Protein 4EGE (pdb70)

Structure (mmCIF, N/CA/C/O backbone):
data_4EGE
#
_entry.id   4EGE
#
_cell.length_a   120.420
_cell.length_b   120.420
_cell.length_c   58.240
_cell.angle_alpha   90.000
_cell.angle_beta   90.000
_cell.angle_gamma   90.000
#
_symmetry.space_group_name_H-M   'P 41 21 2'
#
loop_
_entity.id
_entity.type
_entity.pdbx_description
1 polymer 'Dipeptidase PepE'
2 non-polymer 1,2-ETHANEDIOL
3 non-polymer 'ZINC ION'
4 non-polymer 'UNKNOWN ATOM OR ION'
5 water water
#
loop_
_atom_site.group_PDB
_atom_site.id
_atom_site.type_symbol
_atom_site.label_atom_id
_atom_site.label_alt_id
_atom_site.label_comp_id
_atom_site.label_asym_id
_atom_site.label_entity_id
_atom_site.label_seq_id
_atom_site.pdbx_PDB_ins_code
_atom_site.Cartn_x
_atom_site.Cartn_y
_atom_site.Cartn_z
_atom_site.occupancy
_atom_site.B_iso_or_equiv
_atom_site.auth_seq_id
_atom_site.auth_comp_id
_atom_site.auth_asym_id
_atom_site.auth_atom_id
_atom_site.pdbx_PDB_model_num
ATOM 1 N N . GLY A 1 8 ? 15.401 20.675 -18.222 1.00 26.88 4 GLY A N 1
ATOM 2 C CA . GLY A 1 8 ? 16.534 20.940 -17.290 1.00 26.66 4 GLY A CA 1
ATOM 3 C C . GLY A 1 8 ? 17.176 22.305 -17.488 1.00 27.78 4 GLY A C 1
ATOM 4 O O . GLY A 1 8 ? 17.555 22.963 -16.516 1.00 27.91 4 GLY A O 1
ATOM 5 N N . ARG A 1 9 ? 17.297 22.735 -18.748 1.00 26.64 5 ARG A N 1
ATOM 6 C CA . ARG A 1 9 ? 17.961 24.009 -19.089 1.00 25.15 5 ARG A CA 1
ATOM 7 C C . ARG A 1 9 ? 17.407 24.627 -20.381 1.00 22.54 5 ARG A C 1
ATOM 8 O O . ARG A 1 9 ? 16.626 23.998 -21.085 1.00 22.48 5 ARG A O 1
ATOM 16 N N . PHE A 1 10 ? 17.807 25.859 -20.683 1.00 21.01 6 PHE A N 1
ATOM 17 C CA . PHE A 1 10 ? 17.349 26.538 -21.891 1.00 19.03 6 PHE A CA 1
ATOM 18 C C . PHE A 1 10 ? 18.181 26.094 -23.093 1.00 18.06 6 PHE A C 1
ATOM 19 O O . PHE A 1 10 ? 19.225 25.456 -22.929 1.00 17.29 6 PHE A O 1
ATOM 27 N N . ASP A 1 11 ? 17.728 26.440 -24.294 1.00 17.64 7 ASP A N 1
ATOM 28 C CA . ASP A 1 11 ? 18.535 26.223 -25.501 1.00 18.38 7 ASP A CA 1
ATOM 29 C C . ASP A 1 11 ? 19.836 27.012 -25.384 1.00 16.77 7 ASP A C 1
ATOM 30 O O . ASP A 1 11 ? 19.914 28.066 -24.721 1.00 15.46 7 ASP A O 1
ATOM 35 N N . THR A 1 12 ? 20.863 26.456 -26.006 1.00 15.73 8 THR A N 1
ATOM 36 C CA . THR A 1 12 ? 22.212 26.981 -25.956 1.00 14.87 8 THR A CA 1
ATOM 37 C C . THR A 1 12 ? 22.270 28.480 -26.330 1.00 14.49 8 THR A C 1
ATOM 38 O O . THR A 1 12 ? 23.073 29.223 -25.773 1.00 14.46 8 THR A O 1
ATOM 42 N N . ALA A 1 13 ? 21.399 28.910 -27.246 1.00 13.99 9 ALA A N 1
ATOM 43 C CA . ALA A 1 13 ? 21.366 30.285 -27.728 1.00 13.86 9 ALA A CA 1
ATOM 44 C C . ALA A 1 13 ? 21.101 31.270 -26.602 1.00 13.62 9 ALA A C 1
ATOM 45 O O . ALA A 1 13 ? 21.688 32.362 -26.565 1.00 13.63 9 ALA A O 1
ATOM 47 N N . VAL A 1 14 ? 20.237 30.872 -25.676 1.00 13.43 10 VAL A N 1
ATOM 48 C CA . VAL A 1 14 ? 19.929 31.695 -24.497 1.00 13.28 10 VAL A CA 1
ATOM 49 C C . VAL A 1 14 ? 21.193 31.994 -23.681 1.00 13.10 10 VAL A C 1
ATOM 50 O O . VAL A 1 14 ? 21.399 33.134 -23.261 1.00 13.54 10 VAL A O 1
ATOM 54 N N . TYR A 1 15 ? 22.022 30.971 -23.468 1.00 12.84 11 TYR A N 1
ATOM 55 C CA . TYR A 1 15 ? 23.283 31.093 -22.721 1.00 13.20 11 TYR A CA 1
ATOM 56 C C . TYR A 1 15 ? 24.360 31.837 -23.494 1.00 13.23 11 TYR A C 1
ATOM 57 O O . TYR A 1 15 ? 25.070 32.664 -22.907 1.00 13.55 11 TYR A O 1
ATOM 66 N N . ALA A 1 16 ? 24.481 31.569 -24.796 1.00 12.60 12 ALA A N 1
ATOM 67 C CA . ALA A 1 16 ? 25.397 32.357 -25.641 1.00 13.15 12 ALA A CA 1
ATOM 68 C C . ALA A 1 16 ? 25.113 33.854 -25.446 1.00 13.79 12 ALA A C 1
ATOM 69 O O . ALA A 1 16 ? 26.035 34.661 -25.323 1.00 13.36 12 ALA A O 1
ATOM 71 N N . ARG A 1 17 ? 23.829 34.212 -25.396 1.00 14.54 13 ARG A N 1
ATOM 72 C CA . ARG A 1 17 ? 23.437 35.618 -25.294 1.00 16.01 13 ARG A CA 1
ATOM 73 C C . ARG A 1 17 ? 23.689 36.167 -23.878 1.00 15.40 13 ARG A C 1
ATOM 74 O O . ARG A 1 17 ? 24.081 37.314 -23.710 1.00 15.27 13 ARG A O 1
ATOM 82 N N . ARG A 1 18 ? 23.484 35.342 -22.858 1.00 14.86 14 ARG A N 1
ATOM 83 C CA . ARG A 1 18 ? 23.786 35.786 -21.497 1.00 14.33 14 ARG A CA 1
ATOM 84 C C . ARG A 1 18 ? 25.296 35.969 -21.327 1.00 14.30 14 ARG A C 1
ATOM 85 O O . ARG A 1 18 ? 25.745 36.935 -20.698 1.00 13.84 14 ARG A O 1
ATOM 93 N N . LEU A 1 19 ? 26.077 35.073 -21.922 1.00 13.76 15 LEU A N 1
ATOM 94 C CA . LEU A 1 19 ? 27.526 35.172 -21.811 1.00 14.17 15 LEU A CA 1
ATOM 95 C C . LEU A 1 19 ? 28.066 36.447 -22.463 1.00 13.99 15 LEU A C 1
ATOM 96 O O . LEU A 1 19 ? 28.906 37.127 -21.870 1.00 13.93 15 LEU A O 1
ATOM 101 N N . ALA A 1 20 ? 27.598 36.757 -23.673 1.00 13.41 16 ALA A N 1
ATOM 102 C CA . ALA A 1 20 ? 27.989 38.003 -24.361 1.00 13.42 16 ALA A CA 1
ATOM 103 C C . ALA A 1 20 ? 27.564 39.203 -23.515 1.00 13.52 16 ALA A C 1
ATOM 104 O O . ALA A 1 20 ? 28.382 40.103 -23.270 1.00 13.55 16 ALA A O 1
ATOM 106 N N . ALA A 1 21 ? 26.313 39.213 -23.032 1.00 12.86 17 ALA A N 1
ATOM 107 C CA . ALA A 1 21 ? 25.851 40.397 -22.281 1.00 13.01 17 ALA A CA 1
ATOM 108 C C . ALA A 1 21 ? 26.659 40.588 -20.977 1.00 12.78 17 ALA A C 1
ATOM 109 O O . ALA A 1 21 ? 26.978 41.722 -20.580 1.00 13.09 17 ALA A O 1
ATOM 111 N N . ALA A 1 22 ? 27.013 39.470 -20.335 1.00 12.30 18 ALA A N 1
ATOM 112 C CA . ALA A 1 22 ? 27.831 39.483 -19.115 1.00 11.87 18 ALA A CA 1
ATOM 113 C C . ALA A 1 22 ? 29.264 39.983 -19.392 1.00 11.54 18 ALA A C 1
ATOM 114 O O . ALA A 1 22 ? 29.803 40.801 -18.630 1.00 11.60 18 ALA A O 1
ATOM 116 N N . ALA A 1 23 ? 29.869 39.514 -20.484 1.00 11.07 19 ALA A N 1
ATOM 117 C CA . ALA A 1 23 ? 31.178 40.042 -20.918 1.00 11.68 19 ALA A CA 1
ATOM 118 C C . ALA A 1 23 ? 31.171 41.534 -21.191 1.00 11.30 19 ALA A C 1
ATOM 119 O O . ALA A 1 23 ? 32.118 42.214 -20.821 1.00 11.90 19 ALA A O 1
ATOM 121 N N . ALA A 1 24 ? 30.134 42.028 -21.866 1.00 11.28 20 ALA A N 1
ATOM 122 C CA . ALA A 1 24 ? 30.017 43.448 -22.218 1.00 11.51 20 ALA A CA 1
ATOM 123 C C . ALA A 1 24 ? 29.916 44.349 -20.982 1.00 11.62 20 ALA A C 1
ATOM 124 O O . ALA A 1 24 ? 30.541 45.423 -20.907 1.00 12.17 20 ALA A O 1
ATOM 126 N N . ALA A 1 25 ? 29.127 43.908 -20.019 1.00 11.69 21 ALA A N 1
ATOM 127 C CA . ALA A 1 25 ? 28.945 44.650 -18.762 1.00 12.14 21 ALA A CA 1
ATOM 128 C C . ALA A 1 25 ? 30.210 44.626 -17.892 1.00 12.41 21 ALA A C 1
ATOM 129 O O . ALA A 1 25 ? 30.504 45.611 -17.205 1.00 13.38 21 ALA A O 1
ATOM 131 N N . THR A 1 26 ? 30.946 43.511 -17.940 1.00 12.34 22 THR A N 1
ATOM 132 C CA . THR A 1 26 ? 32.248 43.365 -17.276 1.00 12.42 22 THR A CA 1
ATOM 133 C C . THR A 1 26 ? 33.292 44.329 -17.847 1.00 12.60 22 THR A C 1
ATOM 134 O O . THR A 1 26 ? 34.057 44.946 -17.100 1.00 12.54 22 THR A O 1
ATOM 138 N N . GLU A 1 27 ? 33.318 44.437 -19.169 1.00 12.99 23 GLU A N 1
ATOM 139 C CA . GLU A 1 27 ? 34.163 45.393 -19.861 1.00 13.76 23 GLU A CA 1
ATOM 140 C C . GLU A 1 27 ? 33.739 46.828 -19.514 1.00 14.00 23 GLU A C 1
ATOM 141 O O . GLU A 1 27 ? 34.589 47.680 -19.296 1.00 12.91 23 GLU A O 1
ATOM 147 N N . GLN A 1 28 ? 32.432 47.084 -19.473 1.00 14.60 24 GLN A N 1
ATOM 148 C CA . GLN A 1 28 ? 31.913 48.417 -19.147 1.00 16.08 24 GLN A CA 1
ATOM 149 C C . GLN A 1 28 ? 32.231 48.782 -17.695 1.00 16.08 24 GLN A C 1
ATOM 150 O O . GLN A 1 28 ? 32.318 49.960 -17.343 1.00 16.48 24 GLN A O 1
ATOM 156 N N . ALA A 1 29 ? 32.422 47.769 -16.850 1.00 15.46 25 ALA A N 1
ATOM 157 C CA . ALA A 1 29 ? 32.797 48.024 -15.465 1.00 15.04 25 ALA A CA 1
ATOM 158 C C . ALA A 1 29 ? 34.318 48.116 -15.313 1.00 14.40 25 ALA A C 1
ATOM 159 O O . ALA A 1 29 ? 34.813 48.287 -14.204 1.00 14.80 25 ALA A O 1
ATOM 161 N N . GLY A 1 30 ? 35.047 48.001 -16.423 1.00 13.72 26 GLY A N 1
ATOM 162 C CA . GLY A 1 30 ? 36.517 48.089 -16.420 1.00 13.40 26 GLY A CA 1
ATOM 163 C C . GLY A 1 30 ? 37.286 46.920 -15.799 1.00 13.12 26 GLY A C 1
ATOM 164 O O . GLY A 1 30 ? 38.449 47.053 -15.443 1.00 12.29 26 GLY A O 1
ATOM 165 N N . LEU A 1 31 ? 36.643 45.762 -15.684 1.00 13.28 27 LEU A N 1
ATOM 166 C CA . LEU A 1 31 ? 37.282 44.595 -15.079 1.00 12.74 27 LEU A CA 1
ATOM 167 C C . LEU A 1 31 ? 37.892 43.737 -16.176 1.00 12.51 27 LEU A C 1
ATOM 168 O O . LEU A 1 31 ? 37.435 43.803 -17.307 1.00 12.52 27 LEU A O 1
ATOM 173 N N . ALA A 1 32 ? 38.914 42.936 -15.859 1.00 12.37 28 ALA A N 1
ATOM 174 C CA . ALA A 1 32 ? 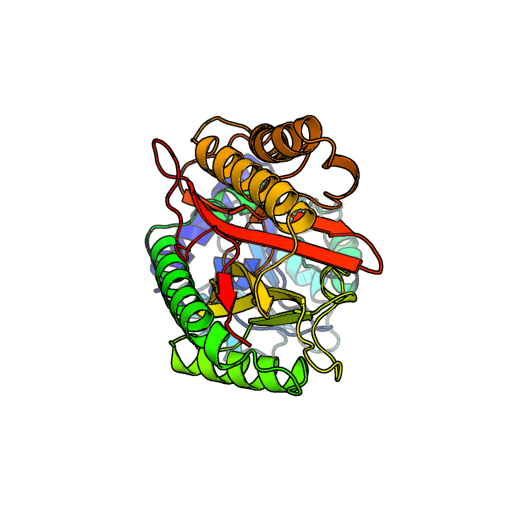39.464 41.990 -16.845 1.00 12.54 28 ALA A CA 1
ATOM 175 C C . ALA A 1 32 ? 38.506 40.808 -17.085 1.00 12.54 28 ALA A C 1
ATOM 176 O O . ALA A 1 32 ? 38.521 40.172 -18.143 1.00 12.52 28 ALA A O 1
ATOM 178 N N . GLY A 1 33 ? 37.669 40.521 -16.103 1.00 12.42 29 GLY A N 1
ATOM 179 C CA . GLY A 1 33 ? 36.768 39.385 -16.233 1.00 13.15 29 GLY A CA 1
ATOM 180 C C . GLY A 1 33 ? 36.008 38.991 -14.990 1.00 13.34 29 GLY A C 1
ATOM 181 O O . GLY A 1 33 ? 36.189 39.579 -13.912 1.00 12.84 29 GLY A O 1
ATOM 182 N N . LEU A 1 34 ? 35.133 37.999 -15.166 1.00 13.64 30 LEU A N 1
ATOM 183 C CA . LEU A 1 34 ? 34.359 37.424 -14.062 1.00 13.96 30 LEU A CA 1
ATOM 184 C C . LEU A 1 34 ? 34.826 36.024 -13.762 1.00 13.80 30 LEU A C 1
ATOM 185 O O . LEU A 1 34 ? 35.285 35.323 -14.652 1.00 13.84 30 LEU A O 1
ATOM 190 N N . VAL A 1 35 ? 34.690 35.608 -12.510 1.00 13.66 31 VAL A N 1
ATOM 191 C CA . VAL A 1 35 ? 35.021 34.237 -12.135 1.00 13.04 31 VAL A CA 1
ATOM 192 C C . VAL A 1 35 ? 33.824 33.671 -11.393 1.00 12.86 31 VAL A C 1
ATOM 193 O O . VAL A 1 35 ? 33.496 34.133 -10.297 1.00 12.51 31 VAL A O 1
ATOM 197 N N . ILE A 1 36 ? 33.192 32.660 -11.998 1.00 12.36 32 ILE A N 1
ATOM 198 C CA . ILE A 1 36 ? 31.955 32.100 -11.495 1.00 11.97 32 ILE A CA 1
ATOM 199 C C . ILE A 1 36 ? 32.196 30.651 -11.072 1.00 12.44 32 ILE A C 1
ATOM 200 O O . ILE A 1 36 ? 32.403 29.771 -11.920 1.00 12.33 32 ILE A O 1
ATOM 205 N N . THR A 1 37 ? 32.177 30.410 -9.765 1.00 11.94 33 THR A N 1
ATOM 206 C CA . THR A 1 37 ? 32.227 29.061 -9.225 1.00 11.68 33 THR A CA 1
ATOM 207 C C . THR A 1 37 ? 30.790 28.513 -9.192 1.00 12.12 33 THR A C 1
ATOM 208 O O . THR A 1 37 ? 29.854 29.257 -9.477 1.00 11.76 33 THR A O 1
ATOM 212 N N . PRO A 1 38 ? 30.609 27.202 -8.889 1.00 12.43 34 PRO A N 1
ATOM 213 C CA . PRO A 1 38 ? 29.257 26.642 -8.977 1.00 12.89 34 PRO A CA 1
ATOM 214 C C . PRO A 1 38 ? 28.225 27.322 -8.066 1.00 12.85 34 PRO A C 1
ATOM 215 O O . PRO A 1 38 ? 28.529 27.696 -6.936 1.00 12.27 34 PRO A O 1
ATOM 219 N N . GLY A 1 39 ? 27.023 27.480 -8.600 1.00 13.32 35 GLY A N 1
ATOM 220 C CA . GLY A 1 39 ? 25.852 27.956 -7.877 1.00 14.41 35 GLY A CA 1
ATOM 221 C C . GLY A 1 39 ? 24.946 28.591 -8.932 1.00 15.37 35 GLY A C 1
ATOM 222 O O . GLY A 1 39 ? 25.018 28.247 -10.121 1.00 15.10 35 GLY A O 1
ATOM 223 N N . TYR A 1 40 ? 24.129 29.547 -8.509 1.00 15.71 36 TYR A N 1
ATOM 224 C CA . TYR A 1 40 ? 23.045 30.046 -9.341 1.00 16.42 36 TYR A CA 1
ATOM 225 C C . TYR A 1 40 ? 23.492 30.964 -10.499 1.00 15.87 36 TYR A C 1
ATOM 226 O O . TYR A 1 40 ? 22.868 30.956 -11.561 1.00 15.24 36 TYR A O 1
ATOM 235 N N . ASP A 1 41 ? 24.544 31.756 -10.295 1.00 15.42 37 ASP A N 1
ATOM 236 C CA . ASP A 1 41 ? 25.149 32.500 -11.423 1.00 15.92 37 ASP A CA 1
ATOM 237 C C . ASP A 1 41 ? 25.689 31.572 -12.492 1.00 14.50 37 ASP A C 1
ATOM 238 O O . ASP A 1 41 ? 25.559 31.872 -13.648 1.00 14.59 37 ASP A O 1
ATOM 243 N N . LEU A 1 42 ? 26.272 30.442 -12.103 1.00 13.81 38 LEU A N 1
ATOM 244 C CA . LEU A 1 42 ? 26.758 29.487 -13.093 1.00 13.62 38 LEU A CA 1
ATOM 245 C C . LEU A 1 42 ? 25.587 28.855 -13.877 1.00 13.80 38 LEU A C 1
ATOM 246 O O . LEU A 1 42 ? 25.638 28.700 -15.094 1.00 13.69 38 LEU A O 1
ATOM 251 N N . ARG A 1 43 ? 24.552 28.467 -13.149 1.00 14.36 39 ARG A N 1
ATOM 252 C CA . ARG A 1 43 ? 23.342 27.899 -13.732 1.00 14.61 39 ARG A CA 1
ATOM 253 C C . ARG A 1 43 ? 22.700 28.870 -14.707 1.00 13.86 39 ARG A C 1
ATOM 254 O O . ARG A 1 43 ? 22.259 28.473 -15.764 1.00 14.12 39 ARG A O 1
ATOM 262 N N . TYR A 1 44 ? 22.649 30.137 -14.326 1.00 13.14 40 TYR A N 1
ATOM 263 C CA . TYR A 1 44 ? 22.123 31.195 -15.168 1.00 13.31 40 TYR A CA 1
ATOM 264 C C . TYR A 1 44 ? 22.994 31.398 -16.412 1.00 13.30 40 TYR A C 1
ATOM 265 O O . TYR A 1 44 ? 22.496 31.601 -17.513 1.00 12.40 40 TYR A O 1
ATOM 274 N N . LEU A 1 45 ? 24.309 31.349 -16.225 1.00 13.76 41 LEU A N 1
ATOM 275 C CA . LEU A 1 45 ? 25.213 31.709 -17.322 1.00 14.32 41 LEU A CA 1
ATOM 276 C C . LEU A 1 45 ? 25.438 30.612 -18.349 1.00 14.39 41 LEU A C 1
ATOM 277 O O . LEU A 1 45 ? 25.561 30.907 -19.545 1.00 14.41 41 LEU A O 1
ATOM 282 N N . ILE A 1 46 ? 25.514 29.361 -17.895 1.00 14.14 42 ILE A N 1
ATOM 283 C CA . ILE A 1 46 ? 25.799 28.260 -18.821 1.00 14.88 42 ILE A CA 1
ATOM 284 C C . ILE A 1 46 ? 24.924 27.056 -18.544 1.00 15.80 42 ILE A C 1
ATOM 285 O O . ILE A 1 46 ? 25.128 26.015 -19.157 1.00 15.95 42 ILE A O 1
ATOM 290 N N . GLY A 1 47 ? 23.975 27.181 -17.616 1.00 15.60 43 GLY A N 1
ATOM 291 C CA . GLY A 1 47 ? 23.059 26.084 -17.353 1.00 16.72 43 GLY A CA 1
ATOM 292 C C . GLY A 1 47 ? 23.669 24.913 -16.596 1.00 18.14 43 GLY A C 1
ATOM 293 O O . GLY A 1 47 ? 23.065 23.844 -16.541 1.00 17.93 43 GLY A O 1
ATOM 294 N N . SER A 1 48 ? 24.846 25.105 -15.993 1.00 18.10 44 SER A N 1
ATOM 295 C CA . SER A 1 48 ? 25.490 24.016 -15.252 1.00 19.23 44 SER A CA 1
ATOM 296 C C . SER A 1 48 ? 24.936 23.862 -13.842 1.00 20.01 44 SER A C 1
ATOM 297 O O . SER A 1 48 ? 24.866 24.837 -13.080 1.00 20.40 44 SER A O 1
ATOM 300 N N . ARG A 1 49 ? 24.559 22.635 -13.497 1.00 20.38 45 ARG A N 1
ATOM 301 C CA . ARG A 1 49 ? 24.197 22.301 -12.125 1.00 21.53 45 ARG A CA 1
ATOM 302 C C . ARG A 1 49 ? 25.373 21.653 -11.410 1.00 21.50 45 ARG A C 1
ATOM 303 O O . ARG A 1 49 ? 25.191 21.066 -10.361 1.00 21.11 45 ARG A O 1
ATOM 311 N N . ALA A 1 50 ? 26.575 21.761 -11.978 1.00 22.74 46 ALA A N 1
ATOM 312 C CA . ALA A 1 50 ? 27.767 21.204 -11.337 1.00 24.00 46 ALA A CA 1
ATOM 313 C C . ALA A 1 50 ? 27.857 21.779 -9.953 1.00 25.02 46 ALA A C 1
ATOM 314 O O . ALA A 1 50 ? 27.433 22.909 -9.727 1.00 27.24 46 ALA A O 1
ATOM 316 N N . ASP A 1 51 ? 28.339 20.984 -9.014 1.00 24.69 47 ASP A N 1
ATOM 317 C CA . ASP A 1 51 ? 28.995 21.535 -7.844 1.00 25.77 47 ASP A CA 1
ATOM 318 C C . ASP A 1 51 ? 30.026 20.516 -7.382 1.00 25.11 47 ASP A C 1
ATOM 319 O O . ASP A 1 51 ? 29.719 19.439 -6.847 1.00 24.67 47 ASP A O 1
ATOM 324 N N . THR A 1 52 ? 31.266 20.861 -7.685 1.00 23.04 48 THR A N 1
ATOM 325 C CA . THR A 1 52 ? 32.396 20.336 -6.980 1.00 21.30 48 THR A CA 1
ATOM 326 C C . THR A 1 52 ? 32.409 21.207 -5.705 1.00 20.35 48 THR A C 1
ATOM 327 O O . THR A 1 52 ? 31.634 22.161 -5.558 1.00 19.80 48 THR A O 1
ATOM 331 N N . PHE A 1 53 ? 33.212 20.890 -4.728 1.00 18.73 49 PHE A N 1
ATOM 332 C CA . PHE A 1 53 ? 33.078 21.738 -3.554 1.00 16.59 49 PHE A CA 1
ATOM 333 C C . PHE A 1 53 ? 34.440 22.307 -3.243 1.00 14.79 49 PHE A C 1
ATOM 334 O O . PHE A 1 53 ? 34.750 23.401 -3.724 1.00 14.27 49 PHE A O 1
ATOM 336 N N . GLU A 1 54 ? 35.263 21.547 -2.520 1.00 13.23 50 GLU A N 1
ATOM 337 C CA . GLU A 1 54 ? 36.633 21.991 -2.225 1.00 12.78 50 GLU A CA 1
ATOM 338 C C . GLU A 1 54 ? 37.512 21.997 -3.472 1.00 11.84 50 GLU A C 1
ATOM 339 O O . GLU A 1 54 ? 38.492 22.717 -3.521 1.00 12.23 50 GLU A O 1
ATOM 345 N N . ARG A 1 55 ? 37.148 21.223 -4.486 1.00 10.72 51 ARG A N 1
ATOM 346 C CA . ARG A 1 55 ? 37.842 21.311 -5.761 1.00 10.34 51 ARG A CA 1
ATOM 347 C C . ARG A 1 55 ? 37.218 22.395 -6.623 1.00 10.50 51 ARG A C 1
ATOM 348 O O . ARG A 1 55 ? 35.981 22.473 -6.776 1.00 10.98 51 ARG A O 1
ATOM 356 N N . LEU A 1 56 ? 38.083 23.241 -7.158 1.00 10.18 52 LEU A N 1
ATOM 357 C CA . LEU A 1 56 ? 37.671 24.395 -7.897 1.00 10.82 52 LEU A CA 1
ATOM 358 C C . LEU A 1 56 ? 37.128 24.043 -9.282 1.00 10.80 52 LEU A C 1
ATOM 359 O O . LEU A 1 56 ? 37.815 23.443 -10.083 1.00 11.14 52 LEU A O 1
ATOM 364 N N . THR A 1 57 ? 35.871 24.394 -9.526 1.00 11.39 53 THR A N 1
ATOM 365 C CA . THR A 1 57 ? 35.323 24.523 -10.870 1.00 11.35 53 THR A CA 1
ATOM 366 C C . THR A 1 57 ? 34.986 25.990 -11.059 1.00 11.24 53 THR A C 1
ATOM 367 O O . THR A 1 57 ? 34.347 26.592 -10.208 1.00 11.18 53 THR A O 1
ATOM 371 N N . ALA A 1 58 ? 35.401 26.584 -12.172 1.00 10.80 54 ALA A N 1
ATOM 372 C CA . ALA A 1 58 ? 35.054 27.993 -12.374 1.00 10.33 54 ALA A CA 1
ATOM 373 C C . ALA A 1 58 ? 34.903 28.319 -13.839 1.00 10.05 54 ALA A C 1
ATOM 374 O O . ALA A 1 58 ? 35.677 27.842 -14.693 1.00 10.14 54 ALA A O 1
ATOM 376 N N . LEU A 1 59 ? 33.906 29.133 -14.138 1.00 9.95 5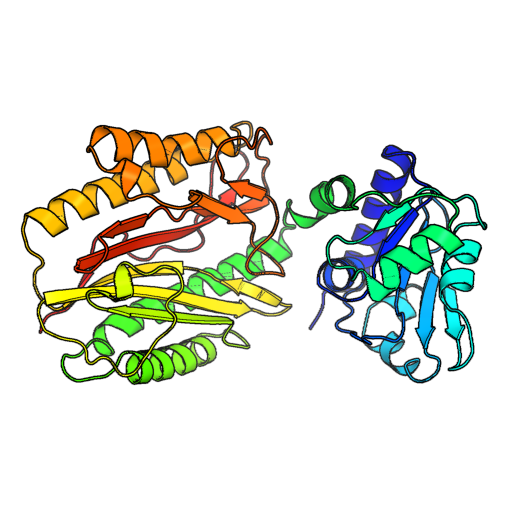5 LEU A N 1
ATOM 377 C CA . LEU A 1 59 ? 33.804 29.724 -15.452 1.00 9.75 55 LEU A CA 1
ATOM 378 C C . LEU A 1 59 ? 34.557 31.040 -15.376 1.00 9.92 55 LEU A C 1
ATOM 379 O O . LEU A 1 59 ? 34.325 31.856 -14.474 1.00 9.67 55 LEU A O 1
ATOM 384 N N . VAL A 1 60 ? 35.481 31.224 -16.309 1.00 10.15 56 VAL A N 1
ATOM 385 C CA . VAL A 1 60 ? 36.281 32.425 -16.375 1.00 10.36 56 VAL A CA 1
ATOM 386 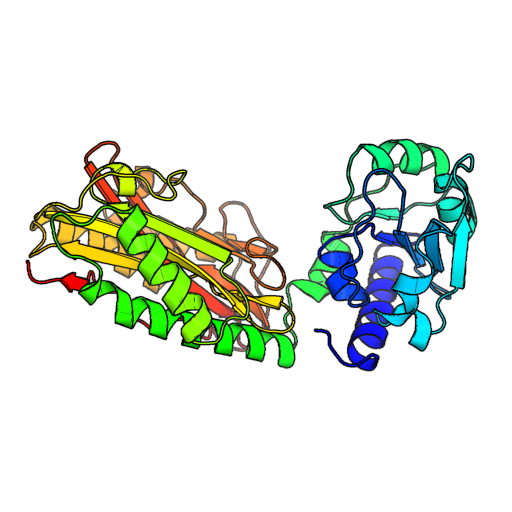C C . VAL A 1 60 ? 35.811 33.150 -17.624 1.00 10.88 56 VAL A C 1
ATOM 387 O O . VAL A 1 60 ? 36.020 32.670 -18.752 1.00 10.51 56 VAL A O 1
ATOM 391 N N . LEU A 1 61 ? 35.174 34.306 -17.420 1.00 11.39 57 LEU A N 1
ATOM 392 C CA . LEU A 1 61 ? 34.533 35.046 -18.501 1.00 12.21 57 LEU A CA 1
ATOM 393 C C . LEU A 1 61 ? 35.267 36.364 -18.669 1.00 13.07 57 LEU A C 1
ATOM 394 O O . LEU A 1 61 ? 34.976 37.332 -17.940 1.00 14.05 57 LEU A O 1
ATOM 399 N N . PRO A 1 62 ? 36.224 36.421 -19.615 1.00 13.26 58 PRO A N 1
ATOM 400 C CA . PRO A 1 62 ? 36.988 37.664 -19.783 1.00 13.13 58 PRO A CA 1
ATOM 401 C C . PRO A 1 62 ? 36.125 38.768 -20.373 1.00 13.23 58 PRO A C 1
ATOM 402 O O . PRO A 1 62 ? 35.124 38.501 -21.024 1.00 13.09 58 PRO A O 1
ATOM 406 N N . ALA A 1 63 ? 36.505 40.011 -20.128 1.00 13.69 59 ALA A N 1
ATOM 407 C CA . ALA A 1 63 ? 35.780 41.145 -20.669 1.00 13.62 59 ALA A CA 1
ATOM 408 C C . ALA A 1 63 ? 35.800 41.055 -22.188 1.00 14.50 59 ALA A C 1
ATOM 409 O O . ALA A 1 63 ? 34.920 41.619 -22.871 1.00 14.39 59 ALA A O 1
ATOM 411 N N . SER A 1 64 ? 36.803 40.333 -22.698 1.00 14.35 60 SER A N 1
ATOM 412 C CA . SER A 1 64 ? 37.050 40.206 -24.116 1.00 15.26 60 SER A CA 1
ATOM 413 C C . SER A 1 64 ? 37.795 38.903 -24.437 1.00 15.44 60 SER A C 1
ATOM 414 O O . SER A 1 64 ? 38.847 38.632 -23.861 1.00 15.44 60 SER A O 1
ATOM 417 N N . GLY A 1 65 ? 37.252 38.105 -25.358 1.00 15.55 61 GLY A N 1
ATOM 418 C CA . GLY A 1 65 ? 37.859 36.825 -25.746 1.00 15.29 61 GLY A CA 1
ATOM 419 C C . GLY A 1 65 ? 37.062 35.633 -25.234 1.00 15.73 61 GLY A C 1
ATOM 420 O O . GLY A 1 65 ? 36.060 35.809 -24.540 1.00 15.95 61 GLY A O 1
ATOM 421 N N . VAL A 1 66 ? 37.512 34.421 -25.563 1.00 15.13 62 VAL A N 1
ATOM 422 C CA . VAL A 1 66 ? 36.730 33.201 -25.315 1.00 14.92 62 VAL A CA 1
ATOM 423 C C . VAL A 1 66 ? 36.714 32.847 -23.822 1.00 14.44 62 VAL A C 1
ATOM 424 O O . VAL A 1 66 ? 37.731 32.962 -23.132 1.00 14.25 62 VAL A O 1
ATOM 428 N N . PRO A 1 67 ? 35.549 32.449 -23.300 1.00 13.54 63 PRO A N 1
ATOM 429 C CA . PRO A 1 67 ? 35.600 32.037 -21.899 1.00 13.32 63 PRO A CA 1
ATOM 430 C C . PRO A 1 67 ? 36.338 30.701 -21.723 1.00 13.28 63 PRO A C 1
ATOM 431 O O . PRO A 1 67 ? 36.567 29.976 -22.694 1.00 13.10 63 PRO A O 1
ATOM 435 N N . THR A 1 68 ? 36.743 30.410 -20.492 1.00 13.75 64 THR A N 1
ATOM 436 C CA . THR A 1 68 ? 37.425 29.173 -20.140 1.00 13.53 64 THR A CA 1
ATOM 437 C C . THR A 1 68 ? 36.713 28.580 -18.947 1.00 13.68 64 THR A C 1
ATOM 438 O O . THR A 1 68 ? 36.273 29.319 -18.061 1.00 13.54 64 THR A O 1
ATOM 442 N N . ILE A 1 69 ? 36.596 27.254 -18.917 1.00 13.71 65 ILE A N 1
ATOM 443 C CA . ILE A 1 69 ? 36.115 26.540 -17.734 1.00 13.98 65 ILE A CA 1
ATOM 444 C C . ILE A 1 69 ? 37.339 25.892 -17.109 1.00 14.06 65 ILE A C 1
ATOM 445 O O . ILE A 1 69 ? 38.055 25.145 -17.778 1.00 14.55 65 ILE A O 1
ATOM 450 N N . VAL A 1 70 ? 37.617 26.200 -15.848 1.00 13.56 66 VAL A N 1
ATOM 451 C CA . VAL A 1 70 ? 38.666 25.487 -15.116 1.00 13.09 66 VAL A CA 1
ATOM 452 C C . VAL A 1 70 ? 37.982 24.434 -14.243 1.00 13.47 66 VAL A C 1
ATOM 453 O O . VAL A 1 70 ? 37.091 24.764 -13.450 1.00 13.86 66 VAL A O 1
ATOM 457 N N . LEU A 1 71 ? 38.371 23.173 -14.376 1.00 13.67 67 LEU A N 1
ATOM 458 C CA . LEU A 1 71 ? 37.734 22.140 -13.563 1.00 13.74 67 LEU A CA 1
ATOM 459 C C . LEU A 1 71 ? 38.582 20.891 -13.372 1.00 14.10 67 LEU A C 1
ATOM 460 O O . LEU A 1 71 ? 39.522 20.688 -14.119 1.00 14.59 67 LEU A O 1
ATOM 465 N N . PRO A 1 72 ? 38.244 20.047 -12.369 1.00 14.11 68 PRO A N 1
ATOM 466 C CA . PRO A 1 72 ? 38.998 18.813 -12.148 1.00 14.56 68 PRO A CA 1
ATOM 467 C C . PRO A 1 72 ? 38.897 17.894 -13.360 1.00 15.01 68 PRO A C 1
ATOM 468 O O . PRO A 1 72 ? 37.817 17.755 -13.951 1.00 14.49 68 PRO A O 1
ATOM 472 N N . ARG A 1 73 ? 40.004 17.265 -13.731 1.00 16.86 69 ARG A N 1
ATOM 473 C CA . ARG A 1 73 ? 39.964 16.273 -14.806 1.00 17.63 69 ARG A CA 1
ATOM 474 C C . ARG A 1 73 ? 38.917 15.194 -14.536 1.00 17.39 69 ARG A C 1
ATOM 475 O O . ARG A 1 73 ? 38.242 14.754 -15.453 1.00 16.62 69 ARG A O 1
ATOM 483 N N . LEU A 1 74 ? 38.764 14.787 -13.280 1.00 18.26 70 LEU A N 1
ATOM 484 C CA . LEU A 1 74 ? 37.815 13.716 -12.945 1.00 20.24 70 LEU A CA 1
ATOM 485 C C . LEU A 1 74 ? 36.349 14.114 -13.206 1.00 19.71 70 LEU A C 1
ATOM 486 O O . LEU A 1 74 ? 35.466 13.255 -13.204 1.00 19.02 70 LEU A O 1
ATOM 491 N N . GLU A 1 75 ? 36.116 15.404 -13.462 1.00 19.35 71 GLU A N 1
ATOM 492 C CA . GLU A 1 75 ? 34.775 15.939 -13.721 1.00 20.43 71 GLU A CA 1
ATOM 493 C C . GLU A 1 75 ? 34.506 16.218 -15.186 1.00 19.49 71 GLU A C 1
ATOM 494 O O . GLU A 1 75 ? 33.479 16.818 -15.509 1.00 19.82 71 GLU A O 1
ATOM 500 N N . LEU A 1 76 ? 35.414 15.811 -16.069 1.00 18.90 72 LEU A N 1
ATOM 501 C CA . LEU A 1 76 ? 35.307 16.147 -17.501 1.00 19.17 72 LEU A CA 1
ATOM 502 C C . LEU A 1 76 ? 33.970 15.876 -18.167 1.00 20.25 72 LEU A C 1
ATOM 503 O O . LEU A 1 76 ? 33.568 16.633 -19.061 1.00 21.15 72 LEU A O 1
ATOM 508 N N . ALA A 1 77 ? 33.295 14.798 -17.754 1.00 19.39 73 ALA A N 1
ATOM 509 C CA . ALA A 1 77 ? 32.049 14.388 -18.390 1.00 20.40 73 ALA A CA 1
ATOM 510 C C . ALA A 1 77 ? 30.889 15.349 -18.114 1.00 20.99 73 ALA A C 1
ATOM 511 O O . ALA A 1 77 ? 29.909 15.372 -18.858 1.00 19.96 73 ALA A O 1
ATOM 513 N N . SER A 1 78 ? 31.001 16.151 -17.054 1.00 22.41 74 SER A N 1
ATOM 514 C CA . SER A 1 78 ? 29.967 17.147 -16.748 1.00 22.61 74 SER A CA 1
ATOM 515 C C . SER A 1 78 ? 29.784 18.211 -17.858 1.00 22.81 74 SER A C 1
ATOM 516 O O . SER A 1 78 ? 28.728 18.827 -17.936 1.00 23.63 74 SER A O 1
ATOM 519 N N . LEU A 1 79 ? 30.786 18.399 -18.721 1.00 23.48 75 LEU A N 1
ATOM 520 C CA . LEU A 1 79 ? 30.728 19.433 -19.790 1.00 24.20 75 LEU A CA 1
ATOM 521 C C . LEU A 1 79 ? 29.631 19.200 -20.838 1.00 24.48 75 LEU A C 1
ATOM 522 O O . LEU A 1 79 ? 29.067 20.164 -21.386 1.00 25.26 75 LEU A O 1
ATOM 527 N N . LYS A 1 80 ? 29.345 17.929 -21.109 1.00 24.23 76 LYS A N 1
ATOM 528 C CA . LYS A 1 80 ? 28.266 17.534 -22.019 1.00 24.85 76 LYS A CA 1
ATOM 529 C C . LYS A 1 80 ? 26.880 17.836 -21.427 1.00 25.80 76 LYS A C 1
ATOM 530 O O . LYS A 1 80 ? 25.908 17.965 -22.167 1.00 25.96 76 LYS A O 1
ATOM 532 N N . GLU A 1 81 ? 26.808 17.972 -20.097 1.00 27.00 77 GLU A N 1
ATOM 533 C CA . GLU A 1 81 ? 25.551 18.236 -19.367 1.00 27.46 77 GLU A CA 1
ATOM 534 C C . GLU A 1 81 ? 25.009 19.672 -19.534 1.00 28.32 77 GLU A C 1
ATOM 535 O O . GLU A 1 81 ? 23.803 19.861 -19.768 1.00 30.81 77 GLU A O 1
ATOM 537 N N . SER A 1 82 ? 25.896 20.664 -19.404 1.00 28.04 78 SER A N 1
ATOM 538 C CA . SER A 1 82 ? 25.586 22.093 -19.628 1.00 25.73 78 SER A CA 1
ATOM 539 C C . SER A 1 82 ? 25.857 22.536 -21.091 1.00 23.94 78 SER A C 1
ATOM 540 O O . SER A 1 82 ? 26.152 21.707 -21.956 1.00 23.85 78 SER A O 1
ATOM 543 N N . ALA A 1 83 ? 25.772 23.844 -21.344 1.00 22.21 79 ALA A N 1
ATOM 544 C CA . ALA A 1 83 ? 25.980 24.425 -22.683 1.00 20.93 79 ALA A CA 1
ATOM 545 C C . ALA A 1 83 ? 27.460 24.653 -23.052 1.00 20.48 79 ALA A C 1
ATOM 546 O O . ALA A 1 83 ? 27.769 25.037 -24.183 1.00 20.29 79 ALA A O 1
ATOM 548 N N . ALA A 1 84 ? 28.352 24.448 -22.089 1.00 19.74 80 ALA A N 1
ATOM 549 C CA . ALA A 1 84 ? 29.784 24.699 -22.255 1.00 20.07 80 ALA A CA 1
ATOM 550 C C . ALA A 1 84 ? 30.387 24.004 -23.481 1.00 20.09 80 ALA A C 1
ATOM 551 O O . ALA A 1 84 ? 31.073 24.641 -24.302 1.00 19.56 80 ALA A O 1
ATOM 553 N N . SER A 1 85 ? 30.129 22.705 -23.601 1.00 19.64 81 SER A N 1
ATOM 554 C CA . SER A 1 85 ? 30.669 21.918 -24.706 1.00 19.67 81 SER A CA 1
ATOM 555 C C . SER A 1 85 ? 30.171 22.423 -26.096 1.00 20.21 81 SER A C 1
ATOM 556 O O . SER A 1 85 ? 30.966 22.551 -27.043 1.00 20.38 81 SER A O 1
ATOM 559 N N . ASP A 1 86 ? 28.879 22.729 -26.204 1.00 18.68 82 ASP A N 1
ATOM 560 C CA . ASP A 1 86 ? 28.315 23.220 -27.452 1.00 19.34 82 ASP A CA 1
ATOM 561 C C . ASP A 1 86 ? 28.940 24.553 -27.881 1.00 19.39 82 ASP A C 1
ATOM 562 O O . ASP A 1 86 ? 29.150 24.786 -29.073 1.00 20.02 82 ASP A O 1
ATOM 567 N N . LEU A 1 87 ? 29.244 25.420 -26.922 1.00 18.24 83 LEU A N 1
ATOM 568 C CA . LEU A 1 87 ? 29.784 26.743 -27.242 1.00 17.98 83 LEU A CA 1
ATOM 569 C C . LEU A 1 87 ? 31.307 26.743 -27.464 1.00 18.14 83 LEU A C 1
ATOM 570 O O . LEU A 1 87 ? 31.903 27.801 -27.710 1.00 18.25 83 LEU A O 1
ATOM 575 N N . GLY A 1 88 ? 31.923 25.560 -27.375 1.00 17.11 84 GLY A N 1
ATOM 576 C CA . GLY A 1 88 ? 33.370 25.420 -27.452 1.00 16.80 84 GLY A CA 1
ATOM 577 C C . GLY A 1 88 ? 34.144 26.368 -26.536 1.00 17.09 84 GLY A C 1
ATOM 578 O O . GLY A 1 88 ? 35.057 27.038 -26.979 1.00 16.77 84 GLY A O 1
ATOM 579 N N . VAL A 1 89 ? 33.787 26.449 -25.260 1.00 16.61 85 VAL A N 1
ATOM 580 C CA . VAL A 1 89 ? 34.609 27.241 -24.356 1.00 17.35 85 VAL A CA 1
ATOM 581 C C . VAL A 1 89 ? 35.936 26.503 -24.181 1.00 17.37 85 VAL A C 1
ATOM 582 O O . VAL A 1 89 ? 35.984 25.274 -24.321 1.00 16.68 85 VAL A O 1
ATOM 586 N N . CYS A 1 90 ? 37.018 27.228 -23.904 1.00 18.32 86 CYS A N 1
ATOM 587 C CA . CYS A 1 90 ? 38.292 26.545 -23.629 1.00 18.95 86 CYS A CA 1
ATOM 588 C C . CYS A 1 90 ? 38.156 25.778 -22.315 1.00 17.17 86 CYS A C 1
ATOM 589 O O . CYS A 1 90 ? 37.510 26.246 -21.394 1.00 17.41 86 CYS A O 1
ATOM 592 N N . VAL A 1 91 ? 38.771 24.603 -22.247 1.00 17.35 87 VAL A N 1
ATOM 593 C CA . VAL A 1 91 ? 38.775 23.768 -21.040 1.00 18.30 87 VAL A CA 1
ATOM 594 C C . VAL A 1 91 ? 40.202 23.658 -20.502 1.00 18.80 87 VAL A C 1
ATOM 595 O O . VAL A 1 91 ? 41.116 23.331 -21.257 1.00 19.37 87 VAL A O 1
ATOM 599 N N . ARG A 1 92 ? 40.387 23.907 -19.207 1.00 17.39 88 ARG A N 1
ATOM 600 C CA . ARG A 1 92 ? 41.643 23.622 -18.551 1.00 16.90 88 ARG A CA 1
ATOM 601 C C . ARG A 1 92 ? 41.335 22.686 -17.399 1.00 17.04 88 ARG A C 1
ATOM 602 O O . ARG A 1 92 ? 40.893 23.109 -16.343 1.00 16.96 88 ARG A O 1
ATOM 610 N N . ASP A 1 93 ? 41.530 21.397 -17.610 1.00 18.37 89 ASP A N 1
ATOM 611 C CA . ASP A 1 93 ? 41.304 20.450 -16.538 1.00 18.60 89 ASP A CA 1
ATOM 612 C C . ASP A 1 93 ? 42.616 20.332 -15.768 1.00 18.03 89 ASP A C 1
ATOM 613 O O . ASP A 1 93 ? 43.671 20.586 -16.324 1.00 17.41 89 ASP A O 1
ATOM 618 N N . TRP A 1 94 ? 42.527 20.012 -14.481 1.00 16.73 90 TRP A N 1
ATOM 619 C CA . TRP A 1 94 ? 43.695 19.928 -13.607 1.00 15.45 90 TRP A CA 1
ATOM 620 C C . TRP A 1 94 ? 43.551 18.714 -12.738 1.00 15.06 90 TRP A C 1
ATOM 621 O O . TRP A 1 94 ? 42.454 18.161 -12.602 1.00 14.98 90 TRP A O 1
ATOM 632 N N . VAL A 1 95 ? 44.662 18.272 -12.161 1.00 14.73 91 VAL A N 1
ATOM 633 C CA . VAL A 1 95 ? 44.683 17.026 -11.392 1.00 14.34 91 VAL A CA 1
ATOM 634 C C . VAL A 1 95 ? 44.986 17.338 -9.936 1.00 13.91 91 VAL A C 1
ATOM 635 O O . VAL A 1 95 ? 45.608 18.357 -9.643 1.00 13.53 91 VAL A O 1
ATOM 639 N N . ASP A 1 96 ? 44.527 16.478 -9.029 1.00 13.43 92 ASP A N 1
ATOM 640 C CA . ASP A 1 96 ? 44.831 16.616 -7.607 1.00 13.44 92 ASP A CA 1
ATOM 641 C C . ASP A 1 96 ? 46.342 16.771 -7.418 1.00 13.06 92 ASP A C 1
ATOM 642 O O . ASP A 1 96 ? 47.108 15.987 -7.926 1.00 12.69 92 ASP A O 1
ATOM 647 N N . GLY A 1 97 ? 46.762 17.824 -6.733 1.00 13.57 93 GLY A N 1
ATOM 648 C CA . GLY A 1 97 ? 48.190 18.145 -6.638 1.00 13.51 93 GLY A CA 1
ATOM 649 C C . GLY A 1 97 ? 48.480 19.480 -7.291 1.00 14.40 93 GLY A C 1
ATOM 650 O O . GLY A 1 97 ? 49.493 20.116 -6.972 1.00 14.42 93 GLY A O 1
ATOM 651 N N . ASP A 1 98 ? 47.609 19.894 -8.223 1.00 14.37 94 ASP A N 1
ATOM 652 C CA . ASP A 1 98 ? 47.765 21.171 -8.964 1.00 14.35 94 ASP A CA 1
ATOM 653 C C . ASP A 1 98 ? 47.108 22.294 -8.201 1.00 15.00 94 ASP A C 1
ATOM 654 O O . ASP A 1 98 ? 46.180 22.065 -7.416 1.00 14.96 94 ASP A O 1
ATOM 659 N N . ASP A 1 99 ? 47.576 23.512 -8.462 1.00 15.78 95 ASP A N 1
ATOM 660 C CA . ASP A 1 99 ? 46.984 24.721 -7.928 1.00 16.23 95 ASP A CA 1
ATOM 661 C C . ASP A 1 99 ? 46.118 25.310 -9.053 1.00 16.43 95 ASP A C 1
ATOM 662 O O . ASP A 1 99 ? 46.625 25.967 -9.970 1.00 16.74 95 ASP A O 1
ATOM 667 N N . PRO A 1 100 ? 44.805 25.041 -9.004 1.00 15.12 96 PRO A N 1
ATOM 668 C CA . PRO A 1 100 ? 43.931 25.494 -10.076 1.00 15.22 96 PRO A CA 1
ATOM 669 C C . PRO A 1 100 ? 43.740 27.022 -10.125 1.00 15.50 96 PRO A C 1
ATOM 670 O O . PRO A 1 100 ? 43.332 27.548 -11.166 1.00 14.33 96 PRO A O 1
ATOM 674 N N . TYR A 1 101 ? 44.043 27.727 -9.023 1.00 15.57 97 TYR A N 1
ATOM 675 C CA . TYR A 1 101 ? 43.972 29.197 -9.022 1.00 15.30 97 TYR A CA 1
ATOM 676 C C . TYR A 1 101 ? 44.919 29.817 -10.028 1.00 14.76 97 TYR A C 1
ATOM 677 O O . TYR A 1 101 ? 44.606 30.841 -10.602 1.00 14.50 97 TYR A O 1
ATOM 686 N N . GLN A 1 102 ? 46.064 29.179 -10.266 1.00 15.63 98 GLN A N 1
ATOM 687 C CA . GLN A 1 102 ? 47.024 29.674 -11.276 1.00 16.13 98 GLN A CA 1
ATOM 688 C C . GLN A 1 102 ? 46.480 29.596 -12.720 1.00 16.28 98 GLN A C 1
ATOM 689 O O . GLN A 1 102 ? 46.788 30.456 -13.563 1.00 15.88 98 GLN A O 1
ATOM 695 N N . LEU A 1 103 ? 45.664 28.574 -12.979 1.00 16.08 99 LEU A N 1
ATOM 696 C CA . LEU A 1 103 ? 44.955 28.423 -14.261 1.00 15.75 99 LEU A CA 1
ATOM 697 C C . LEU A 1 103 ? 43.936 29.548 -14.489 1.00 14.95 99 LEU A C 1
ATOM 698 O O . LEU A 1 103 ? 43.820 30.071 -15.598 1.00 15.26 99 LEU A O 1
ATOM 703 N N . VAL A 1 104 ? 43.219 29.934 -13.431 1.00 15.08 100 VAL A N 1
ATOM 704 C CA . VAL A 1 104 ? 42.245 31.037 -13.506 1.00 14.65 100 VAL A CA 1
ATOM 705 C C . VAL A 1 104 ? 42.963 32.332 -13.863 1.00 14.54 100 VAL A C 1
ATOM 706 O O . VAL A 1 104 ? 42.477 33.077 -14.718 1.00 14.42 100 VAL A O 1
ATOM 710 N N . ALA A 1 105 ? 44.124 32.574 -13.238 1.00 13.97 101 ALA A N 1
ATOM 711 C CA . ALA A 1 105 ? 44.902 33.803 -13.469 1.00 13.90 101 ALA A CA 1
ATOM 712 C C . ALA A 1 105 ? 45.346 33.905 -14.926 1.00 14.44 101 ALA A C 1
ATOM 713 O O . ALA A 1 105 ? 45.202 34.937 -15.577 1.00 14.99 101 ALA A O 1
ATOM 715 N N . VAL A 1 106 ? 45.900 32.814 -15.418 1.00 14.85 102 VAL A N 1
ATOM 716 C CA . VAL A 1 106 ? 46.379 32.712 -16.771 1.00 15.85 102 VAL A CA 1
ATOM 717 C C . VAL A 1 106 ? 45.223 32.884 -17.782 1.00 16.57 102 VAL A C 1
ATOM 718 O O . VAL A 1 106 ? 45.354 33.628 -18.755 1.00 17.52 102 VAL A O 1
ATOM 722 N N . ALA A 1 107 ? 44.084 32.245 -17.541 1.00 16.48 103 ALA A N 1
ATOM 723 C CA . ALA A 1 107 ? 42.936 32.401 -18.461 1.00 17.13 103 ALA A CA 1
ATOM 724 C C . ALA A 1 107 ? 42.480 33.864 -18.572 1.00 17.61 103 ALA A C 1
ATOM 725 O O . ALA A 1 107 ? 41.825 34.247 -19.535 1.00 17.29 103 ALA A O 1
ATOM 727 N N . LEU A 1 108 ? 42.833 34.674 -17.580 1.00 17.52 104 LEU A N 1
ATOM 728 C CA . LEU A 1 108 ? 42.521 36.094 -17.633 1.00 18.48 104 LEU A CA 1
ATOM 729 C C . LEU A 1 108 ? 43.649 36.939 -18.186 1.00 19.03 104 LEU A C 1
ATOM 730 O O . LEU A 1 108 ? 43.604 38.150 -18.068 1.00 20.28 104 LEU A O 1
ATOM 735 N N . GLY A 1 109 ? 44.673 36.306 -18.765 1.00 20.29 105 GLY A N 1
ATOM 736 C CA . GLY A 1 109 ? 45.841 37.028 -19.254 1.00 19.35 105 GLY A CA 1
ATOM 737 C C . GLY A 1 109 ? 46.992 37.076 -18.239 1.00 20.42 105 GLY A C 1
ATOM 738 O O . GLY A 1 109 ? 48.030 37.679 -18.514 1.00 19.89 105 GLY A O 1
ATOM 739 N N . GLY A 1 110 ? 46.817 36.465 -17.066 1.00 18.21 106 GLY A N 1
ATOM 740 C CA . GLY A 1 110 ? 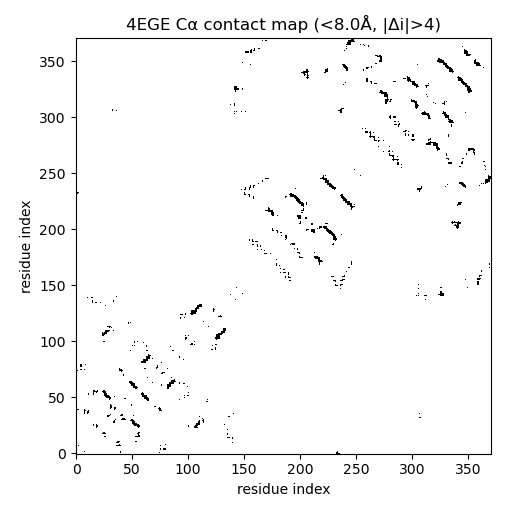47.866 36.474 -16.051 1.00 18.77 106 GLY A CA 1
ATOM 741 C C . GLY A 1 110 ? 47.784 37.591 -15.020 1.00 18.54 106 GLY A C 1
ATOM 742 O O . GLY A 1 110 ? 47.236 38.661 -15.306 1.00 19.03 106 GLY A O 1
ATOM 743 N N . ALA A 1 111 ? 48.319 37.354 -13.815 1.00 17.70 107 ALA A N 1
ATOM 744 C CA . ALA A 1 111 ? 48.339 38.413 -12.777 1.00 17.37 107 ALA A CA 1
ATOM 745 C C . ALA A 1 111 ? 49.242 39.566 -13.262 1.00 17.46 107 ALA A C 1
ATOM 746 O O . ALA A 1 111 ? 50.224 39.308 -13.960 1.00 16.87 107 ALA A O 1
ATOM 748 N N . PRO A 1 112 ? 48.924 40.827 -12.885 1.00 16.88 108 PRO A N 1
ATOM 749 C CA . PRO A 1 112 ? 47.752 41.236 -12.082 1.00 16.33 108 PRO A CA 1
ATOM 750 C C . PRO A 1 112 ? 46.459 41.302 -12.914 1.00 15.75 108 PRO A C 1
ATOM 751 O O . PRO A 1 112 ? 46.482 41.806 -14.045 1.00 15.12 108 PRO A O 1
ATOM 755 N N . ALA A 1 113 ? 45.357 40.765 -12.370 1.00 15.65 109 ALA A N 1
ATOM 756 C CA . ALA A 1 113 ? 44.030 40.850 -13.025 1.00 15.83 109 ALA A CA 1
ATOM 757 C C . ALA A 1 113 ? 42.911 41.294 -12.066 1.00 15.49 109 ALA A C 1
ATOM 758 O O . ALA A 1 113 ? 42.702 40.697 -11.004 1.00 14.42 109 ALA A O 1
ATOM 760 N N . ALA A 1 114 ? 42.205 42.351 -12.462 1.00 15.11 110 ALA A N 1
ATOM 761 C CA . ALA A 1 114 ? 41.097 42.879 -11.673 1.00 15.06 110 ALA A CA 1
ATOM 762 C C . ALA A 1 114 ? 39.841 42.168 -12.110 1.00 14.85 110 ALA A C 1
ATOM 763 O O . ALA A 1 114 ? 39.478 42.221 -13.279 1.00 14.67 110 ALA A O 1
ATOM 765 N N . THR A 1 115 ? 39.197 41.467 -11.176 1.00 15.44 111 THR A N 1
ATOM 766 C CA . THR A 1 115 ? 37.974 40.740 -11.479 1.00 14.92 111 THR A CA 1
ATOM 767 C C . THR A 1 115 ? 36.836 41.006 -10.503 1.00 15.90 111 THR A C 1
ATOM 768 O O . THR A 1 115 ? 37.003 41.670 -9.463 1.00 16.14 111 THR A O 1
ATOM 772 N N . ALA A 1 116 ? 35.677 40.460 -10.859 1.00 15.36 112 ALA A N 1
ATOM 773 C CA . ALA A 1 116 ? 34.553 40.311 -9.959 1.00 14.79 112 ALA A CA 1
ATOM 774 C C . ALA A 1 116 ? 34.219 38.830 -9.844 1.00 14.93 112 ALA A C 1
ATOM 775 O O . ALA A 1 116 ? 34.410 38.060 -10.800 1.00 15.12 112 ALA A O 1
ATOM 777 N N . VAL A 1 117 ? 33.717 38.432 -8.679 1.00 14.91 113 VAL A N 1
ATOM 778 C CA . VAL A 1 117 ? 33.362 37.031 -8.433 1.00 14.77 113 VAL A CA 1
ATOM 779 C C . VAL A 1 117 ? 31.894 36.874 -8.079 1.00 14.59 113 VAL A C 1
ATOM 780 O O . VAL A 1 117 ? 31.261 37.815 -7.565 1.00 14.40 113 VAL A O 1
ATOM 784 N N . THR A 1 118 ? 31.341 35.706 -8.392 1.00 13.55 114 THR A N 1
ATOM 785 C CA . THR A 1 118 ? 29.970 35.400 -7.988 1.00 13.55 114 THR A CA 1
ATOM 786 C C . THR A 1 118 ? 29.867 35.552 -6.476 1.00 14.06 114 THR A C 1
ATOM 787 O O . THR A 1 118 ? 30.771 35.164 -5.739 1.00 13.99 114 THR A O 1
ATOM 791 N N . ASP A 1 119 ? 28.771 36.128 -6.006 1.00 15.38 115 ASP A N 1
ATOM 792 C CA . ASP A 1 119 ? 28.639 36.372 -4.577 1.00 16.36 115 ASP A CA 1
ATOM 793 C C . ASP A 1 119 ? 28.560 35.099 -3.733 1.00 15.90 115 ASP A C 1
ATOM 794 O O . ASP A 1 119 ? 28.723 35.131 -2.525 1.00 16.70 115 ASP A O 1
ATOM 799 N N . SER A 1 120 ? 28.377 33.958 -4.385 1.00 15.36 116 SER A N 1
ATOM 800 C CA . SER A 1 120 ? 28.311 32.697 -3.693 1.00 14.71 116 SER A CA 1
ATOM 801 C C . SER A 1 120 ? 29.696 32.061 -3.516 1.00 14.53 116 SER A C 1
ATOM 802 O O . SER A 1 120 ? 29.817 31.021 -2.887 1.00 14.89 116 SER A O 1
ATOM 805 N N . MET A 1 121 ? 30.745 32.647 -4.082 1.00 14.41 117 MET A N 1
ATOM 806 C CA . MET A 1 121 ? 32.057 31.962 -4.046 1.00 14.33 117 MET A CA 1
ATOM 807 C C . MET A 1 121 ? 32.553 31.846 -2.602 1.00 13.72 117 MET A C 1
ATOM 808 O O . MET A 1 121 ? 32.576 32.839 -1.898 1.00 13.20 117 MET A O 1
ATOM 813 N N . PRO A 1 122 ? 32.957 30.638 -2.164 1.00 13.99 118 PRO A N 1
ATOM 814 C CA . PRO A 1 122 ? 33.316 30.551 -0.749 1.00 13.66 118 PRO A CA 1
ATOM 815 C C . PRO A 1 122 ? 34.713 31.080 -0.498 1.00 13.72 118 PRO A C 1
ATOM 816 O O . PRO A 1 122 ? 35.543 31.101 -1.408 1.00 13.41 118 PRO A O 1
ATOM 820 N N . ALA A 1 123 ? 34.959 31.501 0.734 1.00 13.53 119 ALA A N 1
ATOM 821 C CA . ALA A 1 123 ? 36.271 32.002 1.127 1.00 14.62 119 ALA A CA 1
ATOM 822 C C . ALA A 1 123 ? 37.405 31.036 0.728 1.00 14.43 119 ALA A C 1
ATOM 823 O O . ALA A 1 123 ? 38.514 31.460 0.401 1.00 14.33 119 ALA A O 1
ATOM 825 N N . LEU A 1 124 ? 37.113 29.744 0.834 1.00 15.10 120 LEU A N 1
ATOM 826 C CA . LEU A 1 124 ? 38.029 28.660 0.489 1.00 15.91 120 LEU A CA 1
ATOM 827 C C . LEU A 1 124 ? 38.709 28.878 -0.859 1.00 15.45 120 LEU A C 1
ATOM 828 O O . LEU A 1 124 ? 39.908 28.625 -1.008 1.00 15.32 120 LEU A O 1
ATOM 833 N N . HIS A 1 125 ? 37.918 29.298 -1.844 1.00 14.71 121 HIS A N 1
ATOM 834 C CA . HIS A 1 125 ? 38.424 29.680 -3.160 1.00 15.45 121 HIS A CA 1
ATOM 835 C C . HIS A 1 125 ? 38.754 31.141 -3.314 1.00 15.79 121 HIS A C 1
ATOM 836 O O . HIS A 1 125 ? 39.709 31.494 -4.008 1.00 15.29 121 HIS A O 1
ATOM 843 N N . LEU A 1 126 ? 37.950 32.026 -2.717 1.00 16.71 122 LEU A N 1
ATOM 844 C CA . LEU A 1 126 ? 38.149 33.472 -2.964 1.00 16.72 122 LEU A CA 1
ATOM 845 C C . LEU A 1 126 ? 39.513 33.981 -2.476 1.00 16.81 122 LEU A C 1
ATOM 846 O O . LEU A 1 126 ? 40.208 34.694 -3.207 1.00 18.12 122 LEU A O 1
ATOM 851 N N . LEU A 1 127 ? 39.891 33.620 -1.259 1.00 15.91 123 LEU A N 1
ATOM 852 C CA . LEU A 1 127 ? 41.164 34.092 -0.674 1.00 16.94 123 LEU A CA 1
ATOM 853 C C . LEU A 1 127 ? 42.446 33.619 -1.431 1.00 17.32 123 LEU A C 1
ATOM 854 O O . LEU A 1 127 ? 43.315 34.441 -1.733 1.00 18.04 123 LEU A O 1
ATOM 859 N N . PRO A 1 128 ? 42.568 32.316 -1.748 1.00 16.86 124 PRO A N 1
ATOM 860 C CA . PRO A 1 128 ? 43.672 31.964 -2.670 1.00 17.40 124 PRO A CA 1
ATOM 861 C C . PRO A 1 128 ? 43.522 32.536 -4.103 1.00 17.63 124 PRO A C 1
ATOM 862 O O . PRO A 1 128 ? 44.522 32.832 -4.748 1.00 17.01 124 PRO A O 1
ATOM 866 N N . LEU A 1 129 ? 42.297 32.683 -4.609 1.00 17.57 125 LEU A N 1
ATOM 867 C CA . LEU A 1 129 ? 42.129 33.338 -5.913 1.00 18.13 125 LEU A CA 1
ATOM 868 C C . LEU A 1 129 ? 42.696 34.777 -5.901 1.00 18.46 125 LEU A C 1
ATOM 869 O O . LEU A 1 129 ? 43.447 35.167 -6.795 1.00 18.66 125 LEU A O 1
ATOM 874 N N . ALA A 1 130 ? 42.348 35.546 -4.870 1.00 18.16 126 ALA A N 1
ATOM 875 C CA . ALA A 1 130 ? 42.869 36.901 -4.683 1.00 19.15 126 ALA A CA 1
ATOM 876 C C . ALA A 1 130 ? 44.382 37.022 -4.767 1.00 20.25 126 ALA A C 1
ATOM 877 O O . ALA A 1 130 ? 44.878 37.985 -5.368 1.00 19.74 126 ALA A O 1
ATOM 879 N N . ASP A 1 131 ? 45.101 36.088 -4.126 1.00 21.21 127 ASP A N 1
ATOM 880 C CA . ASP A 1 131 ? 46.572 36.015 -4.206 1.00 22.38 127 ASP A CA 1
ATOM 881 C C . ASP A 1 131 ? 47.051 35.676 -5.617 1.00 20.17 127 ASP A C 1
ATOM 882 O O . ASP A 1 131 ? 47.952 36.313 -6.126 1.00 19.54 127 ASP A O 1
ATOM 887 N N . ALA A 1 132 ? 46.453 34.655 -6.238 1.00 18.26 128 ALA A N 1
ATOM 888 C CA . ALA A 1 132 ? 46.794 34.274 -7.610 1.00 17.32 128 ALA A CA 1
ATOM 889 C C . ALA A 1 132 ? 46.543 35.412 -8.625 1.00 17.12 128 ALA A C 1
ATOM 890 O O . ALA A 1 132 ? 47.279 35.545 -9.605 1.00 16.94 128 ALA A O 1
ATOM 892 N N . LEU A 1 133 ? 45.513 36.223 -8.387 1.00 17.17 129 LEU A N 1
ATOM 893 C CA . LEU A 1 133 ? 45.139 37.283 -9.334 1.00 17.33 129 LEU A CA 1
ATOM 894 C C . LEU A 1 133 ? 45.935 38.565 -9.147 1.00 17.99 129 LEU A C 1
ATOM 895 O O . LEU A 1 133 ? 46.042 39.358 -10.089 1.00 17.04 129 LEU A O 1
ATOM 900 N N . GLY A 1 134 ? 46.475 38.769 -7.940 1.00 18.02 130 GLY A N 1
ATOM 901 C CA . GLY A 1 134 ? 47.301 39.957 -7.645 1.00 17.86 130 GLY A CA 1
ATOM 902 C C . GLY A 1 134 ? 46.438 41.155 -7.293 1.00 18.53 130 GLY A C 1
ATOM 903 O O . GLY A 1 134 ? 46.952 42.239 -7.010 1.00 19.37 130 GLY A O 1
ATOM 904 N N . VAL A 1 135 ? 45.117 40.964 -7.347 1.00 18.18 131 VAL A N 1
ATOM 905 C CA . VAL A 1 135 ? 44.141 42.032 -7.133 1.00 17.64 131 VAL A CA 1
ATOM 906 C C . VAL A 1 135 ? 42.922 41.465 -6.392 1.00 17.46 131 VAL A C 1
ATOM 907 O O . VAL A 1 135 ? 42.393 40.413 -6.755 1.00 17.50 131 VAL A O 1
ATOM 911 N N . LEU A 1 136 ? 42.474 42.168 -5.357 1.00 16.71 132 LEU A N 1
ATOM 912 C CA . LEU A 1 136 ? 41.286 41.733 -4.640 1.00 17.07 132 LEU A CA 1
ATOM 913 C C . LEU A 1 136 ? 40.076 41.833 -5.560 1.00 16.10 132 LEU A C 1
ATOM 914 O O . LEU A 1 136 ? 39.806 42.903 -6.086 1.00 15.81 132 LEU A O 1
ATOM 919 N N . PRO A 1 137 ? 39.347 40.721 -5.747 1.00 15.52 133 PRO A N 1
ATOM 920 C CA . PRO A 1 137 ? 38.130 40.778 -6.531 1.00 14.91 133 PRO A CA 1
ATOM 921 C C . PRO A 1 137 ? 37.084 41.626 -5.853 1.00 14.69 133 PRO A C 1
ATOM 922 O O . PRO A 1 137 ? 37.144 41.801 -4.630 1.00 14.21 133 PRO A O 1
ATOM 926 N N . VAL A 1 138 ? 36.153 42.160 -6.647 1.00 14.54 134 VAL A N 1
ATOM 927 C CA . VAL A 1 138 ? 34.956 42.833 -6.127 1.00 15.08 134 VAL A CA 1
ATOM 928 C C . VAL A 1 138 ? 33.768 41.890 -6.403 1.00 15.17 134 VAL A C 1
ATOM 929 O O . VAL A 1 138 ? 33.920 40.872 -7.084 1.00 14.91 134 VAL A O 1
ATOM 933 N N . LEU A 1 139 ? 32.617 42.175 -5.822 1.00 14.65 135 LEU A N 1
ATOM 934 C CA . LEU A 1 139 ? 31.454 41.341 -6.064 1.00 15.40 135 LEU A CA 1
ATOM 935 C C . LEU A 1 139 ? 30.948 41.547 -7.503 1.00 15.86 135 LEU A C 1
ATOM 936 O O . LEU A 1 139 ? 30.941 42.690 -8.030 1.00 15.13 135 LEU A O 1
ATOM 941 N N . ALA A 1 140 ? 30.537 40.445 -8.125 1.00 15.68 136 ALA A N 1
ATOM 942 C CA . ALA A 1 140 ? 29.962 40.484 -9.479 1.00 15.98 136 ALA A CA 1
ATOM 943 C C . ALA A 1 140 ? 28.508 40.941 -9.493 1.00 16.43 136 ALA A C 1
ATOM 944 O O . ALA A 1 140 ? 27.920 41.091 -10.559 1.00 16.35 136 ALA A O 1
ATOM 946 N N . THR A 1 141 ? 27.935 41.177 -8.312 1.00 16.82 137 THR A N 1
ATOM 947 C CA . THR A 1 141 ? 26.488 41.402 -8.185 1.00 17.56 137 THR A CA 1
ATOM 948 C C . THR A 1 141 ? 26.012 42.619 -8.987 1.00 17.98 137 THR A C 1
ATOM 949 O O . THR A 1 141 ? 24.965 42.555 -9.643 1.00 18.13 137 THR A O 1
ATOM 953 N N . ASP A 1 142 ? 26.784 43.707 -8.951 1.00 17.86 138 ASP A N 1
ATOM 954 C CA . ASP A 1 142 ? 26.484 44.898 -9.738 1.00 18.18 138 ASP A CA 1
ATOM 955 C C . ASP A 1 142 ? 26.509 44.617 -11.259 1.00 18.69 138 ASP A C 1
ATOM 956 O O . ASP A 1 142 ? 25.649 45.137 -11.988 1.00 18.91 138 ASP A O 1
ATOM 958 N N . VAL A 1 143 ? 27.452 43.784 -11.732 1.00 17.92 139 VAL A N 1
ATOM 959 C CA . VAL A 1 143 ? 27.470 43.355 -13.151 1.00 17.26 139 VAL A CA 1
ATOM 960 C C . VAL A 1 143 ? 26.330 42.387 -13.542 1.00 17.50 139 VAL A C 1
ATOM 961 O O . VAL A 1 143 ? 25.563 42.663 -14.471 1.00 17.24 139 VAL A O 1
ATOM 965 N N . LEU A 1 144 ? 26.219 41.268 -12.827 1.00 17.26 140 LEU A N 1
ATOM 966 C CA . LEU A 1 144 ? 25.291 40.187 -13.187 1.00 18.29 140 LEU A CA 1
ATOM 967 C C . LEU A 1 144 ? 23.842 40.501 -12.861 1.00 18.94 140 LEU A C 1
ATOM 968 O O . LEU A 1 144 ? 22.943 39.969 -13.498 1.00 18.72 140 LEU A O 1
ATOM 973 N N . ARG A 1 145 ? 23.640 41.323 -11.829 1.00 19.76 141 ARG A N 1
ATOM 974 C CA . ARG A 1 145 ? 22.360 41.973 -11.521 1.00 21.06 141 ARG A CA 1
ATOM 975 C C . ARG A 1 145 ? 21.618 42.473 -12.764 1.00 20.97 141 ARG A C 1
ATOM 976 O O . ARG A 1 145 ? 20.428 42.191 -12.946 1.00 21.71 141 ARG A O 1
ATOM 984 N N . GLN A 1 146 ? 22.315 43.254 -13.587 1.00 20.37 142 GLN A N 1
ATOM 985 C CA . GLN A 1 146 ? 21.708 43.917 -14.753 1.00 20.34 142 GLN A CA 1
ATOM 986 C C . GLN A 1 146 ? 21.070 42.869 -15.664 1.00 20.10 142 GLN A C 1
ATOM 987 O O . GLN A 1 146 ? 20.129 43.158 -16.425 1.00 20.19 142 GLN A O 1
ATOM 993 N N . LEU A 1 147 ? 21.608 41.652 -15.594 1.00 18.85 143 LEU A N 1
ATOM 994 C CA . LEU A 1 147 ? 21.101 40.546 -16.391 1.00 18.47 143 LEU A CA 1
ATOM 995 C C . LEU A 1 147 ? 19.999 39.828 -15.630 1.00 17.94 143 LEU A C 1
ATOM 996 O O . LEU A 1 147 ? 18.842 39.836 -16.047 1.00 17.38 143 LEU A O 1
ATOM 1001 N N . ARG A 1 148 ? 20.378 39.251 -14.491 1.00 16.72 144 ARG A N 1
ATOM 1002 C CA . ARG A 1 148 ? 19.576 38.260 -13.794 1.00 16.66 144 ARG A CA 1
ATOM 1003 C C . ARG A 1 148 ? 18.322 38.802 -13.087 1.00 16.56 144 ARG A C 1
ATOM 1004 O O . ARG A 1 148 ? 17.314 38.072 -12.936 1.00 16.22 144 ARG A O 1
ATOM 1012 N N . MET A 1 149 ? 18.360 40.060 -12.652 1.00 17.00 145 MET A N 1
ATOM 1013 C CA . MET A 1 149 ? 17.165 40.618 -12.014 1.00 18.74 145 MET A CA 1
ATOM 1014 C C . MET A 1 149 ? 16.109 41.100 -13.001 1.00 18.34 145 MET A C 1
ATOM 1015 O O . MET A 1 149 ? 14.980 41.355 -12.594 1.00 18.44 145 MET A O 1
ATOM 1020 N N . VAL A 1 150 ? 16.476 41.186 -14.288 1.00 16.59 146 VAL A N 1
ATOM 1021 C CA . VAL A 1 150 ? 15.546 41.547 -15.352 1.00 16.45 146 VAL A CA 1
ATOM 1022 C C . VAL A 1 150 ? 15.196 40.239 -16.061 1.00 15.86 146 VAL A C 1
ATOM 1023 O O . VAL A 1 150 ? 15.998 39.709 -16.818 1.00 15.82 146 VAL A O 1
ATOM 1027 N N . LYS A 1 151 ? 14.009 39.713 -15.794 1.00 14.89 147 LYS A N 1
ATOM 1028 C CA . LYS A 1 151 ? 13.662 38.382 -16.266 1.00 14.99 147 LYS A CA 1
ATOM 1029 C C . LYS A 1 151 ? 13.295 38.463 -17.735 1.00 15.02 147 LYS A C 1
ATOM 1030 O O . LYS A 1 151 ? 12.653 39.429 -18.153 1.00 14.03 147 LYS A O 1
ATOM 1036 N N . GLU A 1 152 ? 13.750 37.473 -18.509 1.00 14.91 148 GLU A N 1
ATOM 1037 C CA . GLU A 1 152 ? 13.389 37.339 -19.921 1.00 15.09 148 GLU A CA 1
ATOM 1038 C C . GLU A 1 152 ? 12.006 36.733 -19.979 1.00 14.88 148 GLU A C 1
ATOM 1039 O O . GLU A 1 152 ? 11.532 36.142 -18.987 1.00 15.72 148 GLU A O 1
ATOM 1045 N N . ALA A 1 153 ? 11.351 36.870 -21.122 1.00 14.89 149 ALA A N 1
ATOM 1046 C CA . ALA A 1 153 ? 9.987 36.350 -21.330 1.00 14.49 149 ALA A CA 1
ATOM 1047 C C . ALA A 1 153 ? 9.808 34.903 -20.844 1.00 14.41 149 ALA A C 1
ATOM 1048 O O . ALA A 1 153 ? 8.864 34.605 -20.110 1.00 13.75 149 ALA A O 1
ATOM 1050 N N . ALA A 1 154 ? 10.718 34.008 -21.239 1.00 14.75 150 ALA A N 1
ATOM 1051 C CA . ALA A 1 154 ? 10.655 32.607 -20.789 1.00 14.70 150 ALA A CA 1
ATOM 1052 C C . ALA A 1 154 ? 10.820 32.438 -19.263 1.00 14.56 150 ALA A C 1
ATOM 1053 O O . ALA A 1 154 ? 10.325 31.484 -18.683 1.00 14.68 150 ALA A O 1
ATOM 1055 N N . GLU A 1 155 ? 11.485 33.371 -18.600 1.00 14.62 151 GLU A N 1
ATOM 1056 C CA . GLU A 1 155 ? 11.654 33.261 -17.137 1.00 14.91 151 GLU A CA 1
ATOM 1057 C C . GLU A 1 155 ? 10.392 33.749 -16.414 1.00 15.19 151 GLU A C 1
ATOM 1058 O O . GLU A 1 155 ? 9.952 33.132 -15.436 1.00 14.91 151 GLU A O 1
ATOM 1064 N N . VAL A 1 156 ? 9.829 34.865 -16.891 1.00 14.99 152 VAL A N 1
ATOM 1065 C CA . VAL A 1 156 ? 8.530 35.323 -16.422 1.00 15.74 152 VAL A CA 1
ATOM 1066 C C . VAL A 1 156 ? 7.505 34.191 -16.555 1.00 15.87 152 VAL A C 1
ATOM 1067 O O . VAL A 1 156 ? 6.797 33.862 -15.598 1.00 16.98 152 VAL A O 1
ATOM 1071 N N . ASP A 1 157 ? 7.459 33.568 -17.722 1.00 16.18 153 ASP A N 1
ATOM 1072 C CA . ASP A 1 157 ? 6.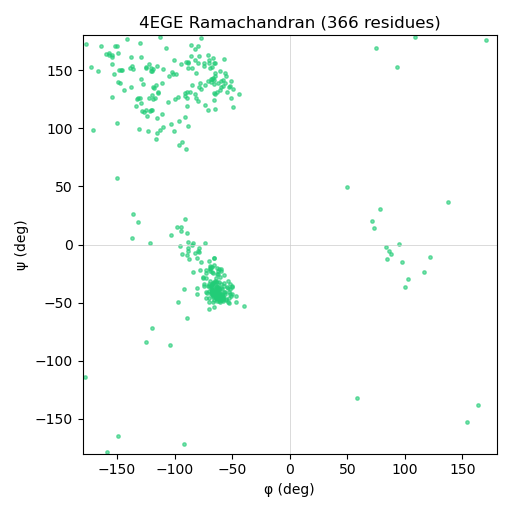539 32.453 -17.952 1.00 17.75 153 ASP A CA 1
ATOM 1073 C C . ASP A 1 157 ? 6.656 31.335 -16.883 1.00 16.78 153 ASP A C 1
ATOM 1074 O O . ASP A 1 157 ? 5.638 30.849 -16.370 1.00 15.73 153 ASP A O 1
ATOM 1079 N N . ALA A 1 158 ? 7.892 30.944 -16.553 1.00 15.82 154 ALA A N 1
ATOM 1080 C CA . ALA A 1 158 ? 8.139 29.875 -15.594 1.00 14.88 154 ALA A CA 1
ATOM 1081 C C . ALA A 1 158 ? 7.704 30.290 -14.177 1.00 14.97 154 ALA A C 1
ATOM 1082 O O . ALA A 1 158 ? 7.188 29.462 -13.419 1.00 14.33 154 ALA A O 1
ATOM 1084 N N . LEU A 1 159 ? 7.938 31.557 -13.823 1.00 13.79 155 LEU A N 1
ATOM 1085 C CA . LEU A 1 159 ? 7.502 32.068 -12.535 1.00 13.62 155 LEU A CA 1
ATOM 1086 C C . LEU A 1 159 ? 5.963 32.144 -12.460 1.00 14.37 155 LEU A C 1
ATOM 1087 O O . LEU A 1 159 ? 5.377 31.900 -11.378 1.00 14.85 155 LEU A O 1
ATOM 1092 N N . ALA A 1 160 ? 5.327 32.466 -13.594 1.00 13.40 156 ALA A N 1
ATOM 1093 C CA . ALA A 1 160 ? 3.875 32.576 -13.674 1.00 13.44 156 ALA A CA 1
ATOM 1094 C C . ALA A 1 160 ? 3.201 31.214 -13.524 1.00 13.07 156 ALA A C 1
ATOM 1095 O O . ALA A 1 160 ? 2.181 31.089 -12.873 1.00 13.69 156 ALA A O 1
ATOM 1097 N N . LYS A 1 161 ? 3.770 30.203 -14.147 1.00 12.96 157 LYS A N 1
ATOM 1098 C CA . LYS A 1 161 ? 3.264 28.841 -14.041 1.00 13.35 157 LYS A CA 1
ATOM 1099 C C . LYS A 1 161 ? 3.521 28.292 -12.616 1.00 13.30 157 LYS A C 1
ATOM 1100 O O . LYS A 1 161 ? 2.654 27.624 -12.056 1.00 12.86 157 LYS A O 1
ATOM 1102 N N . ALA A 1 162 ? 4.692 28.592 -12.025 1.00 13.30 158 ALA A N 1
ATOM 1103 C CA . ALA A 1 162 ? 4.952 28.213 -10.624 1.00 13.26 158 ALA A CA 1
ATOM 1104 C C . ALA A 1 162 ? 3.953 28.916 -9.668 1.00 13.23 158 ALA A C 1
ATOM 1105 O O . ALA A 1 162 ? 3.461 28.309 -8.710 1.00 14.13 158 ALA A O 1
ATOM 1107 N N . GLY A 1 163 ? 3.668 30.189 -9.932 1.00 13.11 159 GLY A N 1
ATOM 1108 C CA . GLY A 1 163 ? 2.740 30.971 -9.118 1.00 13.34 159 GLY A CA 1
ATOM 1109 C C . GLY A 1 163 ? 1.328 30.390 -9.189 1.00 13.77 159 GLY A C 1
ATOM 1110 O O . GLY A 1 163 ? 0.674 30.215 -8.154 1.00 13.42 159 GLY A O 1
ATOM 1111 N N . ALA A 1 164 ? 0.863 30.060 -10.398 1.00 12.93 160 ALA A N 1
ATOM 1112 C CA . ALA A 1 164 ? -0.485 29.474 -10.549 1.00 12.54 160 ALA A CA 1
ATOM 1113 C C . ALA A 1 164 ? -0.548 28.098 -9.845 1.00 12.85 160 ALA A C 1
ATOM 1114 O O . ALA A 1 164 ? -1.561 27.741 -9.219 1.00 12.55 160 ALA A O 1
ATOM 1116 N N . ALA A 1 165 ? 0.530 27.320 -9.965 1.00 12.34 161 ALA A N 1
ATOM 1117 C CA . ALA A 1 165 ? 0.611 26.022 -9.287 1.00 12.62 161 ALA A CA 1
ATOM 1118 C C . ALA A 1 165 ? 0.534 26.139 -7.752 1.00 12.72 161 ALA A C 1
ATOM 1119 O O . ALA A 1 165 ? -0.232 25.394 -7.124 1.00 12.42 161 ALA A O 1
ATOM 1121 N N . ILE A 1 166 ? 1.293 27.080 -7.163 1.00 12.18 162 ILE A N 1
ATOM 1122 C CA . ILE A 1 166 ? 1.284 27.307 -5.699 1.00 11.91 162 ILE A CA 1
ATOM 1123 C C . ILE A 1 166 ? -0.057 27.868 -5.219 1.00 12.49 162 ILE A C 1
ATOM 1124 O O . ILE A 1 166 ? -0.507 27.538 -4.122 1.00 13.01 162 ILE A O 1
ATOM 1129 N N . ASP A 1 167 ? -0.712 28.690 -6.041 1.00 12.19 163 ASP A N 1
ATOM 1130 C CA . ASP A 1 167 ? -2.100 29.080 -5.792 1.00 12.82 163 ASP A CA 1
ATOM 1131 C C . ASP A 1 167 ? -3.047 27.882 -5.671 1.00 13.03 163 ASP A C 1
ATOM 1132 O O . ASP A 1 167 ? -3.926 27.875 -4.799 1.00 12.75 163 ASP A O 1
ATOM 1137 N N . ARG A 1 168 ? -2.876 26.890 -6.554 1.00 12.84 164 ARG A N 1
ATOM 1138 C CA . ARG A 1 168 ? -3.682 25.662 -6.503 1.00 12.52 164 ARG A CA 1
ATOM 1139 C C . ARG A 1 168 ? -3.437 24.872 -5.199 1.00 12.53 164 ARG A C 1
ATOM 1140 O O . ARG A 1 168 ? -4.347 24.223 -4.665 1.00 13.00 164 ARG A O 1
ATOM 1148 N N . VAL A 1 169 ? -2.211 24.953 -4.678 1.00 12.53 165 VAL A N 1
ATOM 1149 C CA . VAL A 1 169 ? -1.886 24.379 -3.378 1.00 12.10 165 VAL A CA 1
ATOM 1150 C C . VAL A 1 169 ? -2.605 25.106 -2.241 1.00 12.30 165 VAL A C 1
ATOM 1151 O O . VAL A 1 169 ? -3.253 24.460 -1.392 1.00 12.64 165 VAL A O 1
ATOM 1155 N N . HIS A 1 170 ? -2.521 26.434 -2.225 1.00 12.37 166 HIS A N 1
ATOM 1156 C CA . HIS A 1 170 ? -3.268 27.230 -1.232 1.00 12.56 166 HIS A CA 1
ATOM 1157 C C . HIS A 1 170 ? -4.751 26.951 -1.203 1.00 12.25 166 HIS A C 1
ATOM 1158 O O . HIS A 1 170 ? -5.312 26.933 -0.127 1.00 12.05 166 HIS A O 1
ATOM 1165 N N . ALA A 1 171 ? -5.369 26.695 -2.371 1.00 12.08 167 ALA A N 1
ATOM 1166 C CA . ALA A 1 171 ? -6.774 26.245 -2.484 1.00 12.14 167 ALA A CA 1
ATOM 1167 C C . ALA A 1 171 ? -7.035 24.911 -1.787 1.00 12.70 167 ALA A C 1
ATOM 1168 O O . ALA A 1 171 ? -8.153 24.639 -1.320 1.00 11.95 167 ALA A O 1
ATOM 1170 N N . ARG A 1 172 ? -5.999 24.079 -1.693 1.00 13.64 168 ARG A N 1
ATOM 1171 C CA . ARG A 1 172 ? -6.138 22.786 -1.027 1.00 14.02 168 ARG A CA 1
ATOM 1172 C C . ARG A 1 172 ? -5.855 22.828 0.472 1.00 13.48 168 ARG A C 1
ATOM 1173 O O . ARG A 1 172 ? -6.095 21.847 1.182 1.00 13.35 168 ARG A O 1
ATOM 1181 N N . VAL A 1 173 ? -5.343 23.962 0.944 1.00 12.95 169 VAL A N 1
ATOM 1182 C CA . VAL A 1 173 ? -4.906 24.100 2.325 1.00 11.90 169 VAL A CA 1
ATOM 1183 C C . VAL A 1 173 ? -6.067 24.144 3.358 1.00 11.67 169 VAL A C 1
ATOM 1184 O O . VAL A 1 173 ? -5.959 23.523 4.422 1.00 11.66 169 VAL A O 1
ATOM 1188 N N . PRO A 1 174 ? -7.163 24.869 3.066 1.00 11.40 170 PRO A N 1
ATOM 1189 C CA . PRO A 1 174 ? -8.218 24.853 4.088 1.00 11.42 170 PRO A CA 1
ATOM 1190 C C . PRO A 1 174 ? -8.682 23.456 4.546 1.00 11.53 170 PRO A C 1
ATOM 1191 O O . PRO A 1 174 ? -8.863 23.258 5.747 1.00 11.87 170 PRO A O 1
ATOM 1195 N N . ALA A 1 175 ? -8.836 22.499 3.628 1.00 11.07 171 ALA A N 1
ATOM 1196 C CA . ALA A 1 175 ? -9.248 21.147 4.024 1.00 11.51 171 ALA A CA 1
ATOM 1197 C C . ALA A 1 175 ? -8.178 20.414 4.858 1.00 11.39 171 ALA A C 1
ATOM 1198 O O . ALA A 1 175 ? -8.500 19.474 5.567 1.00 11.69 171 ALA A O 1
ATOM 1200 N N . PHE A 1 176 ? -6.929 20.856 4.790 1.00 11.46 172 PHE A N 1
ATOM 1201 C CA . PHE A 1 176 ? -5.884 20.283 5.651 1.00 11.54 172 PHE A CA 1
ATOM 1202 C C . PHE A 1 176 ? -5.969 20.821 7.078 1.00 12.08 172 PHE A C 1
ATOM 1203 O O . PHE A 1 176 ? -5.442 20.197 7.999 1.00 12.69 172 PHE A O 1
ATOM 1211 N N . LEU A 1 177 ? -6.601 21.984 7.260 1.00 12.79 173 LEU A N 1
ATOM 1212 C CA . LEU A 1 177 ? -6.567 22.696 8.550 1.00 13.39 173 LEU A CA 1
ATOM 1213 C C . LEU A 1 177 ? -7.702 22.309 9.484 1.00 14.50 173 LEU A C 1
ATOM 1214 O O . LEU A 1 177 ? -8.715 23.013 9.565 1.00 16.00 173 LEU A O 1
ATOM 1219 N N . VAL A 1 178 ? -7.510 21.187 10.180 1.00 15.16 174 VAL A N 1
ATOM 1220 C CA . VAL A 1 178 ? -8.528 20.560 11.031 1.00 15.07 174 VAL A CA 1
ATOM 1221 C C . VAL A 1 178 ? -7.968 20.516 12.461 1.00 15.03 174 VAL A C 1
ATOM 1222 O O . VAL A 1 178 ? -6.831 20.064 12.658 1.00 16.28 174 VAL A O 1
ATOM 1226 N N . PRO A 1 179 ? -8.733 21.016 13.460 1.00 14.37 175 PRO A N 1
ATOM 1227 C CA . PRO A 1 179 ? -8.221 20.954 14.838 1.00 14.41 175 PRO A CA 1
ATOM 1228 C C . PRO A 1 179 ? -7.759 19.532 15.204 1.00 14.47 175 PRO A C 1
ATOM 1229 O O . PRO A 1 179 ? -8.408 18.558 14.804 1.00 15.05 175 PRO A O 1
ATOM 1233 N N . GLY A 1 180 ? -6.649 19.409 15.937 1.00 13.87 176 GLY A N 1
ATOM 1234 C CA . GLY A 1 180 ? -6.107 18.089 16.298 1.00 13.71 176 GLY A CA 1
ATOM 1235 C C . GLY A 1 180 ? -4.944 17.612 15.438 1.00 13.79 176 GLY A C 1
ATOM 1236 O O . GLY A 1 180 ? -4.031 16.964 15.933 1.00 13.94 176 GLY A O 1
ATOM 1237 N N . ARG A 1 181 ? -4.985 17.914 14.141 1.00 14.08 177 ARG A N 1
ATOM 1238 C CA . ARG A 1 181 ? -3.874 17.631 13.216 1.00 14.05 177 ARG A CA 1
ATOM 1239 C C . ARG A 1 181 ? -2.671 18.484 13.603 1.00 13.88 177 ARG A C 1
ATOM 1240 O O . ARG A 1 181 ? -2.837 19.631 14.015 1.00 13.90 177 ARG A O 1
ATOM 1248 N N . THR A 1 182 ? -1.465 17.924 13.511 1.00 13.79 178 THR A N 1
ATOM 1249 C CA . THR A 1 182 ? -0.251 18.697 13.818 1.00 13.66 178 THR A CA 1
ATOM 1250 C C . THR A 1 182 ? 0.177 19.548 12.620 1.00 13.44 178 THR A C 1
ATOM 1251 O O . THR A 1 182 ? -0.175 19.227 11.481 1.00 13.35 178 THR A O 1
ATOM 1255 N N . GLU A 1 183 ? 0.961 20.604 12.868 1.00 13.06 179 GLU A N 1
ATOM 1256 C CA . GLU A 1 183 ? 1.567 21.390 11.782 1.00 13.56 179 GLU A CA 1
ATOM 1257 C C . GLU A 1 183 ? 2.330 20.523 10.770 1.00 14.10 179 GLU A C 1
ATOM 1258 O O . GLU A 1 183 ? 2.297 20.796 9.558 1.00 13.47 179 GLU A O 1
ATOM 1264 N N . ALA A 1 184 ? 3.024 19.492 11.273 1.00 14.33 180 ALA A N 1
ATOM 1265 C CA . ALA A 1 184 ? 3.820 18.576 10.431 1.00 14.43 180 ALA A CA 1
ATOM 1266 C C . ALA A 1 184 ? 2.951 17.681 9.506 1.00 14.62 180 ALA A C 1
ATOM 1267 O O . ALA A 1 184 ? 3.316 17.427 8.354 1.00 14.87 180 ALA A O 1
ATOM 1269 N N . GLN A 1 185 ? 1.808 17.210 9.999 1.00 14.72 181 GLN A N 1
ATOM 1270 C CA . GLN A 1 185 ? 0.856 16.497 9.126 1.00 14.90 181 GLN A CA 1
ATOM 1271 C C . GLN A 1 185 ? 0.250 17.393 8.024 1.00 15.05 181 GLN A C 1
ATOM 1272 O O . GLN A 1 185 ? 0.046 16.930 6.899 1.00 14.96 181 GLN A O 1
ATOM 1278 N N . VAL A 1 186 ? -0.043 18.654 8.354 1.00 15.09 182 VAL A N 1
ATOM 1279 C CA . VAL A 1 186 ? -0.440 19.659 7.360 1.00 15.00 182 VAL A CA 1
ATOM 1280 C C . VAL A 1 186 ? 0.699 19.853 6.353 1.00 15.43 182 VAL A C 1
ATOM 1281 O O . VAL A 1 186 ? 0.465 19.970 5.154 1.00 14.75 182 VAL A O 1
ATOM 1285 N N . ALA A 1 187 ? 1.938 19.872 6.846 1.00 15.43 183 ALA A N 1
ATOM 1286 C CA . ALA A 1 187 ? 3.085 20.183 5.982 1.00 15.30 183 ALA A CA 1
ATOM 1287 C C . ALA A 1 187 ? 3.385 19.046 4.981 1.00 15.41 183 ALA A C 1
ATOM 1288 O O . ALA A 1 187 ? 3.740 19.311 3.832 1.00 15.20 183 ALA A O 1
ATOM 1290 N N . ALA A 1 188 ? 3.191 17.800 5.419 1.00 15.33 184 ALA A N 1
ATOM 1291 C CA . ALA A 1 188 ? 3.272 16.615 4.552 1.00 15.82 184 ALA A CA 1
ATOM 1292 C C . ALA A 1 188 ? 2.175 16.646 3.476 1.00 16.27 184 ALA A C 1
ATOM 1293 O O . ALA A 1 188 ? 2.435 16.345 2.304 1.00 16.57 184 ALA A O 1
ATOM 1295 N N . ASP A 1 189 ? 0.959 17.026 3.867 1.00 16.10 185 ASP A N 1
ATOM 1296 C CA . ASP A 1 189 ? -0.140 17.191 2.900 1.00 16.25 185 ASP A CA 1
ATOM 1297 C C . ASP A 1 189 ? 0.179 18.266 1.863 1.00 15.79 185 ASP A C 1
ATOM 1298 O O . ASP A 1 189 ? -0.044 18.068 0.676 1.00 16.30 185 ASP A O 1
ATOM 1303 N N . ILE A 1 190 ? 0.721 19.389 2.321 1.00 14.80 186 ILE A N 1
ATOM 1304 C CA . ILE A 1 190 ? 1.136 20.452 1.435 1.00 14.74 186 ILE A CA 1
ATOM 1305 C C . ILE A 1 190 ? 2.298 20.041 0.512 1.00 15.02 186 ILE A C 1
ATOM 1306 O O . ILE A 1 190 ? 2.265 20.333 -0.678 1.00 14.96 186 ILE A O 1
ATOM 1311 N N . ALA A 1 191 ? 3.307 19.364 1.061 1.00 14.92 187 ALA A N 1
ATOM 1312 C CA . ALA A 1 191 ? 4.477 18.940 0.276 1.00 16.54 187 ALA A CA 1
ATOM 1313 C C . ALA A 1 191 ? 4.059 18.067 -0.895 1.00 17.25 187 ALA A C 1
ATOM 1314 O O . ALA A 1 191 ? 4.491 18.300 -2.019 1.00 17.93 187 ALA A O 1
ATOM 1316 N N . GLU A 1 192 ? 3.225 17.067 -0.612 1.00 17.96 188 GLU A N 1
ATOM 1317 C CA . GLU A 1 192 ? 2.613 16.224 -1.634 1.00 19.90 188 GLU A CA 1
ATOM 1318 C C . GLU A 1 192 ? 1.785 17.017 -2.670 1.00 19.20 188 GLU A C 1
ATOM 1319 O O . GLU A 1 192 ? 1.909 16.803 -3.876 1.00 18.48 188 GLU A O 1
ATOM 1325 N N . ALA A 1 193 ? 0.959 17.944 -2.212 1.00 19.15 189 ALA A N 1
ATOM 1326 C CA . ALA A 1 193 ? 0.218 18.782 -3.160 1.00 19.23 189 ALA A CA 1
ATOM 1327 C C . ALA A 1 193 ? 1.146 19.667 -4.022 1.00 19.14 189 ALA A C 1
ATOM 1328 O O . ALA A 1 193 ? 0.887 19.846 -5.203 1.00 19.90 189 ALA A O 1
ATOM 1330 N N . ILE A 1 194 ? 2.252 20.158 -3.459 1.00 18.66 190 ILE A N 1
ATOM 1331 C CA . ILE A 1 194 ? 3.210 20.962 -4.235 1.00 19.21 190 ILE A CA 1
ATOM 1332 C C . ILE A 1 194 ? 3.690 20.226 -5.482 1.00 20.43 190 ILE A C 1
ATOM 1333 O O . ILE A 1 194 ? 3.685 20.782 -6.590 1.00 19.86 190 ILE A O 1
ATOM 1338 N N . VAL A 1 195 ? 4.084 18.971 -5.290 1.00 21.40 191 VAL A N 1
ATOM 1339 C CA . VAL A 1 195 ? 4.472 18.116 -6.391 1.00 21.92 191 VAL A CA 1
ATOM 1340 C C . VAL A 1 195 ? 3.266 17.825 -7.293 1.00 22.32 191 VAL A C 1
ATOM 1341 O O . VAL A 1 195 ? 3.325 18.093 -8.490 1.00 23.83 191 VAL A O 1
ATOM 1345 N N . ALA A 1 196 ? 2.163 17.322 -6.731 1.00 21.73 192 ALA A N 1
ATOM 1346 C CA . ALA A 1 196 ? 0.976 16.992 -7.543 1.00 21.69 192 ALA A CA 1
ATOM 1347 C C . ALA A 1 196 ? 0.542 18.146 -8.471 1.00 21.75 192 ALA A C 1
ATOM 1348 O O . ALA A 1 196 ? 0.229 17.919 -9.630 1.00 21.48 192 ALA A O 1
ATOM 1350 N N . GLU A 1 197 ? 0.548 19.377 -7.969 1.00 21.83 193 GLU A N 1
ATOM 1351 C CA . GLU A 1 197 ? 0.146 20.538 -8.782 1.00 22.53 193 GLU A CA 1
ATOM 1352 C C . GLU A 1 197 ? 1.156 21.001 -9.859 1.00 21.84 193 GLU A C 1
ATOM 1353 O O . GLU A 1 197 ? 0.896 21.980 -10.564 1.00 21.85 193 GLU A O 1
ATOM 1359 N N . GLY A 1 198 ? 2.289 20.314 -9.995 1.00 21.70 194 GLY A N 1
ATOM 1360 C CA . GLY A 1 198 ? 3.152 20.518 -11.168 1.00 21.63 194 GLY A CA 1
ATOM 1361 C C . GLY A 1 198 ? 4.591 20.948 -10.944 1.00 22.59 194 GLY A C 1
ATOM 1362 O O . GLY A 1 198 ? 5.382 20.961 -11.890 1.00 23.24 194 GLY A O 1
ATOM 1363 N N . HIS A 1 199 ? 4.935 21.336 -9.712 1.00 21.12 195 HIS A N 1
ATOM 1364 C CA . HIS A 1 199 ? 6.317 21.654 -9.375 1.00 20.88 195 HIS A CA 1
ATOM 1365 C C . HIS A 1 199 ? 7.130 20.388 -9.433 1.00 21.52 195 HIS A C 1
ATOM 1366 O O . HIS A 1 199 ? 6.656 19.326 -9.026 1.00 21.82 195 HIS A O 1
ATOM 1373 N N . SER A 1 200 ? 8.362 20.474 -9.914 1.00 21.40 196 SER A N 1
ATOM 1374 C CA . SER A 1 200 ? 9.221 19.286 -9.961 1.00 22.70 196 SER A CA 1
ATOM 1375 C C . SER A 1 200 ? 9.861 18.964 -8.611 1.00 22.53 196 SER A C 1
ATOM 1376 O O . SER A 1 200 ? 10.532 17.938 -8.491 1.00 22.53 196 SER A O 1
ATOM 1379 N N . ALA A 1 201 ? 9.660 19.851 -7.622 1.00 22.11 197 ALA A N 1
ATOM 1380 C CA . ALA A 1 201 ? 10.176 19.691 -6.257 1.00 20.63 197 ALA A CA 1
ATOM 1381 C C . ALA A 1 201 ? 9.640 20.760 -5.302 1.00 19.94 197 ALA A C 1
ATOM 1382 O O . ALA A 1 201 ? 9.308 21.893 -5.716 1.00 19.69 197 ALA A O 1
ATOM 1384 N N . VAL A 1 202 ? 9.578 20.375 -4.027 1.00 19.18 198 VAL A N 1
ATOM 1385 C CA . VAL A 1 202 ? 9.174 21.215 -2.890 1.00 19.55 198 VAL A CA 1
ATOM 1386 C C . VAL A 1 202 ? 10.341 22.131 -2.527 1.00 19.83 198 VAL A C 1
ATOM 1387 O O . VAL A 1 202 ? 11.478 21.688 -2.451 1.00 21.00 198 VAL A O 1
ATOM 1391 N N . ALA A 1 203 ? 10.088 23.412 -2.314 1.00 19.39 199 ALA A N 1
ATOM 1392 C CA . ALA A 1 203 ? 11.188 24.281 -1.928 1.00 18.86 199 ALA A CA 1
ATOM 1393 C C . ALA A 1 203 ? 11.167 24.406 -0.422 1.00 19.24 199 ALA A C 1
ATOM 1394 O O . ALA A 1 203 ? 12.186 24.193 0.243 1.00 19.05 199 ALA A O 1
ATOM 1396 N N . PHE A 1 204 ? 9.990 24.711 0.125 1.00 17.69 200 PHE A N 1
ATOM 1397 C CA . PHE A 1 204 ? 9.870 24.941 1.554 1.00 18.30 200 PHE A CA 1
ATOM 1398 C C . PHE A 1 204 ? 8.404 24.938 1.912 1.00 17.90 200 PHE A C 1
ATOM 1399 O O . PHE A 1 204 ? 7.553 25.311 1.085 1.00 18.48 200 PHE A O 1
ATOM 1407 N N . VAL A 1 205 ? 8.118 24.512 3.137 1.00 17.13 201 VAL A N 1
ATOM 1408 C CA . VAL A 1 205 ? 6.769 24.494 3.680 1.00 16.43 201 VAL A CA 1
ATOM 1409 C C . VAL A 1 205 ? 6.838 25.086 5.083 1.00 16.41 201 VAL A C 1
ATOM 1410 O O . VAL A 1 205 ? 7.562 24.573 5.950 1.00 16.95 201 VAL A O 1
ATOM 1414 N N . ILE A 1 206 ? 6.120 26.188 5.298 1.00 15.62 202 ILE A N 1
ATOM 1415 C CA . ILE A 1 206 ? 6.034 26.799 6.620 1.00 15.23 202 ILE A CA 1
ATOM 1416 C C . ILE A 1 206 ? 4.561 26.769 7.026 1.00 14.76 202 ILE A C 1
ATOM 1417 O O . ILE A 1 206 ? 3.709 27.239 6.294 1.00 15.20 202 ILE A O 1
ATOM 1422 N N . VAL A 1 207 ? 4.269 26.190 8.186 1.00 14.52 203 VAL A N 1
ATOM 1423 C CA . VAL A 1 207 ? 2.918 26.172 8.751 1.00 14.56 203 VAL A CA 1
ATOM 1424 C C . VAL A 1 207 ? 3.059 26.623 10.201 1.00 15.04 203 VAL A C 1
ATOM 1425 O O . VAL A 1 207 ? 3.440 25.826 11.070 1.00 14.98 203 VAL A O 1
ATOM 1429 N N . GLY A 1 208 ? 2.769 27.900 10.445 1.00 15.15 204 GLY A N 1
ATOM 1430 C CA . GLY A 1 208 ? 2.999 28.512 11.753 1.00 15.17 204 GLY A CA 1
ATOM 1431 C C . GLY A 1 208 ? 1.648 28.775 12.390 1.00 15.36 204 GLY A C 1
ATOM 1432 O O . GLY A 1 208 ? 0.955 29.726 12.016 1.00 15.41 204 GLY A O 1
ATOM 1433 N N . SER A 1 209 ? 1.250 27.912 13.320 1.00 14.84 205 SER A N 1
ATOM 1434 C CA . SER A 1 209 ? -0.075 28.024 13.936 1.00 15.05 205 SER A CA 1
ATOM 1435 C C . SER A 1 209 ? 0.009 28.594 15.350 1.00 15.35 205 SER A C 1
ATOM 1436 O O . SER A 1 209 ? 0.960 28.306 16.089 1.00 15.13 205 SER A O 1
ATOM 1439 N N . GLY A 1 210 ? -0.999 29.382 15.725 1.00 16.19 206 GLY A N 1
ATOM 1440 C CA . GLY A 1 210 ? -1.071 29.959 17.067 1.00 16.52 206 GLY A CA 1
ATOM 1441 C C . GLY A 1 210 ? 0.177 30.791 17.321 1.00 17.61 206 GLY A C 1
ATOM 1442 O O . GLY A 1 210 ? 0.597 31.582 16.458 1.00 18.15 206 GLY A O 1
ATOM 1443 N N . PRO A 1 211 ? 0.813 30.586 18.478 1.00 17.47 207 PRO A N 1
ATOM 1444 C CA . PRO A 1 211 ? 2.056 31.307 18.801 1.00 17.94 207 PRO A CA 1
ATOM 1445 C C . PRO A 1 211 ? 3.159 31.190 17.745 1.00 18.05 207 PRO A C 1
ATOM 1446 O O . PRO A 1 211 ? 3.929 32.134 17.582 1.00 18.74 207 PRO A O 1
ATOM 1450 N N . HIS A 1 212 ? 3.228 30.071 17.022 1.00 17.88 208 HIS A N 1
ATOM 1451 C CA . HIS A 1 212 ? 4.314 29.872 16.033 1.00 18.78 208 HIS A CA 1
ATOM 1452 C C . HIS A 1 212 ? 4.226 30.770 14.843 1.00 18.28 208 HIS A C 1
ATOM 1453 O O . HIS A 1 212 ? 5.221 30.946 14.131 1.00 16.83 208 HIS A O 1
ATOM 1460 N N . GLY A 1 213 ? 3.034 31.317 14.605 1.00 17.64 209 GLY A N 1
ATOM 1461 C CA . GLY A 1 213 ? 2.813 32.249 13.508 1.00 19.53 209 GLY A CA 1
ATOM 1462 C C . GLY A 1 213 ? 3.535 33.570 13.724 1.00 20.07 209 GLY A C 1
ATOM 1463 O O . GLY A 1 213 ? 3.819 34.295 12.761 1.00 20.71 209 GLY A O 1
ATOM 1464 N N . ALA A 1 214 ? 3.819 33.872 14.991 1.00 20.00 210 ALA A N 1
ATOM 1465 C CA . ALA A 1 214 ? 4.592 35.049 15.396 1.00 22.06 210 ALA A CA 1
ATOM 1466 C C . ALA A 1 214 ? 6.105 34.857 15.206 1.00 23.26 210 ALA A C 1
ATOM 1467 O O . ALA A 1 214 ? 6.876 35.784 15.390 1.00 24.21 210 ALA A O 1
ATOM 1469 N N . ASP A 1 215 ? 6.528 33.650 14.845 1.00 25.55 211 ASP A N 1
ATOM 1470 C CA . ASP A 1 215 ? 7.952 33.288 14.834 1.00 27.18 211 ASP A CA 1
ATOM 1471 C C . ASP A 1 215 ? 8.439 33.064 13.391 1.00 28.63 211 ASP A C 1
ATOM 1472 O O . ASP A 1 215 ? 8.234 31.997 12.827 1.00 28.89 211 ASP A O 1
ATOM 1477 N N . PRO A 1 216 ? 9.083 34.082 12.784 1.00 30.07 212 PRO A N 1
ATOM 1478 C CA . PRO A 1 216 ? 9.518 33.990 11.378 1.00 30.06 212 PRO A CA 1
ATOM 1479 C C . PRO A 1 216 ? 10.550 32.882 11.083 1.00 30.08 212 PRO A C 1
ATOM 1480 O O . PRO A 1 216 ? 10.646 32.448 9.950 1.00 31.25 212 PRO A O 1
ATOM 1484 N N . HIS A 1 217 ? 11.299 32.426 12.087 1.00 30.06 213 HIS A N 1
ATOM 1485 C CA . HIS A 1 217 ? 12.255 31.304 11.923 1.00 31.12 213 HIS A CA 1
ATOM 1486 C C . HIS A 1 217 ? 11.592 29.937 11.894 1.00 30.00 213 HIS A C 1
ATOM 1487 O O . HIS A 1 217 ? 12.207 28.947 11.475 1.00 31.67 213 HIS A O 1
ATOM 1494 N N . HIS A 1 218 ? 10.334 29.876 12.322 1.00 26.92 214 HIS A N 1
ATOM 1495 C CA . HIS A 1 218 ? 9.578 28.622 12.422 1.00 25.38 214 HIS A CA 1
ATOM 1496 C C . HIS A 1 218 ? 9.311 27.972 11.071 1.00 24.49 214 HIS A C 1
ATOM 1497 O O . HIS A 1 218 ? 9.010 28.667 10.105 1.00 25.04 214 HIS A O 1
ATOM 1504 N N . GLY A 1 219 ? 9.454 26.642 10.995 1.00 22.78 215 GLY A N 1
ATOM 1505 C CA . GLY A 1 219 ? 9.074 25.846 9.815 1.00 20.88 215 GLY A CA 1
ATOM 1506 C C . GLY A 1 219 ? 7.758 25.125 10.107 1.00 21.31 215 GLY A C 1
ATOM 1507 O O . GLY A 1 219 ? 6.683 25.642 9.792 1.00 21.06 215 GLY A O 1
ATOM 1508 N N . TYR A 1 220 ? 7.846 23.942 10.723 1.00 20.25 216 TYR A N 1
ATOM 1509 C CA . TYR A 1 220 ? 6.695 23.240 11.284 1.00 21.62 216 TYR A CA 1
ATOM 1510 C C . TYR A 1 220 ? 7.146 22.314 12.418 1.00 22.18 216 TYR A C 1
ATOM 1511 O O . TYR A 1 220 ? 8.316 21.968 12.504 1.00 21.28 216 TYR A O 1
ATOM 1520 N N . SER A 1 221 ? 6.194 21.881 13.245 1.00 21.62 217 SER A N 1
ATOM 1521 C CA . SER A 1 221 ? 6.484 21.068 14.407 1.00 20.90 217 SER A CA 1
ATOM 1522 C C . SER A 1 221 ? 5.322 20.113 14.725 1.00 20.51 217 SER A C 1
ATOM 1523 O O . SER A 1 221 ? 4.418 19.908 13.903 1.00 19.92 217 SER A O 1
ATOM 1526 N N . ASP A 1 222 ? 5.339 19.546 15.926 1.00 20.54 218 ASP A N 1
ATOM 1527 C CA . ASP A 1 222 ? 4.247 18.672 16.371 1.00 21.97 218 ASP A CA 1
ATOM 1528 C C . ASP A 1 222 ? 3.087 19.382 17.091 1.00 20.94 218 ASP A C 1
ATOM 1529 O O . ASP A 1 222 ? 2.214 18.723 17.632 1.00 20.37 218 ASP A O 1
ATOM 1534 N N . ARG A 1 223 ? 3.060 20.717 17.071 1.00 20.69 219 ARG A N 1
ATOM 1535 C CA . ARG A 1 223 ? 1.923 21.448 17.652 1.00 20.33 219 ARG A CA 1
ATOM 1536 C C . ARG A 1 223 ? 0.643 21.123 16.897 1.00 19.63 219 ARG A C 1
ATOM 1537 O O . ARG A 1 223 ? 0.604 21.164 15.675 1.00 19.60 219 ARG A O 1
ATOM 1545 N N . LYS A 1 224 ? -0.393 20.798 17.652 1.00 19.66 220 LYS A N 1
ATOM 1546 C CA . LYS A 1 224 ? -1.704 20.523 17.091 1.00 19.77 220 LYS A CA 1
ATOM 1547 C C . LYS A 1 224 ? -2.474 21.819 16.896 1.00 19.59 220 LYS A C 1
ATOM 1548 O O . LYS A 1 224 ? -2.461 22.704 17.757 1.00 20.46 220 LYS A O 1
ATOM 1554 N N . LEU A 1 225 ? -3.138 21.924 15.753 1.00 19.31 221 LEU A N 1
ATOM 1555 C CA . LEU A 1 225 ? -4.057 23.019 15.475 1.00 18.15 221 LEU A CA 1
ATOM 1556 C C . LEU A 1 225 ? -5.178 23.030 16.507 1.00 17.99 221 LEU A C 1
ATOM 1557 O O . LEU A 1 225 ? -5.747 21.997 16.828 1.00 17.36 221 LEU A O 1
ATOM 1562 N N . GLN A 1 226 ? -5.484 24.223 16.999 1.00 18.33 222 GLN A N 1
ATOM 1563 C CA . GLN A 1 226 ? -6.564 24.460 17.938 1.00 17.81 222 GLN A CA 1
ATOM 1564 C C . GLN A 1 226 ? -7.592 25.404 17.322 1.00 16.85 222 GLN A C 1
ATOM 1565 O O . GLN A 1 226 ? -7.247 26.255 16.502 1.00 15.82 222 GLN A O 1
ATOM 1571 N N . VAL A 1 227 ? -8.849 25.272 17.732 1.00 16.33 223 VAL A N 1
ATOM 1572 C CA . VAL A 1 227 ? -9.852 26.289 17.402 1.00 15.66 223 VAL A CA 1
ATOM 1573 C C . VAL A 1 227 ? -9.361 27.679 17.874 1.00 14.94 223 VAL A C 1
ATOM 1574 O O . VAL A 1 227 ? -8.916 27.836 19.006 1.00 14.70 223 VAL A O 1
ATOM 1578 N N . GLY A 1 228 ? -9.436 28.680 17.008 1.00 14.53 224 GLY A N 1
ATOM 1579 C CA . GLY A 1 228 ? -8.949 30.010 17.371 1.00 14.94 224 GLY A CA 1
ATOM 1580 C C . GLY A 1 228 ? -7.550 30.302 16.867 1.00 15.76 224 GLY A C 1
ATOM 1581 O O . GLY A 1 228 ? -7.138 31.460 16.855 1.00 16.62 224 GLY A O 1
ATOM 1582 N N . ASP A 1 229 ? -6.809 29.274 16.441 1.00 15.59 225 ASP A N 1
ATOM 1583 C CA . ASP A 1 229 ? -5.481 29.486 15.855 1.00 15.80 225 ASP A CA 1
ATOM 1584 C C . ASP A 1 229 ? -5.536 30.351 14.602 1.00 15.10 225 ASP A C 1
ATOM 1585 O O . ASP A 1 229 ? -6.375 30.142 13.724 1.00 15.50 225 ASP A O 1
ATOM 1590 N N . ILE A 1 230 ? -4.654 31.335 14.539 1.00 14.28 226 ILE A N 1
ATOM 1591 C CA . ILE A 1 230 ? -4.264 31.917 13.258 1.00 13.79 226 ILE A CA 1
ATOM 1592 C C . ILE A 1 230 ? -3.069 31.103 12.742 1.00 14.14 226 ILE A C 1
ATOM 1593 O O . ILE A 1 230 ? -2.127 30.841 13.494 1.00 13.20 226 ILE A O 1
ATOM 1598 N N . VAL A 1 231 ? -3.140 30.696 11.472 1.00 14.10 227 VAL A N 1
ATOM 1599 C CA . VAL A 1 231 ? -2.155 29.809 10.838 1.00 14.22 227 VAL A CA 1
ATOM 1600 C C . VAL A 1 231 ? -1.505 30.531 9.651 1.00 14.47 227 VAL A C 1
ATOM 1601 O O . VAL A 1 231 ? -2.186 30.873 8.658 1.00 14.17 227 VAL A O 1
ATOM 1605 N N . VAL A 1 232 ? -0.204 30.775 9.754 1.00 14.28 228 VAL A N 1
ATOM 1606 C CA . VAL A 1 232 ? 0.538 31.366 8.629 1.00 14.95 228 VAL A CA 1
ATOM 1607 C C . VAL A 1 232 ? 1.070 30.246 7.729 1.00 14.35 228 VAL A C 1
ATOM 1608 O O . VAL A 1 232 ? 1.687 29.315 8.233 1.00 14.97 228 VAL A O 1
ATOM 1612 N N . VAL A 1 233 ? 0.766 30.297 6.422 1.00 13.87 229 VAL A N 1
ATOM 1613 C CA . VAL A 1 233 ? 1.181 29.235 5.478 1.00 13.35 229 VAL A CA 1
ATOM 1614 C C . VAL A 1 233 ? 1.986 29.850 4.324 1.00 13.39 229 VAL A C 1
ATOM 1615 O O . VAL A 1 233 ? 1.453 30.599 3.493 1.00 12.89 229 VAL A O 1
ATOM 1619 N N . ASP A 1 234 ? 3.275 29.534 4.319 1.00 13.44 230 ASP A N 1
ATOM 1620 C CA . ASP A 1 234 ? 4.257 30.111 3.409 1.00 14.10 230 ASP A CA 1
ATOM 1621 C C . ASP A 1 234 ? 4.909 28.942 2.710 1.00 14.18 230 ASP A C 1
ATOM 1622 O O . ASP A 1 234 ? 5.571 28.129 3.352 1.00 14.46 230 ASP A O 1
ATOM 1627 N N . ILE A 1 235 ? 4.727 28.852 1.396 1.00 14.29 231 ILE A N 1
ATOM 1628 C CA . ILE A 1 235 ? 5.057 27.632 0.689 1.00 14.10 231 ILE A CA 1
ATOM 1629 C C . ILE A 1 235 ? 5.566 27.979 -0.704 1.00 15.48 231 ILE A C 1
ATOM 1630 O O . ILE A 1 235 ? 5.176 29.026 -1.295 1.00 14.89 231 ILE A O 1
ATOM 1635 N N . GLY A 1 236 ? 6.444 27.113 -1.223 1.00 15.19 232 GLY A N 1
ATOM 1636 C CA . GLY A 1 236 ? 6.912 27.250 -2.586 1.00 15.47 232 GLY A CA 1
ATOM 1637 C C . GLY A 1 236 ? 7.483 25.955 -3.133 1.00 17.18 232 GLY A C 1
ATOM 1638 O O . GLY A 1 236 ? 7.794 25.022 -2.371 1.00 16.76 232 GLY A O 1
ATOM 1639 N N . GLY A 1 237 ? 7.624 25.916 -4.462 1.00 17.66 233 GLY A N 1
ATOM 1640 C CA . GLY A 1 237 ? 8.304 24.840 -5.160 1.00 18.10 233 GLY A CA 1
ATOM 1641 C C . GLY A 1 237 ? 9.108 25.391 -6.319 1.00 18.42 233 GLY A C 1
ATOM 1642 O O . GLY A 1 237 ? 9.103 26.588 -6.574 1.00 18.90 233 GLY A O 1
ATOM 1643 N N . THR A 1 238 ? 9.826 24.524 -7.009 1.00 19.95 234 THR A N 1
ATOM 1644 C CA . THR A 1 238 ? 10.478 24.916 -8.251 1.00 20.55 234 THR A CA 1
ATOM 1645 C C . THR A 1 238 ? 9.675 24.432 -9.441 1.00 20.79 234 THR A C 1
ATOM 1646 O O . THR A 1 238 ? 9.058 23.365 -9.397 1.00 20.49 234 THR A O 1
ATOM 1650 N N . TYR A 1 239 ? 9.713 25.220 -10.507 1.00 21.54 235 TYR A N 1
ATOM 1651 C CA . TYR A 1 239 ? 9.140 24.834 -11.786 1.00 22.35 235 TYR A CA 1
ATOM 1652 C C . TYR A 1 239 ? 10.246 24.791 -12.842 1.00 21.19 235 TYR A C 1
ATOM 1653 O O . TYR A 1 239 ? 11.085 25.692 -12.918 1.00 21.09 235 TYR A O 1
ATOM 1662 N N . GLU A 1 240 ? 10.255 23.749 -13.658 1.00 21.10 236 GLU A N 1
ATOM 1663 C CA . GLU A 1 240 ? 11.310 23.573 -14.669 1.00 21.38 236 GLU A CA 1
ATOM 1664 C C . GLU A 1 240 ? 11.476 24.847 -15.546 1.00 19.72 236 GLU A C 1
ATOM 1665 O O . GLU A 1 240 ? 10.492 25.443 -15.949 1.00 19.56 236 GLU A O 1
ATOM 1671 N N . PRO A 1 241 ? 12.724 25.277 -15.831 1.00 19.01 237 PRO A N 1
ATOM 1672 C CA . PRO A 1 241 ? 14.019 24.671 -15.505 1.00 18.04 237 PRO A CA 1
ATOM 1673 C C . PRO A 1 241 ? 14.662 25.124 -14.175 1.00 17.34 237 PRO A C 1
ATOM 1674 O O . PRO A 1 241 ? 15.885 24.985 -14.003 1.00 17.16 237 PRO A O 1
ATOM 1678 N N . GLY A 1 242 ? 13.855 25.643 -13.246 1.00 16.82 238 GLY A N 1
ATOM 1679 C CA . GLY A 1 242 ? 14.309 25.875 -11.876 1.00 15.38 238 GLY A CA 1
ATOM 1680 C C . GLY A 1 242 ? 13.877 27.198 -11.262 1.00 15.35 238 GLY A C 1
ATOM 1681 O O . GLY A 1 242 ? 14.632 27.799 -10.503 1.00 15.87 238 GLY A O 1
ATOM 1682 N N . TYR A 1 243 ? 12.665 27.654 -11.564 1.00 13.98 239 TYR A N 1
ATOM 1683 C CA . TYR A 1 243 ? 12.193 28.934 -11.050 1.00 13.81 239 TYR A CA 1
ATOM 1684 C C . TYR A 1 243 ? 11.232 28.723 -9.885 1.00 14.14 239 TYR A C 1
ATOM 1685 O O . TYR A 1 243 ? 10.515 27.733 -9.839 1.00 14.30 239 TYR A O 1
ATOM 1694 N N . TYR A 1 244 ? 11.227 29.654 -8.945 1.00 14.29 240 TYR A N 1
ATOM 1695 C CA . TYR A 1 244 ? 10.533 29.427 -7.693 1.00 14.42 240 TYR A CA 1
ATOM 1696 C C . TYR A 1 244 ? 9.170 30.065 -7.637 1.00 14.04 240 TYR A C 1
ATOM 1697 O O . TYR A 1 244 ? 8.955 31.112 -8.212 1.00 13.33 240 TYR A O 1
ATOM 1706 N N . SER A 1 245 ? 8.258 29.386 -6.935 1.00 13.83 241 SER A N 1
ATOM 1707 C CA . SER A 1 245 ? 7.045 29.991 -6.420 1.00 14.60 241 SER A CA 1
ATOM 1708 C C . SER A 1 245 ? 7.307 30.282 -4.926 1.00 14.93 241 SER A C 1
ATOM 1709 O O . SER A 1 245 ? 8.236 29.701 -4.331 1.00 15.00 241 SER A O 1
ATOM 1712 N N . ASP A 1 246 ? 6.539 31.210 -4.351 1.00 14.39 242 ASP A N 1
ATOM 1713 C CA . ASP A 1 246 ? 6.713 31.650 -2.975 1.00 14.43 242 ASP A CA 1
ATOM 1714 C C . ASP A 1 246 ? 5.532 32.526 -2.629 1.00 14.72 242 ASP A C 1
ATOM 1715 O O . ASP A 1 246 ? 5.507 33.732 -2.971 1.00 15.02 242 ASP A O 1
ATOM 1720 N N . SER A 1 247 ? 4.549 31.927 -1.956 1.00 14.24 243 SER A N 1
ATOM 1721 C CA . SER A 1 247 ? 3.345 32.652 -1.559 1.00 14.11 243 SER A CA 1
ATOM 1722 C C . SER A 1 247 ? 2.843 32.341 -0.128 1.00 13.94 243 SER A C 1
ATOM 1723 O O . SER A 1 247 ? 2.748 31.182 0.276 1.00 13.72 243 SER A O 1
ATOM 1726 N N . THR A 1 248 ? 2.478 33.380 0.620 1.00 13.94 244 THR A N 1
ATOM 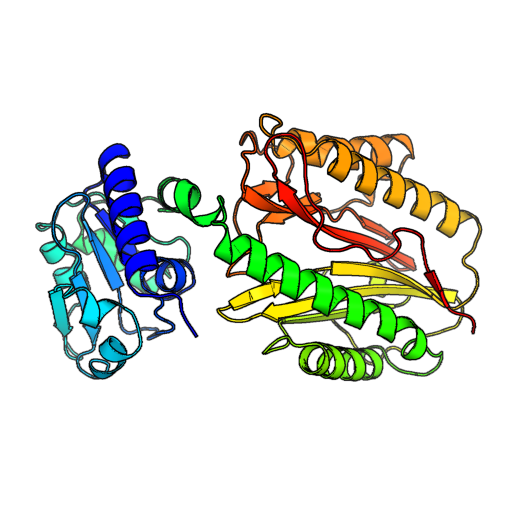1727 C CA . THR A 1 248 ? 1.968 33.200 1.990 1.00 12.98 244 THR A CA 1
ATOM 1728 C C . THR A 1 248 ? 0.537 33.677 2.044 1.00 12.89 244 THR A C 1
ATOM 1729 O O . THR A 1 248 ? 0.218 34.735 1.498 1.00 13.58 244 THR A O 1
ATOM 1733 N N . ARG A 1 249 ? -0.319 32.908 2.716 1.00 12.84 245 ARG A N 1
ATOM 1734 C CA . ARG A 1 249 ? -1.665 33.343 3.038 1.00 12.88 245 ARG A CA 1
ATOM 1735 C C . ARG A 1 249 ? -1.899 32.949 4.472 1.00 13.83 245 ARG A C 1
ATOM 1736 O O . ARG A 1 249 ? -1.308 31.977 4.934 1.00 14.59 245 ARG A O 1
ATOM 1744 N N . THR A 1 250 ? -2.751 33.700 5.172 1.00 14.15 246 THR A N 1
ATOM 1745 C CA . THR A 1 250 ? -3.060 33.449 6.582 1.00 13.93 246 THR A CA 1
ATOM 1746 C C . THR A 1 250 ? -4.512 32.949 6.731 1.00 14.62 246 THR A C 1
ATOM 1747 O O . THR A 1 250 ? -5.422 33.389 6.026 1.00 14.84 246 THR A O 1
ATOM 1751 N N . TYR A 1 251 ? -4.701 31.966 7.606 1.00 14.67 247 TYR A N 1
ATOM 1752 C CA . TYR A 1 251 ? -5.995 31.341 7.771 1.00 14.57 247 TYR A CA 1
ATOM 1753 C C . TYR A 1 251 ? -6.336 31.447 9.229 1.00 14.60 247 TYR A C 1
ATOM 1754 O O . TYR A 1 251 ? -5.441 31.536 10.082 1.00 14.51 247 TYR A O 1
ATOM 1763 N N . SER A 1 252 ? -7.629 31.478 9.499 1.00 14.46 248 SER A N 1
ATOM 1764 C CA . SER A 1 252 ? -8.138 31.404 10.860 1.00 15.30 248 SER A CA 1
ATOM 1765 C C . SER A 1 252 ? -9.001 30.141 11.027 1.00 14.84 248 SER A C 1
ATOM 1766 O O . SER A 1 252 ? -9.844 29.839 10.174 1.00 15.61 248 SER A O 1
ATOM 1769 N N . ILE A 1 253 ? -8.797 29.411 12.125 1.00 14.58 249 ILE A N 1
ATOM 1770 C CA . ILE A 1 253 ? -9.629 28.229 12.428 1.00 14.23 249 ILE A CA 1
ATOM 1771 C C . ILE A 1 253 ? -10.833 28.723 13.213 1.00 13.46 249 ILE A C 1
ATOM 1772 O O . ILE A 1 253 ? -10.721 29.036 14.392 1.00 12.89 249 ILE A O 1
ATOM 1777 N N . GLY A 1 254 ? -11.969 28.837 12.521 1.00 13.06 250 GLY A N 1
ATOM 1778 C CA . GLY A 1 254 ? -13.156 29.509 13.051 1.00 12.70 250 GLY A CA 1
ATOM 1779 C C . GLY A 1 254 ? -12.986 31.018 13.044 1.00 13.00 250 GLY A C 1
ATOM 1780 O O . GLY A 1 254 ? -11.876 31.543 12.827 1.00 12.42 250 GLY A O 1
ATOM 1781 N N . ASP A 1 255 ? -14.078 31.733 13.288 1.00 13.63 251 ASP A N 1
ATOM 1782 C CA . ASP A 1 255 ? -14.049 33.196 13.256 1.00 14.88 251 ASP A CA 1
ATOM 1783 C C . ASP A 1 255 ? -12.943 33.757 14.138 1.00 15.78 251 ASP A C 1
ATOM 1784 O O . ASP A 1 255 ? -12.764 33.294 15.270 1.00 16.34 251 ASP A O 1
ATOM 1789 N N . PRO A 1 256 ? -12.197 34.753 13.629 1.00 15.94 252 PRO A N 1
ATOM 1790 C CA . PRO A 1 256 ? -11.205 35.390 14.492 1.00 15.79 252 PRO A CA 1
ATOM 1791 C C . PRO A 1 256 ? -11.913 36.350 15.449 1.00 16.63 252 PRO A C 1
ATOM 1792 O O . PRO A 1 256 ? -13.129 36.501 15.375 1.00 16.39 252 PRO A O 1
ATOM 1796 N N . SER A 1 257 ? -11.170 36.988 16.342 1.00 17.23 253 SER A N 1
ATOM 1797 C CA . SER A 1 257 ? -11.766 37.988 17.222 1.00 17.81 253 SER A CA 1
ATOM 1798 C C . SER A 1 257 ? -11.761 39.327 16.484 1.00 17.51 253 SER A C 1
ATOM 1799 O O . SER A 1 257 ? -11.031 39.480 15.517 1.00 17.76 253 SER A O 1
ATOM 1802 N N . PRO A 1 258 ? -12.576 40.296 16.933 1.00 17.49 254 PRO A N 1
ATOM 1803 C CA . PRO A 1 258 ? -12.605 41.600 16.276 1.00 17.74 254 PRO A CA 1
ATOM 1804 C C . PRO A 1 258 ? -11.246 42.301 16.209 1.00 18.43 254 PRO A C 1
ATOM 1805 O O . PRO A 1 258 ? -10.960 42.967 15.218 1.00 19.01 254 PRO A O 1
ATOM 1809 N N . ASP A 1 259 ? -10.409 42.159 17.232 1.00 19.10 255 ASP A N 1
ATOM 1810 C CA . ASP A 1 259 ? -9.111 42.844 17.203 1.00 19.92 255 ASP A CA 1
ATOM 1811 C C . ASP A 1 259 ? -8.176 42.275 16.156 1.00 19.22 255 ASP A C 1
ATOM 1812 O O . ASP A 1 259 ? -7.498 43.029 15.438 1.00 18.85 255 ASP A O 1
ATOM 1817 N N . VAL A 1 260 ? -8.160 40.947 16.069 1.00 18.44 256 VAL A N 1
ATOM 1818 C CA . VAL A 1 260 ? -7.391 40.243 15.061 1.00 18.25 256 VAL A CA 1
ATOM 1819 C C . VAL A 1 260 ? -7.864 40.635 13.653 1.00 17.87 256 VAL A C 1
ATOM 1820 O O . VAL A 1 260 ? -7.045 40.939 12.776 1.00 16.64 256 VAL A O 1
ATOM 1824 N N . ALA A 1 261 ? -9.182 40.641 13.445 1.00 17.74 257 ALA A N 1
ATOM 1825 C CA . ALA A 1 261 ? -9.734 40.998 12.129 1.00 18.13 257 ALA A CA 1
ATOM 1826 C C . ALA A 1 261 ? -9.289 42.398 11.701 1.00 18.00 257 ALA A C 1
ATOM 1827 O O . ALA A 1 261 ? -8.858 42.583 10.574 1.00 17.41 257 ALA A O 1
ATOM 1829 N N . GLN A 1 262 ? -9.361 43.355 12.623 1.00 18.49 258 GLN A N 1
ATOM 1830 C CA . GLN A 1 262 ? -9.055 44.763 12.322 1.00 19.66 258 GLN A CA 1
ATOM 1831 C C . GLN A 1 262 ? -7.585 45.003 11.994 1.00 19.38 258 GLN A C 1
ATOM 1832 O O . GLN A 1 262 ? -7.260 45.750 11.061 1.00 19.17 258 GLN A O 1
ATOM 1838 N N . GLN A 1 263 ? -6.705 44.376 12.763 1.00 18.27 259 GLN A N 1
ATOM 1839 C CA . GLN A 1 263 ? -5.284 44.510 12.528 1.00 18.25 259 GLN A CA 1
ATOM 1840 C C . GLN A 1 263 ? -4.874 43.794 11.256 1.00 18.31 259 GLN A C 1
ATOM 1841 O O . GLN A 1 263 ? -3.999 44.283 10.538 1.00 17.74 259 GLN A O 1
ATOM 1847 N N . TYR A 1 264 ? -5.523 42.655 10.968 1.00 17.47 260 TYR A N 1
ATOM 1848 C CA . TYR A 1 264 ? -5.226 41.913 9.763 1.00 16.77 260 TYR A CA 1
ATOM 1849 C C . TYR A 1 264 ? -5.590 42.765 8.555 1.00 16.93 260 TYR A C 1
ATOM 1850 O O . TYR A 1 264 ? -4.863 42.774 7.551 1.00 16.04 260 TYR A O 1
ATOM 1859 N N . SER A 1 265 ? -6.698 43.495 8.637 1.00 16.86 261 SER A N 1
ATOM 1860 C CA . SER A 1 265 ? -7.111 44.272 7.461 1.00 17.81 261 SER A CA 1
ATOM 1861 C C . SER A 1 265 ? -6.228 45.502 7.202 1.00 17.06 261 SER A C 1
ATOM 1862 O O . SER A 1 265 ? -6.168 46.004 6.075 1.00 16.96 261 SER A O 1
ATOM 1865 N N . ALA A 1 266 ? -5.534 45.972 8.238 1.00 16.21 262 ALA A N 1
ATOM 1866 C CA . ALA A 1 266 ? -4.477 46.967 8.066 1.00 15.98 262 ALA A CA 1
ATOM 1867 C C . ALA A 1 266 ? -3.294 46.326 7.303 1.00 15.47 262 ALA A C 1
ATOM 1868 O O . ALA A 1 266 ? -2.705 46.944 6.407 1.00 14.68 262 ALA A O 1
ATOM 1870 N N . LEU A 1 267 ? -2.965 45.078 7.646 1.00 14.72 263 LEU A N 1
ATOM 1871 C CA . LEU A 1 267 ? -1.920 44.374 6.919 1.00 14.29 263 LEU A CA 1
ATOM 1872 C C . LEU A 1 267 ? -2.331 44.214 5.449 1.00 14.42 263 LEU A C 1
ATOM 1873 O O . LEU A 1 267 ? -1.530 44.480 4.542 1.00 14.46 263 LEU A O 1
ATOM 1878 N N . GLN A 1 268 ? -3.574 43.794 5.204 1.00 13.64 264 GLN A N 1
ATOM 1879 C CA . GLN A 1 268 ? -4.059 43.659 3.833 1.00 13.36 264 GLN A CA 1
ATOM 1880 C C . GLN A 1 268 ? -3.924 44.971 3.047 1.00 13.75 264 GLN A C 1
ATOM 1881 O O . GLN A 1 268 ? -3.518 44.957 1.890 1.00 12.76 264 GLN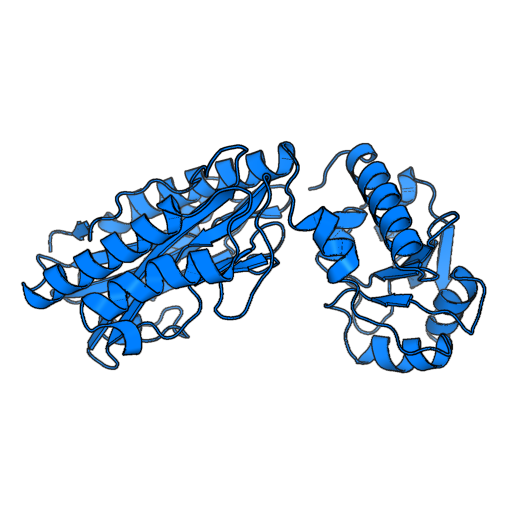 A O 1
ATOM 1887 N N . ARG A 1 269 ? -4.232 46.105 3.685 1.00 14.61 265 ARG A N 1
ATOM 1888 C CA . ARG A 1 269 ? -4.134 47.411 2.999 1.00 15.42 265 ARG A CA 1
ATOM 1889 C C . ARG A 1 269 ? -2.680 47.758 2.720 1.00 14.75 265 ARG A C 1
ATOM 1890 O O . ARG A 1 269 ? -2.356 48.351 1.700 1.00 14.88 265 ARG A O 1
ATOM 1898 N N . ALA A 1 270 ? -1.810 47.379 3.647 1.00 14.53 266 ALA A N 1
ATOM 1899 C CA . ALA A 1 270 ? -0.395 47.653 3.541 1.00 14.00 266 ALA A CA 1
ATOM 1900 C C . ALA A 1 270 ? 0.149 46.888 2.365 1.00 13.99 266 ALA A C 1
ATOM 1901 O O . ALA A 1 270 ? 0.928 47.434 1.584 1.00 13.84 266 ALA A O 1
ATOM 1903 N N . GLN A 1 271 ? -0.297 45.641 2.210 1.00 14.08 267 GLN A N 1
ATOM 1904 C CA . GLN A 1 271 ? 0.242 44.769 1.157 1.00 13.94 267 GLN A CA 1
ATOM 1905 C C . GLN A 1 271 ? -0.212 45.270 -0.197 1.00 14.49 267 GLN A C 1
ATOM 1906 O O . GLN A 1 271 ? 0.584 45.384 -1.120 1.00 15.26 267 GLN A O 1
ATOM 1912 N N . ARG A 1 272 ? -1.499 45.582 -0.288 1.00 15.12 268 ARG A N 1
ATOM 1913 C CA . ARG A 1 272 ? -2.124 46.136 -1.482 1.00 15.93 268 ARG A CA 1
ATOM 1914 C C . ARG A 1 272 ? -1.442 47.446 -1.902 1.00 15.78 268 ARG A C 1
ATOM 1915 O O . ARG A 1 272 ? -1.138 47.643 -3.075 1.00 15.64 268 ARG A O 1
ATOM 1923 N N . ALA A 1 273 ? -1.219 48.341 -0.945 1.00 15.48 269 ALA A N 1
ATOM 1924 C CA . ALA A 1 273 ? -0.554 49.597 -1.237 1.00 15.50 269 ALA A CA 1
ATOM 1925 C C . ALA A 1 273 ? 0.908 49.415 -1.730 1.00 16.11 269 ALA A C 1
ATOM 1926 O O . ALA A 1 273 ? 1.357 50.169 -2.600 1.00 16.01 269 ALA A O 1
ATOM 1928 N N . ALA A 1 274 ? 1.646 48.426 -1.211 1.00 15.94 270 ALA A N 1
ATOM 1929 C CA . ALA A 1 274 ? 2.976 48.156 -1.783 1.00 16.53 270 ALA A CA 1
ATOM 1930 C C . ALA A 1 274 ? 2.856 47.627 -3.231 1.00 17.10 270 ALA A C 1
ATOM 1931 O O . ALA A 1 274 ? 3.587 48.095 -4.112 1.00 17.10 270 ALA A O 1
ATOM 1933 N N . VAL A 1 275 ? 1.938 46.678 -3.472 1.00 17.66 271 VAL A N 1
ATOM 1934 C CA . VAL A 1 275 ? 1.632 46.226 -4.845 1.00 18.74 271 VAL A CA 1
ATOM 1935 C C . VAL A 1 275 ? 1.219 47.393 -5.776 1.00 19.32 271 VAL A C 1
ATOM 1936 O O . VAL A 1 275 ? 1.763 47.511 -6.860 1.00 20.05 271 VAL A O 1
ATOM 1940 N N . ASP A 1 276 ? 0.318 48.278 -5.340 1.00 20.96 272 ASP A N 1
ATOM 1941 C CA . ASP A 1 276 ? -0.089 49.445 -6.155 1.00 21.58 272 ASP A CA 1
ATOM 1942 C C . ASP A 1 276 ? 1.028 50.452 -6.463 1.00 21.02 272 ASP A C 1
ATOM 1943 O O . ASP A 1 276 ? 0.905 51.241 -7.380 1.00 21.49 272 ASP A O 1
ATOM 1948 N N . ALA A 1 277 ? 2.101 50.442 -5.680 1.00 21.30 273 ALA A N 1
ATOM 1949 C CA . ALA A 1 277 ? 3.206 51.387 -5.874 1.00 19.40 273 ALA A CA 1
ATOM 1950 C C . ALA A 1 277 ? 4.226 50.856 -6.872 1.00 18.73 273 ALA A C 1
ATOM 1951 O O . ALA A 1 277 ? 5.103 51.597 -7.325 1.00 18.88 273 ALA A O 1
ATOM 1953 N N . VAL A 1 278 ? 4.128 49.576 -7.218 1.00 18.51 274 VAL A N 1
ATOM 1954 C CA . VAL A 1 278 ? 5.088 48.988 -8.157 1.00 18.14 274 VAL A CA 1
ATOM 1955 C C . VAL A 1 278 ? 4.899 49.502 -9.600 1.00 18.53 274 VAL A C 1
ATOM 1956 O O . VAL A 1 278 ? 3.876 49.235 -10.242 1.00 18.38 274 VAL A O 1
ATOM 1960 N N . ARG A 1 279 ? 5.918 50.211 -10.087 1.00 19.58 275 ARG A N 1
ATOM 1961 C CA . ARG A 1 279 ? 5.976 50.795 -11.438 1.00 20.64 275 ARG A CA 1
ATOM 1962 C C . ARG A 1 279 ? 7.434 50.951 -11.836 1.00 19.02 275 ARG A C 1
ATOM 1963 O O . ARG A 1 279 ? 8.287 51.097 -10.963 1.00 19.61 275 ARG A O 1
ATOM 1971 N N . PRO A 1 280 ? 7.738 50.968 -13.146 1.00 18.51 276 PRO A N 1
ATOM 1972 C CA . PRO A 1 280 ? 9.097 51.371 -13.497 1.00 17.71 276 PRO A CA 1
ATOM 1973 C C . PRO A 1 280 ? 9.407 52.776 -12.963 1.00 17.13 276 PRO A C 1
ATOM 1974 O O . PRO A 1 280 ? 8.558 53.653 -13.043 1.00 17.59 276 PRO A O 1
ATOM 1978 N N . GLY A 1 281 ? 10.590 52.973 -12.385 1.00 16.38 277 GLY A N 1
ATOM 1979 C CA . GLY A 1 281 ? 11.000 54.298 -11.932 1.00 16.56 277 GLY A CA 1
ATOM 1980 C C . GLY A 1 281 ? 10.891 54.529 -10.436 1.00 16.82 277 GLY A C 1
ATOM 1981 O O . GLY A 1 281 ? 11.646 55.306 -9.886 1.00 17.14 277 GLY A O 1
ATOM 1982 N N . VAL A 1 282 ? 9.956 53.866 -9.759 1.00 17.19 278 VAL A N 1
ATOM 1983 C CA . VAL A 1 282 ? 9.919 53.961 -8.303 1.00 16.89 278 VAL A CA 1
ATOM 1984 C C . VAL A 1 282 ? 11.064 53.136 -7.712 1.00 16.34 278 VAL A C 1
ATOM 1985 O O . VAL A 1 282 ? 11.560 52.194 -8.350 1.00 15.48 278 VAL A O 1
ATOM 1989 N N . THR A 1 283 ? 11.510 53.525 -6.521 1.00 15.26 279 THR A N 1
ATOM 1990 C CA . THR A 1 283 ? 12.641 52.867 -5.895 1.00 14.32 279 THR A CA 1
ATOM 1991 C C . THR A 1 283 ? 12.172 51.691 -5.063 1.00 14.25 279 THR A C 1
ATOM 1992 O O . THR A 1 283 ? 11.007 51.620 -4.636 1.00 14.29 279 THR A O 1
ATOM 1996 N N . ALA A 1 284 ? 13.086 50.759 -4.834 1.00 13.81 280 ALA A N 1
ATOM 1997 C CA . ALA A 1 284 ? 12.792 49.634 -3.971 1.00 13.66 280 ALA A CA 1
ATOM 1998 C C . ALA A 1 284 ? 12.370 50.170 -2.604 1.00 13.38 280 ALA A C 1
ATOM 1999 O O . ALA A 1 284 ? 11.438 49.646 -2.008 1.00 13.16 280 ALA A O 1
ATOM 2001 N N . ALA A 1 285 ? 13.056 51.212 -2.117 1.00 13.75 281 ALA A N 1
ATOM 2002 C CA . ALA A 1 285 ? 12.780 51.770 -0.779 1.00 14.21 281 ALA A CA 1
ATOM 2003 C C . ALA A 1 285 ? 11.388 52.439 -0.688 1.00 14.02 281 ALA A C 1
ATOM 2004 O O . ALA A 1 285 ? 10.762 52.431 0.357 1.00 12.89 281 ALA A O 1
ATOM 2006 N N . GLN A 1 286 ? 10.931 53.031 -1.793 1.00 14.87 282 GLN A N 1
ATOM 2007 C CA . GLN A 1 286 ? 9.579 53.606 -1.882 1.00 14.69 282 GLN A CA 1
ATOM 2008 C C . GLN A 1 286 ? 8.505 52.520 -1.822 1.00 14.41 282 GLN A C 1
ATOM 2009 O O . GLN A 1 286 ? 7.452 52.717 -1.224 1.00 14.00 282 GLN A O 1
ATOM 2015 N N . VAL A 1 287 ? 8.776 51.369 -2.424 1.00 13.87 283 VAL A N 1
ATOM 2016 C CA . VAL A 1 287 ? 7.841 50.252 -2.324 1.00 14.26 283 VAL A CA 1
ATOM 2017 C C . VAL A 1 287 ? 7.757 49.699 -0.883 1.00 14.04 283 VAL A C 1
ATOM 2018 O O . VAL A 1 287 ? 6.677 49.406 -0.379 1.00 14.70 283 VAL A O 1
ATOM 2022 N N . ASP A 1 288 ? 8.886 49.571 -0.208 1.00 13.42 284 ASP A N 1
ATOM 2023 C CA . ASP A 1 288 ? 8.867 49.178 1.203 1.00 13.46 284 ASP A CA 1
ATOM 2024 C C . ASP A 1 288 ? 8.141 50.238 2.028 1.00 13.05 284 ASP A C 1
ATOM 2025 O O . ASP A 1 288 ? 7.369 49.903 2.921 1.00 12.65 284 ASP A O 1
ATOM 2030 N N . ALA A 1 289 ? 8.385 51.512 1.719 1.00 12.51 285 ALA A N 1
ATOM 2031 C CA . ALA A 1 289 ? 7.716 52.614 2.428 1.00 12.72 285 ALA A CA 1
ATOM 2032 C C . ALA A 1 289 ? 6.189 52.536 2.308 1.00 12.84 285 ALA A C 1
ATOM 2033 O O . ALA A 1 289 ? 5.463 52.823 3.284 1.00 12.80 285 ALA A O 1
ATOM 2035 N N . ALA A 1 290 ? 5.703 52.137 1.130 1.00 12.58 286 ALA A N 1
ATOM 2036 C CA . ALA A 1 290 ? 4.251 52.054 0.900 1.00 13.58 286 ALA A CA 1
ATOM 2037 C C . ALA A 1 290 ? 3.559 51.067 1.850 1.00 13.96 286 ALA A C 1
ATOM 2038 O O . ALA A 1 290 ? 2.505 51.373 2.409 1.00 14.04 286 ALA A O 1
ATOM 2040 N N . ALA A 1 291 ? 4.153 49.901 2.055 1.00 14.28 287 ALA A N 1
ATOM 2041 C CA . ALA A 1 291 ? 3.615 48.970 3.054 1.00 15.13 287 ALA A CA 1
ATOM 2042 C C . ALA A 1 291 ? 3.830 49.486 4.483 1.00 15.90 287 ALA A C 1
ATOM 2043 O O . ALA A 1 291 ? 2.882 49.518 5.279 1.00 15.88 287 ALA A O 1
ATOM 2045 N N . ARG A 1 292 ? 5.066 49.887 4.792 1.00 16.00 288 ARG A N 1
ATOM 2046 C CA . ARG A 1 292 ? 5.449 50.291 6.150 1.00 16.89 288 ARG A CA 1
ATOM 2047 C C . ARG A 1 292 ? 4.670 51.515 6.673 1.00 16.88 288 ARG A C 1
ATOM 2048 O O . ARG A 1 292 ? 4.307 51.535 7.844 1.00 17.56 288 ARG A O 1
ATOM 2056 N N . ASP A 1 293 ? 4.398 52.493 5.807 1.00 16.71 289 ASP A N 1
ATOM 2057 C CA . ASP A 1 293 ? 3.590 53.691 6.154 1.00 17.55 289 ASP A CA 1
ATOM 2058 C C . ASP A 1 293 ? 2.146 53.398 6.581 1.00 16.56 289 ASP A C 1
ATOM 2059 O O . ASP A 1 293 ? 1.656 53.983 7.546 1.00 16.51 289 ASP A O 1
ATOM 2064 N N . VAL A 1 294 ? 1.464 52.505 5.862 1.00 16.14 290 VAL A N 1
ATOM 2065 C CA . VAL A 1 294 ? 0.094 52.085 6.226 1.00 15.34 290 VAL A CA 1
ATOM 2066 C C . VAL A 1 294 ? 0.091 51.378 7.586 1.00 15.40 290 VAL A C 1
ATOM 2067 O O . VAL A 1 294 ? -0.759 51.647 8.438 1.00 14.62 290 VAL A O 1
ATOM 2071 N N . LEU A 1 295 ? 1.060 50.497 7.802 1.00 15.72 291 LEU A N 1
ATOM 2072 C CA . LEU A 1 295 ? 1.162 49.820 9.099 1.00 16.43 291 LEU A CA 1
ATOM 2073 C C . LEU A 1 295 ? 1.573 50.768 10.226 1.00 17.25 291 LEU A C 1
ATOM 2074 O O . LEU A 1 295 ? 1.146 50.591 11.377 1.00 17.63 291 LEU A O 1
ATOM 2079 N N . ALA A 1 296 ? 2.369 51.783 9.890 1.00 17.59 292 ALA A N 1
ATOM 2080 C CA . ALA A 1 296 ? 2.693 52.850 10.842 1.00 18.90 292 ALA A CA 1
ATOM 2081 C C . ALA A 1 296 ? 1.412 53.546 11.271 1.00 19.55 292 ALA A C 1
ATOM 2082 O O . ALA A 1 296 ? 1.156 53.695 12.475 1.00 19.81 292 ALA A O 1
ATOM 2084 N N . ASP A 1 297 ? 0.598 53.925 10.284 1.00 20.54 293 ASP A N 1
ATOM 2085 C CA . ASP A 1 297 ? -0.624 54.699 10.519 1.00 21.02 293 ASP A CA 1
ATOM 2086 C C . ASP A 1 297 ? -1.661 53.968 11.347 1.00 20.65 293 ASP A C 1
ATOM 2087 O O . ASP A 1 297 ? -2.452 54.601 12.044 1.00 19.34 293 ASP A O 1
ATOM 2092 N N . ALA A 1 298 ? -1.672 52.640 11.259 1.00 20.27 294 ALA A N 1
ATOM 2093 C CA . ALA A 1 298 ? -2.591 51.838 12.067 1.00 20.10 294 ALA A CA 1
ATOM 2094 C C . ALA A 1 298 ? -2.012 51.572 13.457 1.00 20.21 294 ALA A C 1
ATOM 2095 O O . ALA A 1 298 ? -2.646 50.905 14.271 1.00 19.89 294 ALA A O 1
ATOM 2097 N N . GLY A 1 299 ? -0.803 52.083 13.700 1.00 20.12 295 GLY A N 1
ATOM 2098 C CA . GLY A 1 299 ? -0.061 51.872 14.941 1.00 20.49 295 GLY A CA 1
ATOM 2099 C C . GLY A 1 299 ? 0.632 50.522 15.074 1.00 21.42 295 GLY A C 1
ATOM 2100 O O . GLY A 1 299 ? 0.812 50.040 16.191 1.00 21.64 295 GLY A O 1
ATOM 2101 N N . LEU A 1 300 ? 1.059 49.923 13.958 1.00 20.86 296 LEU A N 1
ATOM 2102 C CA . LEU A 1 300 ? 1.540 48.535 13.972 1.00 21.59 296 LEU A CA 1
ATOM 2103 C C . LEU A 1 300 ? 2.981 48.308 13.480 1.00 23.08 296 LEU A C 1
ATOM 2104 O O . LEU A 1 300 ? 3.444 47.158 13.448 1.00 23.40 296 LEU A O 1
ATOM 2109 N N . ALA A 1 301 ? 3.678 49.385 13.104 1.00 23.24 297 ALA A N 1
ATOM 2110 C CA . ALA A 1 301 ? 5.001 49.289 12.452 1.00 24.03 297 ALA A CA 1
ATOM 2111 C C . ALA A 1 301 ? 6.065 48.522 13.249 1.00 24.42 297 ALA A C 1
ATOM 2112 O O . ALA A 1 301 ? 6.920 47.855 12.675 1.00 25.30 297 ALA A O 1
ATOM 2114 N N . GLU A 1 302 ? 6.008 48.615 14.567 1.00 24.82 298 GLU A N 1
ATOM 2115 C CA . GLU A 1 302 ? 6.932 47.892 15.432 1.00 24.85 298 GLU A CA 1
ATOM 2116 C C . GLU A 1 302 ? 6.756 46.365 15.362 1.00 23.17 298 GLU A C 1
ATOM 2117 O O . GLU A 1 302 ? 7.660 45.611 15.721 1.00 22.47 298 GLU A O 1
ATOM 2123 N N . TYR A 1 303 ? 5.615 45.909 14.854 1.00 20.91 299 TYR A N 1
ATOM 2124 C CA . TYR A 1 303 ? 5.390 44.475 14.678 1.00 20.00 299 TYR A CA 1
ATOM 2125 C C . TYR A 1 303 ? 5.732 43.999 13.258 1.00 19.70 299 TYR A C 1
ATOM 2126 O O . TYR A 1 303 ? 5.624 42.810 12.943 1.00 20.17 299 TYR A O 1
ATOM 2135 N N . PHE A 1 304 ? 6.143 44.933 12.401 1.00 18.86 300 PHE A N 1
ATOM 2136 C CA . PHE A 1 304 ? 6.553 44.613 11.039 1.00 18.06 300 PHE A CA 1
ATOM 2137 C C . PHE A 1 304 ? 8.084 44.485 11.025 1.00 18.22 300 PHE A C 1
ATOM 2138 O O . PHE A 1 304 ? 8.804 45.454 10.738 1.00 17.13 300 PHE A O 1
ATOM 2146 N N . VAL A 1 305 ? 8.568 43.280 11.353 1.00 18.59 301 VAL A N 1
ATOM 2147 C CA . VAL A 1 305 ? 9.972 43.108 11.772 1.00 18.80 301 VAL A CA 1
ATOM 2148 C C . VAL A 1 305 ? 10.950 42.719 10.673 1.00 18.97 301 VAL A C 1
ATOM 2149 O O . VAL A 1 305 ? 12.052 42.272 10.980 1.00 19.70 301 VAL A O 1
ATOM 2153 N N . HIS A 1 306 ? 10.548 42.870 9.409 1.00 18.50 302 HIS A N 1
ATOM 2154 C CA . HIS A 1 306 ? 11.406 42.543 8.275 1.00 17.87 302 HIS A CA 1
ATOM 2155 C C . HIS A 1 306 ? 11.119 43.403 7.070 1.00 18.35 302 HIS A C 1
ATOM 2156 O O . HIS A 1 306 ? 10.132 44.160 7.035 1.00 18.39 302 HIS A O 1
ATOM 2163 N N . ARG A 1 307 ? 11.989 43.281 6.074 1.00 16.77 303 ARG A N 1
ATOM 2164 C CA . ARG A 1 307 ? 11.807 43.895 4.775 1.00 16.51 303 ARG A CA 1
ATOM 2165 C C . ARG A 1 307 ? 10.488 43.474 4.103 1.00 16.04 303 ARG A C 1
ATOM 2166 O O . ARG A 1 307 ? 9.900 42.445 4.439 1.00 15.48 303 ARG A O 1
ATOM 2174 N N . THR A 1 308 ? 10.046 44.277 3.139 1.00 16.24 304 THR A N 1
ATOM 2175 C CA . THR A 1 308 ? 8.786 44.049 2.449 1.00 16.14 304 THR A CA 1
ATOM 2176 C C . THR A 1 308 ? 8.895 42.910 1.441 1.00 16.42 304 THR A C 1
ATOM 2177 O O . THR A 1 308 ? 7.906 42.231 1.173 1.00 17.08 304 THR A O 1
ATOM 2181 N N . GLY A 1 309 ? 10.089 42.678 0.893 1.00 16.90 305 GLY A N 1
ATOM 2182 C CA . GLY A 1 309 ? 10.236 41.609 -0.106 1.00 16.02 305 GLY A CA 1
ATOM 2183 C C . GLY A 1 309 ? 11.635 41.353 -0.635 1.00 16.18 305 GLY A C 1
ATOM 2184 O O . GLY A 1 309 ? 12.560 42.119 -0.373 1.00 15.37 305 GLY A O 1
ATOM 2185 N N . HIS A 1 310 ? 11.767 40.285 -1.422 1.00 15.66 306 HIS A N 1
ATOM 2186 C CA . HIS A 1 310 ? 13.052 39.866 -1.967 1.00 15.18 306 HIS A CA 1
ATOM 2187 C C . HIS A 1 310 ? 12.857 39.482 -3.407 1.00 15.17 306 HIS A C 1
ATOM 2188 O O . HIS A 1 310 ? 11.769 39.078 -3.813 1.00 15.57 306 HIS A O 1
ATOM 2195 N N . GLY A 1 311 ? 13.912 39.591 -4.206 1.00 15.23 307 GLY A N 1
ATOM 2196 C CA . GLY A 1 311 ? 13.850 39.120 -5.579 1.00 14.37 307 GLY A CA 1
ATOM 2197 C C . GLY A 1 311 ? 13.697 37.611 -5.599 1.00 14.39 307 GLY A C 1
ATOM 2198 O O . GLY A 1 311 ? 13.982 36.909 -4.624 1.00 14.59 307 GLY A O 1
ATOM 2199 N N . ILE A 1 312 ? 13.238 37.094 -6.717 1.00 14.47 308 ILE A N 1
ATOM 2200 C CA . ILE A 1 312 ? 13.067 35.664 -6.842 1.00 14.68 308 ILE A CA 1
ATOM 2201 C C . ILE A 1 312 ? 13.365 35.329 -8.296 1.00 14.73 308 ILE A C 1
ATOM 2202 O O . ILE A 1 312 ? 13.181 36.169 -9.173 1.00 14.95 308 ILE A O 1
ATOM 2207 N N . GLY A 1 313 ? 13.862 34.121 -8.531 1.00 15.11 309 GLY A N 1
ATOM 2208 C CA . GLY A 1 313 ? 14.099 33.627 -9.871 1.00 15.42 309 GLY A CA 1
ATOM 2209 C C . GLY A 1 313 ? 14.608 32.218 -9.764 1.00 15.69 309 GLY A C 1
ATOM 2210 O O . GLY A 1 313 ? 13.879 31.336 -9.325 1.00 16.63 309 GLY A O 1
ATOM 2211 N N . LEU A 1 314 ? 15.861 32.000 -10.155 1.00 15.12 310 LEU A N 1
ATOM 2212 C CA . LEU A 1 314 ? 16.469 30.679 -10.004 1.00 15.29 310 LEU A CA 1
ATOM 2213 C C . LEU A 1 314 ? 16.748 30.328 -8.533 1.00 16.31 310 LEU A C 1
ATOM 2214 O O . LEU A 1 314 ? 17.061 29.169 -8.221 1.00 15.92 310 LEU A O 1
ATOM 2219 N N . CYS A 1 315 ? 16.684 31.340 -7.662 1.00 17.38 311 CYS A N 1
ATOM 2220 C CA . CYS A 1 315 ? 16.805 31.180 -6.199 1.00 19.05 311 CYS A CA 1
ATOM 2221 C C . CYS A 1 315 ? 15.571 31.804 -5.542 1.00 18.48 311 CYS A C 1
ATOM 2222 O O . CYS A 1 315 ? 14.931 32.702 -6.137 1.00 17.78 311 CYS A O 1
ATOM 2225 N N . VAL A 1 316 ? 15.198 31.315 -4.355 1.00 17.44 312 VAL A N 1
ATOM 2226 C CA . VAL A 1 316 ? 14.040 31.889 -3.643 1.00 18.00 312 VAL A CA 1
ATOM 2227 C C . VAL A 1 316 ? 14.348 33.355 -3.238 1.00 17.67 312 VAL A C 1
ATOM 2228 O O . VAL A 1 316 ? 13.455 34.183 -3.197 1.00 17.30 312 VAL A O 1
ATOM 2232 N N . HIS A 1 317 ? 15.620 33.653 -2.971 1.00 17.38 313 HIS A N 1
ATOM 2233 C CA . HIS A 1 317 ? 16.053 34.962 -2.480 1.00 17.86 313 HIS A CA 1
ATOM 2234 C C . HIS A 1 317 ? 17.132 35.523 -3.346 1.00 16.81 313 HIS A C 1
ATOM 2235 O O . HIS A 1 317 ? 18.221 34.964 -3.410 1.00 16.48 313 HIS A O 1
ATOM 2242 N N . GLU A 1 318 ? 16.850 36.621 -4.042 1.00 16.45 314 GLU A N 1
ATOM 2243 C CA . GLU A 1 318 ? 17.868 37.243 -4.913 1.00 15.85 314 GLU A CA 1
ATOM 2244 C C . GLU A 1 318 ? 17.516 38.705 -5.159 1.00 16.14 314 GLU A C 1
ATOM 2245 O O . GLU A 1 318 ? 16.529 39.200 -4.611 1.00 16.88 314 GLU A O 1
ATOM 2251 N N . GLU A 1 319 ? 18.324 39.395 -5.958 1.00 15.77 315 GLU A N 1
ATOM 2252 C CA . GLU A 1 319 ? 18.100 40.793 -6.298 1.00 16.36 315 GLU A CA 1
ATOM 2253 C C . GLU A 1 319 ? 16.822 40.990 -7.107 1.00 15.34 315 GLU A C 1
ATOM 2254 O O . GLU A 1 319 ? 16.501 40.133 -7.959 1.00 15.91 315 GLU A O 1
ATOM 2260 N N . PRO A 1 320 ? 16.106 42.126 -6.892 1.00 14.64 316 PRO A N 1
ATOM 2261 C CA . PRO A 1 320 ? 16.358 43.214 -5.921 1.00 14.25 316 PRO A CA 1
ATOM 2262 C C . PRO A 1 320 ? 15.684 42.995 -4.582 1.00 13.77 316 PRO A C 1
ATOM 2263 O O . PRO A 1 320 ? 14.665 42.319 -4.488 1.00 12.45 316 PRO A O 1
ATOM 2267 N N . TYR A 1 321 ? 16.224 43.649 -3.561 1.00 14.15 317 TYR A N 1
ATOM 2268 C CA . TYR A 1 321 ? 15.632 43.608 -2.250 1.00 13.76 317 TYR A CA 1
ATOM 2269 C C . TYR A 1 321 ? 14.758 44.824 -1.999 1.00 14.00 317 TYR A C 1
ATOM 2270 O O . TYR A 1 321 ? 15.179 45.983 -2.178 1.00 13.41 317 TYR A O 1
ATOM 2279 N N . ILE A 1 322 ? 13.517 44.545 -1.595 1.00 13.89 318 ILE A N 1
ATOM 2280 C CA . ILE A 1 322 ? 12.530 45.585 -1.364 1.00 13.26 318 ILE A CA 1
ATOM 2281 C C . ILE A 1 322 ? 12.638 45.906 0.114 1.00 13.72 318 ILE A C 1
ATOM 2282 O O . ILE A 1 322 ? 11.931 45.305 0.933 1.00 13.90 318 ILE A O 1
ATOM 2287 N N . VAL A 1 323 ? 13.537 46.849 0.434 1.00 14.35 319 VAL A N 1
ATOM 2288 C CA . VAL A 1 323 ? 13.960 47.180 1.816 1.00 13.78 319 VAL A CA 1
ATOM 2289 C C . VAL A 1 323 ? 14.320 48.657 1.933 1.00 14.01 319 VAL A C 1
ATOM 2290 O O . VAL A 1 323 ? 14.774 49.265 0.962 1.00 13.56 319 VAL A O 1
ATOM 2294 N N . ALA A 1 324 ? 14.114 49.213 3.135 1.00 14.32 320 ALA A N 1
ATOM 2295 C CA . ALA A 1 324 ? 14.576 50.543 3.525 1.00 14.49 320 ALA A CA 1
ATOM 2296 C C . ALA A 1 324 ? 16.043 50.735 3.182 1.00 14.74 320 ALA A C 1
ATOM 2297 O O . ALA A 1 324 ? 16.883 49.853 3.436 1.00 14.91 320 ALA A O 1
ATOM 2299 N N . GLY A 1 325 ? 16.340 51.884 2.585 1.00 14.98 321 GLY A N 1
ATOM 2300 C CA . GLY A 1 325 ? 17.682 52.192 2.147 1.00 14.97 321 GLY A CA 1
ATOM 2301 C C . GLY A 1 325 ? 18.044 51.691 0.757 1.00 15.91 321 GLY A C 1
ATOM 2302 O O . GLY A 1 325 ? 19.133 51.994 0.264 1.00 16.15 321 GLY A O 1
ATOM 2303 N N . ASN A 1 326 ? 17.177 50.923 0.098 1.00 16.17 322 ASN A N 1
ATOM 2304 C CA . ASN A 1 326 ? 17.549 50.515 -1.268 1.00 17.15 322 ASN A CA 1
ATOM 2305 C C . ASN A 1 326 ? 17.041 51.521 -2.316 1.00 17.50 322 ASN A C 1
ATOM 2306 O O . ASN A 1 326 ? 15.856 51.627 -2.526 1.00 16.71 322 ASN A O 1
ATOM 2311 N N . GLU A 1 327 ? 17.959 52.268 -2.940 1.00 19.84 323 GLU A N 1
ATOM 2312 C CA . GLU A 1 327 ? 17.580 53.347 -3.875 1.00 21.27 323 GLU A CA 1
ATOM 2313 C C . GLU A 1 327 ? 17.408 52.890 -5.326 1.00 21.03 323 GLU A C 1
ATOM 2314 O O . GLU A 1 327 ? 17.046 53.694 -6.181 1.00 21.79 323 GLU A O 1
ATOM 2320 N N . LEU A 1 328 ? 17.673 51.615 -5.597 1.00 20.05 324 LEU A N 1
ATOM 2321 C CA . LEU A 1 328 ? 17.509 51.044 -6.929 1.00 20.01 324 LEU A CA 1
ATOM 2322 C C . LEU A 1 328 ? 16.138 51.369 -7.544 1.00 19.44 324 LEU A C 1
ATOM 2323 O O . LEU A 1 328 ? 15.108 51.000 -6.980 1.00 18.72 324 LEU A O 1
ATOM 2328 N N . PRO A 1 329 ? 16.125 52.094 -8.687 1.00 19.52 325 PRO A N 1
ATOM 2329 C CA . PRO A 1 329 ? 14.877 52.278 -9.418 1.00 19.20 325 PRO A CA 1
ATOM 2330 C C . PRO A 1 329 ? 14.440 50.942 -10.017 1.00 20.34 325 PRO A C 1
ATOM 2331 O O . PRO A 1 329 ? 15.270 50.156 -10.511 1.00 20.98 325 PRO A O 1
ATOM 2335 N N . LEU A 1 330 ? 13.151 50.665 -9.966 1.00 18.55 326 LEU A N 1
ATOM 2336 C CA . LEU A 1 330 ? 12.676 49.421 -10.533 1.00 17.61 326 LEU A CA 1
ATOM 2337 C C . LEU A 1 330 ? 12.511 49.538 -12.046 1.00 16.83 326 LEU A C 1
ATOM 2338 O O . LEU A 1 330 ? 12.235 50.625 -12.586 1.00 15.62 326 LEU A O 1
ATOM 2343 N N . VAL A 1 331 ? 12.741 48.425 -12.732 1.00 15.83 327 VAL A N 1
ATOM 2344 C CA . VAL A 1 331 ? 12.574 48.383 -14.183 1.00 15.38 327 VAL A CA 1
ATOM 2345 C C . VAL A 1 331 ? 11.702 47.189 -14.531 1.00 14.88 327 VAL A C 1
ATOM 2346 O O . VAL A 1 331 ? 11.552 46.272 -13.719 1.00 15.19 327 VAL A O 1
ATOM 2350 N N . ALA A 1 332 ? 11.130 47.214 -15.730 1.00 14.29 328 ALA A N 1
ATOM 2351 C CA . ALA A 1 332 ? 10.263 46.156 -16.224 1.00 13.98 328 ALA A CA 1
ATOM 2352 C C . ALA A 1 332 ? 10.985 44.807 -16.223 1.00 13.44 328 ALA A C 1
ATOM 2353 O O . ALA A 1 332 ? 12.170 44.745 -16.532 1.00 13.00 328 ALA A O 1
ATOM 2355 N N . GLY A 1 333 ? 10.268 43.739 -15.876 1.00 12.75 329 GLY A N 1
ATOM 2356 C CA . GLY A 1 333 ? 10.877 42.408 -15.846 1.00 13.10 329 GLY A CA 1
ATOM 2357 C C . GLY A 1 333 ? 11.546 42.027 -14.514 1.00 13.40 329 GLY A C 1
ATOM 2358 O O . GLY A 1 333 ? 11.946 40.883 -14.330 1.00 13.23 329 GLY A O 1
ATOM 2359 N N . MET A 1 334 ? 11.668 42.965 -13.574 1.00 14.27 330 MET A N 1
ATOM 2360 C CA . MET A 1 334 ? 12.086 42.587 -12.208 1.00 15.05 330 MET A CA 1
ATOM 2361 C C . MET A 1 334 ? 10.996 41.766 -11.517 1.00 14.94 330 MET A C 1
ATOM 2362 O O . MET A 1 334 ? 9.797 42.020 -11.686 1.00 14.68 330 MET A O 1
ATOM 2367 N N . ALA A 1 335 ? 11.431 40.778 -10.741 1.00 15.20 331 ALA A N 1
ATOM 2368 C CA . ALA A 1 335 ? 10.528 39.881 -10.030 1.00 15.22 331 ALA A CA 1
ATOM 2369 C C . ALA A 1 335 ? 10.920 39.786 -8.550 1.00 15.66 331 ALA A C 1
ATOM 2370 O O . ALA A 1 335 ? 12.065 39.479 -8.215 1.00 16.60 331 ALA A O 1
ATOM 2372 N N . PHE A 1 336 ? 9.964 40.047 -7.668 1.00 15.25 332 PHE A N 1
ATOM 2373 C CA . PHE A 1 336 ? 10.218 40.029 -6.236 1.00 14.53 332 PHE A CA 1
ATOM 2374 C C . PHE A 1 336 ? 8.903 39.798 -5.508 1.00 14.65 332 PHE A C 1
ATOM 2375 O O . PHE A 1 336 ? 7.808 39.935 -6.094 1.00 14.11 332 PHE A O 1
ATOM 2383 N N . SER A 1 337 ? 9.024 39.447 -4.236 1.00 13.90 333 SER A N 1
ATOM 2384 C CA . SER A 1 337 ? 7.886 39.282 -3.360 1.00 13.66 333 SER A CA 1
ATOM 2385 C C . SER A 1 337 ? 7.459 40.615 -2.760 1.00 13.92 333 SER A C 1
ATOM 2386 O O . SER A 1 337 ? 8.257 41.526 -2.642 1.00 14.01 333 SER A O 1
ATOM 2389 N N . ILE A 1 338 ? 6.173 40.730 -2.439 1.00 14.39 334 ILE A N 1
ATOM 2390 C CA . ILE A 1 338 ? 5.664 41.769 -1.577 1.00 14.49 334 ILE A CA 1
ATOM 2391 C C . ILE A 1 338 ? 5.006 40.992 -0.442 1.00 14.92 334 ILE A C 1
ATOM 2392 O O . ILE A 1 338 ? 4.024 40.281 -0.669 1.00 14.91 334 ILE A O 1
ATOM 2397 N N . GLU A 1 339 ? 5.550 41.125 0.769 1.00 14.47 335 GLU A N 1
ATOM 2398 C CA . GLU A 1 339 ? 5.177 40.237 1.876 1.00 15.14 335 GLU A CA 1
ATOM 2399 C C . GLU A 1 339 ? 5.278 40.875 3.264 1.00 14.83 335 GLU A C 1
ATOM 2400 O O . GLU A 1 339 ? 5.990 40.373 4.153 1.00 15.33 335 GLU A O 1
ATOM 2406 N N . PRO A 1 340 ? 4.560 41.987 3.466 1.00 14.63 336 PRO A N 1
ATOM 2407 C CA . PRO A 1 340 ? 4.547 42.513 4.806 1.00 14.06 336 PRO A CA 1
ATOM 2408 C C . PRO A 1 340 ? 3.871 41.540 5.765 1.00 13.69 336 PRO A C 1
ATOM 2409 O O . PRO A 1 340 ? 3.050 40.701 5.359 1.00 12.90 336 PRO A O 1
ATOM 2413 N N . GLY A 1 341 ? 4.209 41.661 7.042 1.00 13.50 337 GLY A N 1
ATOM 2414 C CA . GLY A 1 341 ? 3.601 40.820 8.048 1.00 13.16 337 GLY A CA 1
ATOM 2415 C C . GLY A 1 341 ? 3.656 41.559 9.350 1.00 13.35 337 GLY A C 1
ATOM 2416 O O . GLY A 1 341 ? 4.429 42.530 9.487 1.00 13.12 337 GLY A O 1
ATOM 2417 N N . ILE A 1 342 ? 2.815 41.130 10.288 1.00 13.07 338 ILE A N 1
ATOM 2418 C CA . ILE A 1 342 ? 2.817 41.669 11.650 1.00 14.11 338 ILE A CA 1
ATOM 2419 C C . ILE A 1 342 ? 2.920 40.491 12.595 1.00 14.35 338 ILE A C 1
ATOM 2420 O O . ILE A 1 342 ? 2.285 39.471 12.356 1.00 14.38 338 ILE A O 1
ATOM 2425 N N . TYR A 1 343 ? 3.732 40.627 13.643 1.00 14.48 339 TYR A N 1
ATOM 2426 C CA . TYR A 1 343 ? 4.050 39.506 14.529 1.00 15.26 339 TYR A CA 1
ATOM 2427 C C . TYR A 1 343 ? 3.889 39.891 16.001 1.00 15.95 339 TYR A C 1
ATOM 2428 O O . TYR A 1 343 ? 4.457 40.889 16.451 1.00 15.53 339 TYR A O 1
ATOM 2437 N N . PHE A 1 344 ? 3.091 39.105 16.722 1.00 16.20 340 PHE A N 1
ATOM 2438 C CA . PHE A 1 344 ? 2.806 39.337 18.113 1.00 17.36 340 PHE A CA 1
ATOM 2439 C C . PHE A 1 344 ? 3.347 38.182 18.964 1.00 18.39 340 PHE A C 1
ATOM 2440 O O . PHE A 1 344 ? 2.630 37.206 19.226 1.00 17.63 340 PHE A O 1
ATOM 2448 N N . PRO A 1 345 ? 4.613 38.307 19.430 1.00 18.95 341 PRO A N 1
ATOM 2449 C CA . PRO A 1 345 ? 5.288 37.219 20.146 1.00 19.54 341 PRO A CA 1
ATOM 2450 C C . PRO A 1 345 ? 4.377 36.563 21.165 1.00 19.51 341 PRO A C 1
ATOM 2451 O O . PRO A 1 345 ? 3.735 37.254 21.962 1.00 19.83 341 PRO A O 1
ATOM 2455 N N . GLY A 1 346 ? 4.303 35.236 21.115 1.00 20.47 342 GLY A N 1
ATOM 2456 C CA . GLY A 1 346 ? 3.507 34.455 22.070 1.00 20.17 342 GLY A CA 1
ATOM 2457 C C . GLY A 1 346 ? 2.041 34.321 21.701 1.00 20.90 342 GLY A C 1
ATOM 2458 O O . GLY A 1 346 ? 1.332 33.508 22.280 1.00 22.01 342 GLY A O 1
ATOM 2459 N N . ARG A 1 347 ? 1.568 35.100 20.732 1.00 21.06 343 ARG A N 1
ATOM 2460 C CA . ARG A 1 347 ? 0.127 35.174 20.473 1.00 20.40 343 ARG A CA 1
ATOM 2461 C C . ARG A 1 347 ? -0.230 34.734 19.053 1.00 19.45 343 ARG A C 1
ATOM 2462 O O . ARG A 1 347 ? -0.795 33.655 18.859 1.00 18.95 343 ARG A O 1
ATOM 2470 N N . TRP A 1 348 ? 0.111 35.555 18.060 1.00 18.02 344 TRP A N 1
ATOM 2471 C CA . TRP A 1 348 ? -0.170 35.227 16.650 1.00 17.43 344 TRP A CA 1
ATOM 2472 C C . TRP A 1 348 ? 0.636 36.079 15.718 1.00 16.65 344 TRP A C 1
ATOM 2473 O O . TRP A 1 348 ? 1.289 37.035 16.137 1.00 16.40 344 TRP A O 1
ATOM 2484 N N . GLY A 1 349 ? 0.583 3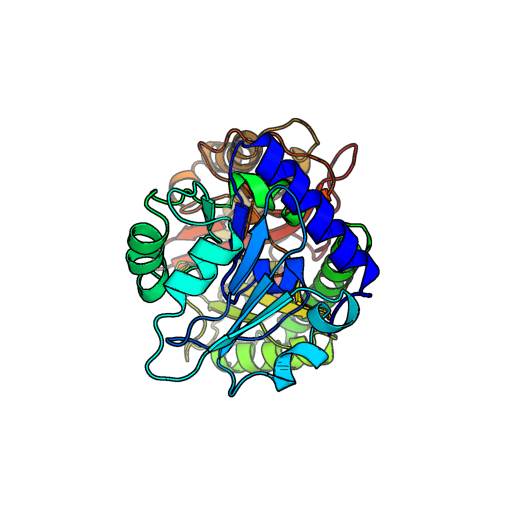5.722 14.439 1.00 15.99 345 GLY A N 1
ATOM 2485 C CA . GLY A 1 349 ? 1.239 36.473 13.380 1.00 14.90 345 GLY A CA 1
ATOM 2486 C C . GLY A 1 349 ? 0.440 36.334 12.097 1.00 14.56 345 GLY A C 1
ATOM 2487 O O . GLY A 1 349 ? -0.438 35.443 11.974 1.00 13.83 345 GLY A O 1
ATOM 2488 N N . ALA A 1 350 ? 0.727 37.210 11.137 1.00 13.75 346 ALA A N 1
ATOM 2489 C CA . ALA A 1 350 ? 0.096 37.122 9.831 1.00 13.81 346 ALA A CA 1
ATOM 2490 C C . ALA A 1 350 ? 1.012 37.716 8.773 1.00 13.95 346 ALA A C 1
ATOM 2491 O O . ALA A 1 350 ? 1.744 38.663 9.048 1.00 14.00 346 ALA A O 1
ATOM 2493 N N . ARG A 1 351 ? 0.967 37.149 7.569 1.00 13.27 347 ARG A N 1
ATOM 2494 C CA . ARG A 1 351 ? 1.773 37.628 6.468 1.00 13.38 347 ARG A CA 1
ATOM 2495 C C . ARG A 1 351 ? 0.986 37.404 5.173 1.00 13.22 347 ARG A C 1
ATOM 2496 O O . ARG A 1 351 ? 0.324 36.389 4.999 1.00 12.88 347 ARG A O 1
ATOM 2504 N N . ILE A 1 352 ? 1.034 38.381 4.285 1.00 13.41 348 ILE A N 1
ATOM 2505 C CA . ILE A 1 352 ? 0.373 38.257 2.994 1.00 13.37 348 ILE A CA 1
ATOM 2506 C C . ILE A 1 352 ? 1.450 38.400 1.921 1.00 13.24 348 ILE A C 1
ATOM 2507 O O . ILE A 1 352 ? 2.068 39.444 1.816 1.00 13.40 348 ILE A O 1
ATOM 2512 N N . GLU A 1 353 ? 1.686 37.354 1.138 1.00 13.25 349 GLU A N 1
ATOM 2513 C CA . GLU A 1 353 ? 2.816 37.378 0.223 1.00 14.00 349 GLU A CA 1
ATOM 2514 C C . GLU A 1 353 ? 2.467 37.009 -1.206 1.00 14.25 349 GLU A C 1
ATOM 2515 O O . GLU A 1 353 ? 1.994 35.891 -1.453 1.00 14.45 349 GLU A O 1
ATOM 2521 N N . ASP A 1 354 ? 2.741 37.933 -2.128 1.00 14.10 350 ASP A N 1
ATOM 2522 C CA . ASP A 1 354 ? 2.643 37.661 -3.553 1.00 14.93 350 ASP A CA 1
ATOM 2523 C C . ASP A 1 354 ? 3.992 37.877 -4.199 1.00 15.13 350 ASP A C 1
ATOM 2524 O O . ASP A 1 354 ? 4.775 38.731 -3.745 1.00 15.04 350 ASP A O 1
ATOM 2529 N N . ILE A 1 355 ? 4.258 37.112 -5.258 1.00 14.29 351 ILE A N 1
ATOM 2530 C CA . ILE A 1 355 ? 5.321 37.444 -6.196 1.00 14.71 351 ILE A CA 1
ATOM 2531 C C . ILE A 1 355 ? 4.729 38.305 -7.301 1.00 15.63 351 ILE A C 1
ATOM 2532 O O . ILE A 1 355 ? 3.702 37.929 -7.895 1.00 14.66 351 ILE A O 1
ATOM 2537 N N . VAL A 1 356 ? 5.385 39.439 -7.587 1.00 16.24 352 VAL A N 1
ATOM 2538 C CA . VAL A 1 356 ? 4.947 40.315 -8.656 1.00 17.08 352 VAL A CA 1
ATOM 2539 C C . VAL A 1 356 ? 6.077 40.486 -9.667 1.00 17.26 352 VAL A C 1
ATOM 2540 O O . VAL A 1 356 ? 7.237 40.310 -9.337 1.00 17.72 352 VAL A O 1
ATOM 2544 N N . VAL A 1 357 ? 5.717 40.809 -10.904 1.00 17.17 353 VAL A N 1
ATOM 2545 C CA . VAL A 1 357 ? 6.671 41.056 -11.983 1.00 16.78 353 VAL A CA 1
ATOM 2546 C C . VAL A 1 357 ? 6.367 42.482 -12.458 1.00 17.20 353 VAL A C 1
ATOM 2547 O O . VAL A 1 357 ? 5.209 42.808 -12.753 1.00 17.06 353 VAL A O 1
ATOM 2551 N N . VAL A 1 358 ? 7.388 43.343 -12.484 1.00 16.90 354 VAL A N 1
ATOM 2552 C CA . VAL A 1 358 ? 7.253 44.710 -12.996 1.00 15.82 354 VAL A CA 1
ATOM 2553 C C . VAL A 1 358 ? 6.956 44.676 -14.504 1.00 16.48 354 VAL A C 1
ATOM 2554 O O . VAL A 1 358 ? 7.623 43.974 -15.260 1.00 16.36 354 VAL A O 1
ATOM 2558 N N . THR A 1 359 ? 5.935 45.419 -14.917 1.00 16.98 355 THR A N 1
ATOM 2559 C CA . THR A 1 359 ? 5.574 45.552 -16.323 1.00 18.06 355 THR A CA 1
ATOM 2560 C C . THR A 1 359 ? 5.862 47.001 -16.732 1.00 19.42 355 THR A C 1
ATOM 2561 O O . THR A 1 359 ? 6.320 47.799 -15.915 1.00 19.82 355 THR A O 1
ATOM 2565 N N . GLU A 1 360 ? 5.624 47.342 -17.989 1.00 21.68 356 GLU A N 1
ATOM 2566 C CA . GLU A 1 360 ? 5.976 48.670 -18.475 1.00 23.39 356 GLU A CA 1
ATOM 2567 C C . GLU A 1 360 ? 5.223 49.803 -17.767 1.00 23.47 356 GLU A C 1
ATOM 2568 O O . GLU A 1 360 ? 5.726 50.912 -17.661 1.00 23.43 356 GLU A O 1
ATOM 2574 N N . ASN A 1 361 ? 4.051 49.506 -17.225 1.00 24.94 357 ASN A N 1
ATOM 2575 C CA . ASN A 1 361 ? 3.239 50.538 -16.567 1.00 26.78 357 ASN A CA 1
ATOM 2576 C C . ASN A 1 361 ? 2.700 50.131 -15.182 1.00 25.69 357 ASN A C 1
ATOM 2577 O O . ASN A 1 361 ? 1.727 50.714 -14.683 1.00 25.67 357 ASN A O 1
ATOM 2582 N N . GLY A 1 362 ? 3.320 49.130 -14.565 1.00 23.15 358 GLY A N 1
ATOM 2583 C CA . GLY A 1 362 ? 2.856 48.654 -13.274 1.00 21.08 358 GLY A CA 1
ATOM 2584 C C . GLY A 1 362 ? 3.432 47.296 -12.959 1.00 20.67 358 GLY A C 1
ATOM 2585 O O . GLY A 1 362 ? 4.604 47.037 -13.233 1.00 20.31 358 GLY A O 1
ATOM 2586 N N . ALA A 1 363 ? 2.583 46.426 -12.416 1.00 19.20 359 ALA A N 1
ATOM 2587 C CA . ALA A 1 363 ? 2.971 45.095 -11.992 1.00 19.11 359 ALA A CA 1
ATOM 2588 C C . ALA A 1 363 ? 1.925 44.029 -12.347 1.00 18.42 359 ALA A C 1
ATOM 2589 O O . ALA A 1 363 ? 0.741 44.296 -12.428 1.00 17.51 359 ALA A O 1
ATOM 2591 N N . LEU A 1 364 ? 2.403 42.810 -12.536 1.00 18.67 360 LEU A N 1
ATOM 2592 C CA . LEU A 1 364 ? 1.572 41.638 -12.703 1.00 18.28 360 LEU A CA 1
ATOM 2593 C C . LEU A 1 364 ? 1.865 40.792 -11.493 1.00 17.45 360 LEU A C 1
ATOM 2594 O O . LEU A 1 364 ? 3.037 40.555 -11.175 1.00 18.41 360 LEU A O 1
ATOM 2596 N N A SER A 1 365 ? 0.816 40.348 -10.817 0.50 16.95 361 SER A N 1
ATOM 2597 N N B SER A 1 365 ? 0.827 40.346 -10.786 0.50 16.56 361 SER A N 1
ATOM 2598 C CA A SER A 1 365 ? 0.948 39.401 -9.726 0.50 16.47 361 SER A CA 1
ATOM 2599 C CA B SER A 1 365 ? 1.010 39.400 -9.677 0.50 15.87 361 SER A CA 1
ATOM 2600 C C A SER A 1 365 ? 0.822 38.007 -10.306 0.50 16.32 361 SER A C 1
ATOM 2601 C C B SER A 1 365 ? 0.750 37.986 -10.144 0.50 15.98 361 SER A C 1
ATOM 2602 O O A SER A 1 365 ? -0.063 37.763 -11.106 0.50 15.83 361 SER A O 1
ATOM 2603 O O B SER A 1 365 ? -0.320 37.698 -10.655 0.50 15.43 361 SER A O 1
ATOM 2608 N N . VAL A 1 366 ? 1.709 37.092 -9.929 1.00 16.14 362 VAL A N 1
ATOM 2609 C CA . VAL A 1 366 ? 1.562 35.705 -10.380 1.00 15.65 362 VAL A CA 1
ATOM 2610 C C . VAL A 1 366 ? 0.860 34.847 -9.304 1.00 15.79 362 VAL A C 1
ATOM 2611 O O . VAL A 1 366 ? 0.603 33.668 -9.529 1.00 16.63 362 VAL A O 1
ATOM 2615 N N . ASN A 1 367 ? 0.549 35.461 -8.164 1.00 15.16 363 ASN A N 1
ATOM 2616 C CA . ASN A 1 367 ? -0.236 34.861 -7.070 1.00 15.84 363 ASN A CA 1
ATOM 2617 C C . ASN A 1 367 ? -1.529 35.634 -6.858 1.00 16.78 363 ASN A C 1
ATOM 2618 O O . ASN A 1 367 ? -1.498 36.862 -6.632 1.00 18.51 363 ASN A O 1
ATOM 2623 N N . ASN A 1 368 ? -2.657 34.927 -6.897 1.00 16.12 364 ASN A N 1
ATOM 2624 C CA . ASN A 1 368 ? -3.972 35.570 -6.940 1.00 16.61 364 ASN A CA 1
ATOM 2625 C C . ASN A 1 368 ? -5.003 34.960 -6.028 1.00 16.04 364 ASN A C 1
ATOM 2626 O O . ASN A 1 368 ? -6.192 35.045 -6.283 1.00 16.29 364 ASN A O 1
ATOM 2631 N N . ARG A 1 369 ? -4.547 34.336 -4.955 1.00 15.38 365 ARG A N 1
ATOM 2632 C CA . ARG A 1 369 ? -5.464 33.808 -3.966 1.00 15.35 365 ARG A CA 1
ATOM 2633 C C . ARG A 1 369 ? -6.095 35.000 -3.254 1.00 15.20 365 ARG A C 1
ATOM 2634 O O . ARG A 1 369 ? -5.550 36.104 -3.316 1.00 15.69 365 ARG A O 1
ATOM 2642 N N . PRO A 1 370 ? -7.269 34.806 -2.627 1.00 14.76 366 PRO A N 1
ATOM 2643 C CA . PRO A 1 370 ? -7.837 35.954 -1.924 1.00 14.29 366 PRO A CA 1
ATOM 2644 C C . PRO A 1 370 ? -6.852 36.539 -0.883 1.00 15.11 366 PRO A C 1
ATOM 2645 O O . PRO A 1 370 ? -6.084 35.779 -0.251 1.00 14.32 366 PRO A O 1
ATOM 2649 N N . HIS A 1 371 ? -6.903 37.863 -0.679 1.00 14.21 367 HIS A N 1
ATOM 2650 C CA . HIS A 1 371 ? -6.015 38.520 0.273 1.00 14.31 367 HIS A CA 1
ATOM 2651 C C . HIS A 1 371 ? -6.618 38.672 1.642 1.00 15.30 367 HIS A C 1
ATOM 2652 O O . HIS A 1 371 ? -5.926 39.074 2.585 1.00 14.68 367 HIS A O 1
ATOM 2659 N N . GLU A 1 372 ? -7.911 38.351 1.763 1.00 15.54 368 GLU A N 1
ATOM 2660 C CA . GLU A 1 372 ? -8.613 38.406 3.049 1.00 15.30 368 GLU A CA 1
ATOM 2661 C C . GLU A 1 372 ? -8.169 37.212 3.911 1.00 15.59 368 GLU A C 1
ATOM 2662 O O . GLU A 1 372 ? -7.677 36.209 3.408 1.00 15.13 368 GLU A O 1
ATOM 2668 N N . LEU A 1 373 ? -8.311 37.353 5.220 1.00 15.87 369 LEU A N 1
ATOM 2669 C CA . LEU A 1 373 ? -8.090 36.259 6.146 1.00 16.08 369 LEU A CA 1
ATOM 2670 C C . LEU A 1 373 ? -9.167 35.201 5.854 1.00 16.34 369 LEU A C 1
ATOM 2671 O O . LEU A 1 373 ? -10.354 35.484 5.996 1.00 16.42 369 LEU A O 1
ATOM 2676 N N . MET A 1 374 ? -8.760 34.011 5.418 1.00 16.92 370 MET A N 1
ATOM 2677 C CA . MET A 1 374 ? -9.714 32.938 5.076 1.00 17.92 370 MET A CA 1
ATOM 2678 C C . MET A 1 374 ? -10.177 32.274 6.361 1.00 16.92 370 MET A C 1
ATOM 2679 O O . MET A 1 374 ? -9.352 31.789 7.133 1.00 16.25 370 MET A O 1
ATOM 2684 N N . VAL A 1 375 ? -11.485 32.248 6.596 1.00 16.79 371 VAL A N 1
ATOM 2685 C CA . VAL A 1 375 ? -11.989 31.655 7.828 1.00 16.35 371 VAL A CA 1
ATOM 2686 C C . VAL A 1 375 ? -12.398 30.226 7.580 1.00 16.83 371 VAL A C 1
ATOM 2687 O O . VAL A 1 375 ? -13.422 29.961 6.952 1.00 16.60 371 VAL A O 1
ATOM 2691 N N . VAL A 1 376 ? -11.587 29.298 8.076 1.00 16.87 372 VAL A N 1
ATOM 2692 C CA . VAL A 1 376 ? -11.899 27.878 7.933 1.00 17.73 372 VAL A CA 1
ATOM 2693 C C . VAL A 1 376 ? -12.915 27.445 9.017 1.00 17.60 372 VAL A C 1
ATOM 2694 O O . VAL A 1 376 ? -12.672 27.670 10.196 1.00 16.95 372 VAL A O 1
ATOM 2698 N N . PRO A 1 377 ? -14.056 26.831 8.627 1.00 18.22 373 PRO A N 1
ATOM 2699 C CA . PRO A 1 377 ? -15.019 26.449 9.690 1.00 19.14 373 PRO A CA 1
ATOM 2700 C C . PRO A 1 377 ? -14.425 25.340 10.567 1.00 19.53 373 PRO A C 1
ATOM 2701 O O . PRO A 1 377 ? -13.584 24.581 10.084 1.00 19.17 373 PRO A O 1
ATOM 2705 N N . VAL A 1 378 ? -14.841 25.250 11.828 1.00 21.01 374 VAL A N 1
ATOM 2706 C CA . VAL A 1 378 ? -14.142 24.368 12.793 1.00 23.20 374 VAL A CA 1
ATOM 2707 C C . VAL A 1 378 ? -14.232 22.867 12.495 1.00 24.03 374 VAL A C 1
ATOM 2708 O O . VAL A 1 378 ? -15.221 22.207 12.812 1.00 27.24 374 VAL A O 1
#

Nearest PDB structures (foldseek):
  4ege-assembly1_A-2  TM=9.933E-01  e=9.964E-82  Mycobacterium ulcerans Agy99
  3q6d-assembly2_B  TM=8.950E-01  e=4.840E-35  Bacillus anthracis str. Ames
  1pv9-assembly1_A  TM=8.925E-01  e=9.461E-34  Pyrococcus furiosus
  2zsg-assembly1_A  TM=8.508E-01  e=3.443E-34  Thermotoga maritima
  2zsg-assembly1_B  TM=8.157E-01  e=2.881E-34  Thermotoga maritima

CATH classification: 3.40.350.10 (+1 more: 3.90.230.10)

Sequence (371 aa):
GRFDTAVYARRLAAAAAATEQAGLAGLVITPGYDLRYLIGSRADTFERLTALVLPASGVPTIVLPRLELASLKESAASDLGVCVRDWVDGDDPYQLVAVALGGAPAATAVTDSMPALHLLPLADALGVLPVLATDVLRQLRMVKEAAEVDALAKAGAAIDRVHARVPAFLVPGRTEAQVAADIAEAIVAEGHSAVAFVIVGSGPHGADPHHGYSDRKLQVGDIVVVDIGGTYEPGYYSDSTRTYSIGDPSPDVAQQYSALQRAQRAAVDAVRPGVTAAQVDAAARDVLADAGLAEYFVHRTGHGIGLCVHEEPYIVAGNELPLVAGMAFSIEPGIYFPGRWGARIEDIVVVTENGALSSVNNRPHELMVVPV

Radius of gyration: 22.84 Å; Cα contacts (8 Å, |Δi|>4): 897; chains: 1; bounding box: 63×41×50 Å

Organism: Mycobacterium ulcerans (strain Agy99) (NCBI:txid362242)

Secondary structure (DSSP, 8-state):
----HHHHHHHHHHHHHHHHHTT-SEEEE-SSHHHHHHH------SSS--EEEEESSS--EEEEEGGGGGGGGTSSTTTTT-EEEEE-BTB-HHHHHHHHTTSSS--EEE-TT--HHHHHHHHHHHTS--EESHHHHHHHHTB--HHHHHHHHHHHHHHHHHHHHHHHH--TT-BHHHHHHHHHHHHHHTT-SEEEEEEEEEGGGGG-TT----SPBP-TT-EEEEEEEEEETTTEEP-EEEEEEES---HHHHHHHHHHHHHHHHHHHH--TT-BHHHHHHHHHHHHHHTT-GGG--S-SEEE-SSSSSEEEEE-TT--PBP-TTBEEEE--EEEETTTEEEE-BEEEEEETTEEEES--S--SPEEE--

Foldseek 3Di:
DADPLVQLVVLLLLLLCLCVVVVFQWEKEWDDDLVCNNWNQNDHDDLWTWIWTRGNDDAIETEGAPVCVVSCVVTSCVVVVGHYDHDYPVDDSLLVSQVSSVHPCGEYAYAPPDDPSPQVVNCVRNVHRYHHCCVSSVVPPQQADPVQVVQQLLQQVLVLVLVVVQLVLQDFFAFQVSSQVVSQVSSVVSAFVGWDAWAWQKWLRQLPPVGGTDRDTHDQQIKIKIWTWGAHPPAWMYIWIAIAHAADHDPVVQVLLVLQLQLLVQLQFVFAFFAWLQVSQCSSLVSCVVVVQNVQQPDAQKAWTTNHRHHPDGSGHPGGDGDDFRGKMKGKTKGHDRNGHIGIGIWIWTHHNGGIDTSHDHDRHHHYRYD

Solvent-accessible surface area: 14735 Å² total; per-residue (Å²): 69,87,34,106,29,56,26,6,40,141,7,12,66,46,0,18,62,12,0,94,154,58,64,27,40,0,0,0,0,1,18,28,84,14,2,47,5,0,4,9,13,136,31,111,14,72,111,76,2,7,0,0,0,4,15,20,96,61,82,22,8,6,0,3,1,128,114,55,74,92,41,24,85,74,6,0,0,66,108,58,54,11,41,49,113,39,15,65,88,88,70,73,10,29,89,51,0,5,106,27,19,76,22,62,113,4,40,1,0,3,2,91,61,14,63,66,105,3,42,115,49,1,16,124,11,0,52,53,127,12,84,111,0,32,68,7,6,65,104,21,34,13,53,12,55,89,52,1,43,97,7,1,40,36,0,0,46,0,0,19,106,0,0,56,89,0,36,86,33,2,71,46,41,66,20,0,29,92,0,3,64,43,0,29,122,0,0,78,70,36,40,4,72,45,58,38,46,15,42,0,1,0,5,57,50,5,9,64,77,173,18,30,120,42,114,53,126,3,108,96,50,10,8,0,4,0,10,0,0,0,23,56,84,21,6,1,30,2,5,0,0,5,1,1,0,1,10,123,37,55,112,97,22,44,123,43,5,38,3,0,41,133,0,1,121,31,0,19,92,21,3,103,47,55,26,22,0,18,102,0,3,38,23,0,63,83,41,0,51,130,54,48,12,32,110,70,7,91,50,81,0,0,4,0,0,0,9,32,29,95,16,39,0,60,0,53,72,67,27,119,31,72,1,67,28,11,2,0,0,0,0,19,0,0,0,7,12,94,59,136,25,0,0,20,0,0,1,1,0,7,3,47,142,134,12,38,44,39,18,1,106,55,51,28,92,21,51,66,12,115,114

B-factor: mean 18.05, std 6.46, range [2.0, 88.57]

InterPro domains:
  IPR000587 Creatinase, N-terminal [PF01321] (14-146)
  IPR000994 Peptidase M24 [PF00557] (154-356)
  IPR001131 Peptidase M24B, X-Pro dipeptidase/aminopeptidase P, conserved site [PS00491] (302-314)
  IPR029149 Creatinase/Aminopeptidase P/Spt16, N-terminal [G3DSA:3.40.350.10] (1-143)
  IPR029149 Creatinase/Aminopeptidase P/Spt16, N-terminal [SSF53092] (6-144)
  IPR036005 Creatinase/aminopeptidase-like [G3DSA:3.90.230.10] (144-374)
  IPR036005 Creatinase/aminopeptidase-like [SSF55920] (145-372)
  IPR050659 Peptidase M24B family [PTHR46112] (6-369)